Protein AF-A0A350HAQ9-F1 (afdb_monomer)

pLDDT: mean 86.58, std 15.95, range [21.8, 98.69]

Secondary structure (DSSP, 8-state):
---PPPP------------EEEEEEEEEEE-TT--EEEEEEE-HHHHTSSEEEEEEEETTEEEEEEEEETTEE--BTTTTBSEEEEEE-SSEEEEEEE-TTS-B---TTS-SEEEEEEETTEEEEEEESTT-S-B---TTS-SEEEEEE-TTS-EEEEEEE-TTS-B---TTS-SEEEEEE-TTS-EEEEEEE-TTS-B---TTS--EEEEEE-TTS-EEEEEEE-TTS-B---TTS-SEEEEEE-TTS-EEEEEEE-TTS-B---TTS--EEEEEE-TTS-EEEEEEE-TTSSB---TTS-SEEEEEE-TTS-EEEEEEE-TTSSB---TTS-SEEEEEE-SS--EEEEEEE-TTS-B---TTS-SEEEEEE-TTS-EEEEEEE-TTSSB---TTS-SEEEEEE-TTSSEEEEEEE-TTS-BPP-TTS-SEEEEEE-TTS-EEEEEEE-TTSSB---TTS-SEEEEEESSSS-EEEEEEE-TTS-B---TTS-SEEEEEE-TTS-EEEEEEE-TTS-B---TTS-SEEEEEE-TTS-EEEEEEE-TTSSB--BTTTBSEEEEEEEEEETTEEEEEEEEE-TTSPBP-SS---EEEGGGSS--

Radius of gyration: 30.44 Å; Cα contacts (8 Å, |Δi|>4): 1499; chains: 1; bounding box: 91×71×87 Å

Organism: NCBI:txid2052148

Sequence (603 aa):
MKRVLLALTILMVCLSVFATDRVFYRYMIIDATRGYFGRHKITEDQAEKGGAYKVTLNNGRQEKIEYFYNNKKAFDWRLNISAIEFEYTDSTEIRRYYDISGSATQNYIGVYSDLYKIKDGRRITENHYYDSNEQMSDNLGAYSYEFIYDKSGFIVSSFALDADGDRIYDNVGRFETKYKNDSDGQVNEIIFCDESGEKINDYDGVCKYKFAYNKSGDLIKQEIFNSEDKRIYDYAGISIYTLKYDKNGNIISEAYFDEKENPMTDSYGIHRTEYSFDGDFNITKKMFFGKDGKAVEDYTGYAIIEYKYDANGFITEEKGYGKDKKMKINSSNYAFYRCKNDKEGNILETSYYGLNEERVEDINGIHKYTSLFDSAGKATEYRNYGADLKLKMTSYGYAVYQVGYDSFGFIAHEKYLDENEKLIMNEKGYAYIEMKNDESGQPVEKIYMGADDLPIINSDGYAIEKIIYENAYYPTEVRYFDILNNPVKNAENVSIMRSKFDDNGMEIERSFYDEKDKPVEDTHGIHMYKYEYDTSVRKVAEKRYGKNMKLKNKDGLYAIVRLEYYSDNEYNERVKAEYFDSKEKLADSNDYSVYDVYDDLFK

Mean predicted aligned error: 12.07 Å

Solvent-accessible surface area (backbone atoms only — not comparable to full-atom values): 31425 Å² total; per-residue (Å²): 134,91,84,86,85,81,86,85,81,86,77,83,76,82,75,79,76,77,73,68,47,75,47,34,16,54,40,77,45,72,49,98,84,71,46,83,43,74,38,60,77,48,51,71,82,58,36,46,36,25,60,18,34,45,35,35,24,53,91,85,39,74,38,33,41,37,34,25,42,40,66,34,79,26,71,36,82,83,49,45,29,14,32,40,41,45,48,76,59,101,59,37,40,37,39,40,29,17,35,70,90,66,46,81,30,43,34,69,52,60,41,24,23,41,39,37,36,67,55,98,91,31,47,35,36,39,30,21,43,71,98,44,92,52,70,37,53,31,80,43,60,29,20,24,37,44,42,42,60,50,97,86,69,41,65,39,37,37,31,34,14,38,90,90,64,49,80,32,64,31,76,47,59,38,29,31,41,36,40,40,57,50,99,87,58,49,70,34,32,42,38,29,11,36,92,89,66,48,69,30,45,29,82,77,49,46,13,31,42,37,46,41,62,49,98,88,67,48,70,34,33,39,39,35,18,26,58,85,72,42,58,37,51,47,98,85,63,44,15,28,44,36,44,38,63,51,98,77,69,47,70,35,31,43,37,34,17,36,70,82,70,45,67,32,53,50,100,55,43,42,16,32,44,37,46,39,62,52,100,47,65,45,69,37,31,42,38,30,17,21,71,87,71,44,59,27,39,46,94,52,52,32,13,30,40,36,45,40,61,49,99,73,67,40,70,33,34,44,39,30,15,30,68,85,73,41,76,35,64,30,78,50,50,29,18,30,38,40,40,43,59,53,97,87,58,52,64,38,30,41,38,30,16,37,92,82,73,42,68,25,40,32,78,44,52,35,13,30,40,35,41,42,60,49,98,86,69,48,70,35,34,39,42,28,16,26,62,86,70,41,60,27,54,34,78,86,74,32,11,31,42,35,41,42,61,45,98,88,64,39,78,20,32,55,42,36,15,38,62,84,74,40,54,40,67,47,96,55,50,30,24,32,44,44,39,44,57,50,98,88,57,48,66,38,33,40,36,29,19,30,63,80,79,42,69,28,62,27,71,52,49,30,10,30,40,40,42,39,64,87,55,102,83,54,67,35,34,40,37,31,12,37,76,83,69,45,69,31,47,30,73,42,56,37,14,29,42,38,42,41,61,49,98,87,68,47,70,36,34,39,38,31,15,34,75,83,74,42,77,29,42,34,80,48,56,42,15,32,41,36,43,42,61,49,99,83,75,45,75,32,33,40,40,27,17,24,71,83,76,40,57,31,34,45,79,76,60,39,12,32,41,36,44,47,78,49,67,88,50,103,85,44,59,34,40,43,50,47,50,17,29,52,82,71,43,72,56,85,87,76,74,74,57,75,45,71,70,83,80,76,89,83,124

Structure (mmCIF, N/CA/C/O backbone):
data_AF-A0A350HAQ9-F1
#
_entry.id   AF-A0A350HAQ9-F1
#
loop_
_atom_site.group_PDB
_atom_site.id
_atom_site.type_symbol
_atom_site.label_atom_id
_atom_site.label_alt_id
_atom_site.label_comp_id
_atom_site.label_asym_id
_atom_site.label_entity_id
_atom_site.label_seq_id
_atom_site.pdbx_PDB_ins_code
_atom_site.Cartn_x
_atom_site.Cartn_y
_atom_site.Cartn_z
_atom_site.occupancy
_atom_site.B_iso_or_equiv
_atom_site.auth_seq_id
_atom_site.auth_comp_id
_atom_site.auth_asym_id
_atom_site.auth_atom_id
_atom_site.pdbx_PDB_model_num
ATOM 1 N N . MET A 1 1 ? 59.257 -6.507 55.511 1.00 33.38 1 MET A N 1
ATOM 2 C CA . MET A 1 1 ? 58.856 -7.178 54.254 1.00 33.38 1 MET A CA 1
ATOM 3 C C . MET A 1 1 ? 57.499 -7.828 54.461 1.00 33.38 1 MET A C 1
ATOM 5 O O . MET A 1 1 ? 57.265 -8.400 55.513 1.00 33.38 1 MET A O 1
ATOM 9 N N . LYS A 1 2 ? 56.605 -7.609 53.496 1.00 28.06 2 LYS A N 1
ATOM 10 C CA . LYS A 1 2 ? 55.157 -7.858 53.507 1.00 28.06 2 LYS A CA 1
ATOM 11 C C . LYS A 1 2 ? 54.780 -9.321 53.786 1.00 28.06 2 LYS A C 1
ATOM 13 O O . LYS A 1 2 ? 55.384 -10.207 53.192 1.00 28.06 2 LYS A O 1
ATOM 18 N N . ARG A 1 3 ? 53.681 -9.533 54.519 1.00 28.20 3 ARG A N 1
ATOM 19 C CA . ARG A 1 3 ? 52.452 -10.180 54.007 1.00 28.20 3 ARG A CA 1
ATOM 20 C C . ARG A 1 3 ? 51.313 -10.007 55.021 1.00 28.20 3 ARG A C 1
ATOM 22 O O . ARG A 1 3 ? 51.322 -10.587 56.096 1.00 28.20 3 ARG A O 1
ATOM 29 N N . VAL A 1 4 ? 50.377 -9.141 54.641 1.00 26.42 4 VAL A N 1
ATOM 30 C CA . VAL A 1 4 ? 49.061 -8.919 55.248 1.00 26.42 4 VAL A CA 1
ATOM 31 C C . VAL A 1 4 ? 48.145 -10.048 54.770 1.00 26.42 4 VAL A C 1
ATOM 33 O O . VAL A 1 4 ? 48.116 -10.316 53.568 1.00 26.42 4 VAL A O 1
ATOM 36 N N . LEU A 1 5 ? 47.430 -10.709 55.686 1.00 28.28 5 LEU A N 1
ATOM 37 C CA . LEU A 1 5 ? 46.347 -11.635 55.352 1.00 28.28 5 LEU A CA 1
ATOM 38 C C . LEU A 1 5 ? 45.019 -10.870 55.427 1.00 28.28 5 LEU A C 1
ATOM 40 O O . LEU A 1 5 ? 44.717 -10.220 56.425 1.00 28.28 5 LEU A O 1
ATOM 44 N N . LEU A 1 6 ? 44.299 -10.911 54.312 1.00 26.38 6 LEU A N 1
ATOM 45 C CA . LEU A 1 6 ? 43.097 -10.160 53.983 1.00 26.38 6 LEU A CA 1
ATOM 46 C C . LEU A 1 6 ? 41.864 -10.788 54.655 1.00 26.38 6 LEU A C 1
ATOM 48 O O . LEU A 1 6 ? 41.660 -11.997 54.560 1.00 26.38 6 LEU A O 1
ATOM 52 N N . ALA A 1 7 ? 41.036 -9.961 55.293 1.00 24.75 7 ALA A N 1
ATOM 53 C CA . ALA A 1 7 ? 39.676 -10.310 55.689 1.00 24.75 7 ALA A CA 1
ATOM 54 C C . ALA A 1 7 ? 38.767 -10.310 54.450 1.00 24.75 7 ALA A C 1
ATOM 56 O O . ALA A 1 7 ? 38.805 -9.368 53.660 1.00 24.75 7 ALA A O 1
ATOM 57 N N . LEU A 1 8 ? 37.951 -11.351 54.287 1.00 26.44 8 LEU A N 1
ATOM 58 C CA . LEU A 1 8 ? 36.924 -11.437 53.249 1.00 26.44 8 LEU A CA 1
ATOM 59 C C . LEU A 1 8 ? 35.560 -11.465 53.940 1.00 26.44 8 LEU A C 1
ATOM 61 O O . LEU A 1 8 ? 35.093 -12.500 54.410 1.00 26.44 8 LEU A O 1
ATOM 65 N N . THR A 1 9 ? 34.961 -10.285 54.063 1.00 32.34 9 THR A N 1
ATOM 66 C CA . THR A 1 9 ? 33.576 -10.095 54.489 1.00 32.34 9 THR A CA 1
ATOM 67 C C . THR A 1 9 ? 32.707 -10.197 53.238 1.00 32.34 9 THR A C 1
ATOM 69 O O . THR A 1 9 ? 32.839 -9.390 52.321 1.00 32.34 9 THR A O 1
ATOM 72 N N . ILE A 1 10 ? 31.865 -11.228 53.166 1.00 30.27 10 ILE A N 1
ATOM 73 C CA . ILE A 1 10 ? 30.923 -11.437 52.062 1.00 30.27 10 ILE A CA 1
ATOM 74 C C . ILE A 1 10 ? 29.790 -10.416 52.211 1.00 30.27 10 ILE A C 1
ATOM 76 O O . ILE A 1 10 ? 28.962 -10.521 53.114 1.00 30.27 10 ILE A O 1
ATOM 80 N N . LEU A 1 11 ? 29.779 -9.414 51.333 1.00 30.34 11 LEU A N 1
ATOM 81 C CA . LEU A 1 11 ? 28.680 -8.470 51.158 1.00 30.34 11 LEU A CA 1
ATOM 82 C C . LEU A 1 11 ? 27.665 -9.108 50.192 1.00 30.34 11 LEU A C 1
ATOM 84 O O . LEU A 1 11 ? 27.914 -9.180 48.991 1.00 30.34 11 LEU A O 1
ATOM 88 N N . MET A 1 12 ? 26.543 -9.613 50.714 1.00 29.55 12 MET A N 1
ATOM 89 C CA . MET A 1 12 ? 25.381 -9.975 49.894 1.00 29.55 12 MET A CA 1
ATOM 90 C C . MET A 1 12 ? 24.772 -8.689 49.331 1.00 29.55 12 MET A C 1
ATOM 92 O O . MET A 1 12 ? 24.111 -7.941 50.048 1.00 29.55 12 MET A O 1
ATOM 96 N N . VAL A 1 13 ? 25.002 -8.428 48.047 1.00 33.44 13 VAL A N 1
ATOM 97 C CA . VAL A 1 13 ? 24.216 -7.461 47.280 1.00 33.44 13 VAL A CA 1
ATOM 98 C C . VAL A 1 13 ? 22.913 -8.160 46.901 1.00 33.44 13 VAL A C 1
ATOM 100 O O . VAL A 1 13 ? 22.910 -9.060 46.063 1.00 33.44 13 VAL A O 1
ATOM 103 N N . CYS A 1 14 ? 21.808 -7.772 47.540 1.00 31.55 14 CYS A N 1
ATOM 104 C CA . CYS A 1 14 ? 20.468 -8.069 47.043 1.00 31.55 14 CYS A CA 1
ATOM 105 C C . CYS A 1 14 ? 20.280 -7.339 45.707 1.00 31.55 14 CYS A C 1
ATOM 107 O O . CYS A 1 14 ? 19.887 -6.177 45.677 1.00 31.55 14 CYS A O 1
ATOM 109 N N . LEU A 1 15 ? 20.576 -8.021 44.602 1.00 33.06 15 LEU A N 1
ATOM 110 C CA . LEU A 1 15 ? 20.021 -7.684 43.297 1.00 33.06 15 LEU A CA 1
ATOM 111 C C . LEU A 1 15 ? 18.533 -8.034 43.354 1.00 33.06 15 LEU A C 1
ATOM 113 O O . LEU A 1 15 ? 18.153 -9.198 43.235 1.00 33.06 15 LEU A O 1
ATOM 117 N N . SER A 1 16 ? 17.688 -7.034 43.594 1.00 38.09 16 SER A N 1
ATOM 118 C CA . SER A 1 16 ? 16.266 -7.142 43.291 1.00 38.09 16 SER A CA 1
ATOM 119 C C . SER A 1 16 ? 16.140 -7.313 41.780 1.00 38.09 16 SER A C 1
ATOM 121 O O . SER A 1 16 ? 16.268 -6.354 41.022 1.00 38.09 16 SER A O 1
ATOM 123 N N . VAL A 1 17 ? 15.954 -8.554 41.342 1.00 39.72 17 VAL A N 1
ATOM 124 C CA . VAL A 1 17 ? 15.491 -8.861 39.992 1.00 39.72 17 VAL A CA 1
ATOM 125 C C . VAL A 1 17 ? 14.085 -8.276 39.899 1.00 39.72 17 VAL A C 1
ATOM 127 O O . VAL A 1 17 ? 13.156 -8.807 40.505 1.00 39.72 17 VAL A O 1
ATOM 130 N N . PHE A 1 18 ? 13.938 -7.134 39.230 1.00 47.00 18 PHE A N 1
ATOM 131 C CA . PHE A 1 18 ? 12.621 -6.614 38.885 1.00 47.00 18 PHE A CA 1
ATOM 132 C C . PHE A 1 18 ? 11.961 -7.639 37.956 1.00 47.00 18 PHE A C 1
ATOM 134 O O . PHE A 1 18 ? 12.526 -7.991 36.922 1.00 47.00 18 PHE A O 1
ATOM 141 N N . ALA A 1 19 ? 10.816 -8.184 38.364 1.00 50.47 19 ALA A N 1
ATOM 142 C CA . ALA A 1 19 ? 10.061 -9.113 37.538 1.00 50.47 19 ALA A CA 1
ATOM 143 C C . ALA A 1 19 ? 9.451 -8.330 36.368 1.00 50.47 19 ALA A C 1
ATOM 145 O O . ALA A 1 19 ? 8.573 -7.494 36.567 1.00 50.47 19 ALA A O 1
ATOM 146 N N . THR A 1 20 ? 9.959 -8.561 35.160 1.00 64.31 20 THR A N 1
ATOM 147 C CA . THR A 1 20 ? 9.334 -8.083 33.925 1.00 64.31 20 THR A CA 1
ATOM 148 C C . THR A 1 20 ? 8.249 -9.083 33.548 1.00 64.31 20 THR A C 1
ATOM 150 O O . THR A 1 20 ? 8.549 -10.198 33.113 1.00 64.31 20 THR A O 1
ATOM 153 N N . ASP A 1 21 ? 6.989 -8.710 33.751 1.00 87.56 21 ASP A N 1
ATOM 154 C CA . ASP A 1 21 ? 5.861 -9.563 33.387 1.00 87.56 21 ASP A CA 1
ATOM 155 C C . ASP A 1 21 ? 5.591 -9.446 31.885 1.00 87.56 21 ASP A C 1
ATOM 157 O O . ASP A 1 21 ? 5.738 -8.382 31.284 1.00 87.56 21 ASP A O 1
ATOM 161 N N . ARG A 1 22 ? 5.179 -10.548 31.257 1.00 92.75 22 ARG A N 1
ATOM 162 C CA . ARG A 1 22 ? 4.790 -10.573 29.842 1.00 92.75 22 ARG A CA 1
ATOM 163 C C . ARG A 1 22 ? 3.357 -11.046 29.721 1.00 92.75 22 ARG A C 1
ATOM 165 O O . ARG A 1 22 ? 2.963 -12.033 30.342 1.00 92.75 22 ARG A O 1
ATOM 172 N N . VAL A 1 23 ? 2.578 -10.344 28.909 1.00 95.44 23 VAL A N 1
ATOM 173 C CA . VAL A 1 23 ? 1.188 -10.693 28.622 1.00 95.44 23 VAL A CA 1
ATOM 174 C C . VAL A 1 23 ? 0.972 -10.680 27.119 1.00 95.44 23 VAL A C 1
ATOM 176 O O . VAL A 1 23 ? 1.449 -9.783 26.433 1.00 95.44 23 VAL A O 1
ATOM 179 N N . PHE A 1 24 ? 0.236 -11.667 26.616 1.00 94.88 24 PHE A N 1
ATOM 180 C CA . PHE A 1 24 ? -0.038 -11.809 25.194 1.00 94.88 24 PHE A CA 1
ATOM 181 C C . PHE A 1 24 ? -1.515 -11.562 24.894 1.00 94.88 24 PHE A C 1
ATOM 183 O O . PHE A 1 24 ? -2.395 -12.005 25.638 1.00 94.88 24 PHE A O 1
ATOM 190 N N . TYR A 1 25 ? -1.783 -10.869 23.792 1.00 93.56 25 TYR A N 1
ATOM 191 C CA . TYR A 1 25 ? -3.128 -10.552 23.313 1.00 93.56 25 TYR A CA 1
ATOM 192 C C . TYR A 1 25 ? -3.242 -10.845 21.823 1.00 93.56 25 TYR A C 1
ATOM 194 O O . TYR A 1 25 ? -2.282 -10.651 21.081 1.00 93.56 25 TYR A O 1
ATOM 202 N N . ARG A 1 26 ? -4.418 -11.281 21.368 1.00 89.31 26 ARG A N 1
ATOM 203 C CA . ARG A 1 26 ? -4.656 -11.508 19.936 1.00 89.31 26 ARG A CA 1
ATOM 204 C C . ARG A 1 26 ? -4.840 -10.195 19.174 1.00 89.31 26 ARG A C 1
ATOM 206 O O . ARG A 1 26 ? -4.394 -10.079 18.038 1.00 89.31 26 ARG A O 1
ATOM 213 N N . TYR A 1 27 ? -5.454 -9.197 19.807 1.00 87.06 27 TYR A N 1
ATOM 214 C CA . TYR A 1 27 ? -5.743 -7.909 19.179 1.00 87.06 27 TYR A CA 1
ATOM 215 C C . TYR A 1 27 ? -5.299 -6.749 20.059 1.00 87.06 27 TYR A C 1
ATOM 217 O O . TYR A 1 27 ? -5.317 -6.849 21.286 1.00 87.06 27 TYR A O 1
ATOM 225 N N . MET A 1 28 ? -4.951 -5.639 19.416 1.00 89.38 28 MET A N 1
ATOM 226 C CA . MET A 1 28 ? -4.713 -4.355 20.056 1.00 89.38 28 MET A CA 1
ATOM 227 C C . MET A 1 28 ? -5.784 -3.379 19.578 1.00 89.38 28 MET A C 1
ATOM 229 O O . MET A 1 28 ? -6.024 -3.267 18.376 1.00 89.38 28 MET A O 1
ATOM 233 N N . ILE A 1 29 ? -6.449 -2.715 20.518 1.00 83.12 29 ILE A N 1
ATOM 234 C CA . ILE A 1 29 ? -7.386 -1.626 20.242 1.00 83.12 29 ILE A CA 1
ATOM 235 C C . ILE A 1 29 ? -6.712 -0.319 20.638 1.00 83.12 29 ILE A C 1
ATOM 237 O O . ILE A 1 29 ? -6.075 -0.247 21.690 1.00 83.12 29 ILE A O 1
ATOM 241 N N . ILE A 1 30 ? -6.883 0.697 19.799 1.00 80.88 30 ILE A N 1
ATOM 242 C CA . ILE A 1 30 ? -6.540 2.074 20.127 1.00 80.88 30 ILE A CA 1
ATOM 243 C C . ILE A 1 30 ? -7.819 2.769 20.582 1.00 80.88 30 ILE A C 1
ATOM 245 O O . ILE A 1 30 ? -8.826 2.718 19.874 1.00 80.88 30 ILE A O 1
ATOM 249 N N . ASP A 1 31 ? -7.807 3.379 21.762 1.00 76.19 31 ASP A N 1
ATOM 250 C CA . ASP A 1 31 ? -8.944 4.177 22.222 1.00 76.19 31 ASP A CA 1
ATOM 251 C C . ASP A 1 31 ? -8.874 5.635 21.730 1.00 76.19 31 ASP A C 1
ATOM 253 O O . ASP A 1 31 ? -7.913 6.065 21.091 1.00 76.19 31 ASP A O 1
ATOM 257 N N . ALA A 1 32 ? -9.891 6.427 22.066 1.00 71.81 32 ALA A N 1
ATOM 258 C CA . ALA A 1 32 ? -9.956 7.845 21.713 1.00 71.81 32 ALA A CA 1
ATOM 259 C C . ALA A 1 32 ? -8.818 8.708 22.302 1.00 71.81 32 ALA A C 1
ATOM 261 O O . ALA A 1 32 ? -8.535 9.787 21.791 1.00 71.81 32 ALA A O 1
ATOM 262 N N . THR A 1 33 ? -8.145 8.242 23.359 1.00 67.69 33 THR A N 1
ATOM 263 C CA . THR A 1 33 ? -6.962 8.901 23.946 1.00 67.69 33 THR A CA 1
ATOM 264 C C . THR A 1 33 ? -5.655 8.433 23.307 1.00 67.69 33 THR A C 1
ATOM 266 O O . THR A 1 33 ? -4.574 8.737 23.817 1.00 67.69 33 THR A O 1
ATOM 269 N N . ARG A 1 34 ? -5.750 7.668 22.210 1.00 74.69 34 ARG A N 1
ATOM 270 C CA . ARG A 1 34 ? -4.649 6.971 21.538 1.00 74.69 34 ARG A CA 1
ATOM 271 C C . ARG A 1 34 ? -3.970 5.922 22.428 1.00 74.69 34 ARG A C 1
ATOM 273 O O . ARG A 1 34 ? -2.826 5.558 22.179 1.00 74.69 34 ARG A O 1
ATOM 280 N N . GLY A 1 35 ? -4.614 5.456 23.496 1.00 81.31 35 GLY A N 1
ATOM 281 C CA . GLY A 1 35 ? -4.091 4.413 24.379 1.00 81.31 35 GLY A CA 1
ATOM 282 C C . GLY A 1 35 ? -4.183 3.025 23.742 1.00 81.31 35 GLY A C 1
ATOM 283 O O . GLY A 1 35 ? -5.137 2.738 23.026 1.00 81.31 35 GLY A O 1
ATOM 284 N N . TYR A 1 36 ? -3.204 2.160 24.022 1.00 87.38 36 TYR A N 1
ATOM 285 C CA . TYR A 1 36 ? -3.105 0.815 23.448 1.00 87.38 36 TYR A CA 1
ATOM 286 C C . TYR A 1 36 ? -3.608 -0.248 24.434 1.00 87.38 36 TYR A C 1
ATOM 288 O O . TYR A 1 36 ? -3.004 -0.478 25.487 1.00 87.38 36 TYR A O 1
ATOM 296 N N . PHE A 1 37 ? -4.699 -0.932 24.086 1.00 86.19 37 PHE A N 1
ATOM 297 C CA . PHE A 1 37 ? -5.357 -1.918 24.944 1.00 86.19 37 PHE A CA 1
ATOM 298 C C . PHE A 1 37 ? -5.439 -3.294 24.289 1.00 86.19 37 PHE A C 1
ATOM 300 O O . PHE A 1 37 ? -6.055 -3.481 23.239 1.00 86.19 37 PHE A O 1
ATOM 307 N N . GLY A 1 38 ? -4.854 -4.286 24.957 1.00 89.19 38 GLY A N 1
ATOM 308 C CA . GLY A 1 38 ? -4.920 -5.674 24.525 1.00 89.19 38 GLY A CA 1
ATOM 309 C C . GLY A 1 38 ? -6.318 -6.273 24.698 1.00 89.19 38 GLY A C 1
ATOM 310 O O . GLY A 1 38 ? -6.940 -6.144 25.754 1.00 89.19 38 GLY A O 1
ATOM 311 N N . ARG A 1 39 ? -6.800 -6.985 23.678 1.00 87.44 39 ARG A N 1
ATOM 312 C CA . ARG A 1 39 ? -8.040 -7.773 23.698 1.00 87.44 39 ARG A CA 1
ATOM 313 C C . ARG A 1 39 ? -7.757 -9.231 23.377 1.00 87.44 39 ARG A C 1
ATOM 315 O O . ARG A 1 39 ? -6.798 -9.547 22.674 1.00 87.44 39 ARG A O 1
ATOM 322 N N . HIS A 1 40 ? -8.624 -10.107 23.890 1.00 88.62 40 HIS A N 1
ATOM 323 C CA . HIS A 1 40 ? -8.503 -11.562 23.753 1.00 88.62 40 HIS A CA 1
ATOM 324 C C . HIS A 1 40 ? -7.132 -12.042 24.245 1.00 88.62 40 HIS A C 1
ATOM 326 O O . HIS A 1 40 ? -6.226 -12.326 23.464 1.00 88.62 40 HIS A O 1
ATOM 332 N N . LYS A 1 41 ? -6.959 -12.051 25.574 1.00 91.88 41 LYS A N 1
ATOM 333 C CA . LYS A 1 41 ? -5.724 -12.505 26.227 1.00 91.88 41 LYS A CA 1
ATOM 334 C C . LYS A 1 41 ? -5.464 -13.976 25.894 1.00 91.88 41 LYS A C 1
ATOM 336 O O . LYS A 1 41 ? -6.362 -14.803 26.039 1.00 91.88 41 LYS A O 1
ATOM 341 N N . ILE A 1 42 ? -4.236 -14.286 25.499 1.00 91.25 42 ILE A N 1
ATOM 342 C CA . ILE A 1 42 ? -3.791 -15.623 25.084 1.00 91.25 42 ILE A CA 1
ATOM 343 C C . ILE A 1 42 ? -2.561 -16.065 25.888 1.00 91.25 42 ILE A C 1
ATOM 345 O O . ILE A 1 42 ? -1.935 -15.260 26.585 1.00 91.25 42 ILE A O 1
ATOM 349 N N . THR A 1 43 ? -2.237 -17.356 25.834 1.00 90.81 43 THR A N 1
ATOM 350 C CA . THR A 1 43 ? -0.977 -17.889 26.377 1.00 90.81 43 THR A CA 1
ATOM 351 C C . THR A 1 43 ? 0.189 -17.632 25.419 1.00 90.81 43 THR A C 1
ATOM 353 O O . THR A 1 43 ? -0.021 -17.327 24.248 1.00 90.81 43 THR A O 1
ATOM 356 N N . GLU A 1 44 ? 1.423 -17.782 25.904 1.00 90.69 44 GLU A N 1
ATOM 357 C CA . GLU A 1 44 ? 2.630 -17.686 25.069 1.00 90.69 44 GLU A CA 1
ATOM 358 C C . GLU A 1 44 ? 2.616 -18.736 23.943 1.00 90.69 44 GLU A C 1
ATOM 360 O O . GLU A 1 44 ? 2.720 -18.364 22.781 1.00 90.69 44 GLU A O 1
ATOM 365 N N . ASP A 1 45 ? 2.305 -20.002 24.254 1.00 87.44 45 ASP A N 1
ATOM 366 C CA . ASP A 1 45 ? 2.148 -21.074 23.252 1.00 87.44 45 ASP A CA 1
ATOM 367 C C . ASP A 1 45 ? 1.111 -20.736 22.160 1.00 87.44 45 ASP A C 1
ATOM 369 O O . ASP A 1 45 ? 1.251 -21.115 21.000 1.00 87.44 45 ASP A O 1
ATOM 373 N N . GLN A 1 46 ? 0.037 -20.022 22.515 1.00 86.56 46 GLN A N 1
ATOM 374 C CA . GLN A 1 46 ? -0.978 -19.582 21.552 1.00 86.56 46 GLN A CA 1
ATOM 375 C C . GLN A 1 46 ? -0.508 -18.395 20.702 1.00 86.56 46 GLN A C 1
ATOM 377 O O . GLN A 1 46 ? -1.014 -18.209 19.593 1.00 86.56 46 GLN A O 1
ATOM 382 N N . ALA A 1 47 ? 0.416 -17.583 21.219 1.00 88.12 47 ALA A N 1
ATOM 383 C CA . ALA A 1 47 ? 1.006 -16.447 20.519 1.00 88.12 47 ALA A CA 1
ATOM 384 C C . ALA A 1 47 ? 2.063 -16.874 19.488 1.00 88.12 47 ALA A C 1
ATOM 386 O O . 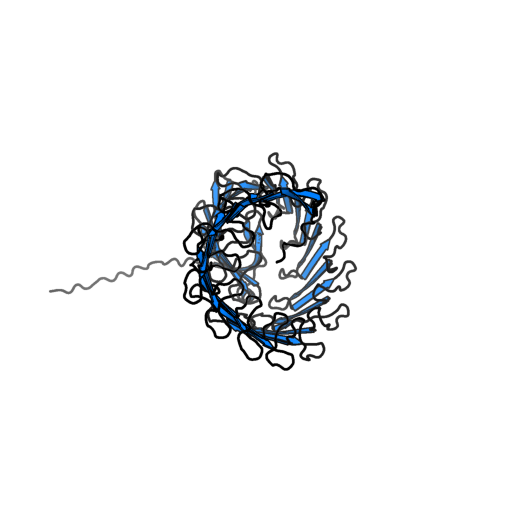ALA A 1 47 ? 2.382 -16.098 18.590 1.00 88.12 47 ALA A O 1
ATOM 387 N N . GLU A 1 48 ? 2.556 -18.116 19.558 1.00 85.56 48 GLU A N 1
ATOM 388 C CA . GLU A 1 48 ? 3.456 -18.677 18.543 1.00 85.56 48 GLU A CA 1
ATOM 389 C C . GLU A 1 48 ? 2.783 -18.849 17.170 1.00 85.56 48 GLU A C 1
ATOM 391 O O . GLU A 1 48 ? 3.475 -19.039 16.172 1.00 85.56 48 GLU A O 1
ATOM 396 N N . LYS A 1 49 ? 1.446 -18.776 17.112 1.00 82.44 49 LYS A N 1
ATOM 397 C CA . LYS A 1 49 ? 0.620 -19.019 15.923 1.00 82.44 49 LYS A CA 1
ATOM 398 C C . LYS A 1 49 ? -0.316 -17.844 15.646 1.00 82.44 49 LYS A C 1
ATOM 400 O O . LYS A 1 49 ? -0.986 -17.346 16.557 1.00 82.44 49 LYS A O 1
ATOM 405 N N . GLY A 1 50 ? -0.388 -17.429 14.388 1.00 82.50 50 GLY A N 1
ATOM 406 C CA . GLY A 1 50 ? -1.123 -16.259 13.920 1.00 82.50 50 GLY A CA 1
ATOM 407 C C . GLY A 1 50 ? -0.527 -14.940 14.419 1.00 82.50 50 GLY A C 1
ATOM 408 O O . GLY A 1 50 ? 0.578 -14.900 14.960 1.00 82.50 50 GLY A O 1
ATOM 409 N N . GLY A 1 51 ? -1.274 -13.849 14.241 1.00 86.12 51 GLY A N 1
ATOM 410 C CA . GLY A 1 51 ? -0.887 -12.513 14.709 1.00 86.12 51 GLY A CA 1
ATOM 411 C C . GLY A 1 51 ? -1.101 -12.340 16.211 1.00 86.12 51 GLY A C 1
ATOM 412 O O . GLY A 1 51 ? -2.177 -12.674 16.688 1.00 86.12 51 GLY A O 1
ATOM 413 N N . ALA A 1 52 ? -0.136 -11.834 16.970 1.00 92.12 52 ALA A N 1
ATOM 414 C CA . ALA A 1 52 ? -0.238 -11.641 18.415 1.00 92.12 52 ALA A CA 1
ATOM 415 C C . ALA A 1 52 ? 0.577 -10.431 18.887 1.00 92.12 52 ALA A C 1
ATOM 417 O O . ALA A 1 52 ? 1.635 -10.124 18.346 1.00 92.12 52 ALA A O 1
ATOM 418 N N . TYR A 1 53 ? 0.113 -9.778 19.949 1.00 94.44 53 TYR A N 1
ATOM 419 C CA . TYR A 1 53 ? 0.826 -8.699 20.623 1.00 94.44 53 TYR A CA 1
ATOM 420 C C . TYR A 1 53 ? 1.445 -9.224 21.901 1.00 94.44 53 TYR A C 1
ATOM 422 O O . TYR A 1 53 ? 0.739 -9.734 22.776 1.00 94.44 53 TYR A O 1
ATOM 430 N N . LYS A 1 54 ? 2.754 -9.044 22.033 1.00 96.12 54 LYS A N 1
ATOM 431 C CA . LYS A 1 54 ? 3.473 -9.243 23.284 1.00 96.12 54 LYS A CA 1
ATOM 432 C C . LYS A 1 54 ? 3.586 -7.900 23.989 1.00 96.12 54 LYS A C 1
ATOM 434 O O . LYS A 1 54 ? 4.176 -6.964 23.456 1.00 96.12 54 LYS A O 1
ATOM 439 N N . VAL A 1 55 ? 3.031 -7.824 25.189 1.00 96.69 55 VAL A N 1
ATOM 440 C CA . VAL A 1 55 ? 3.085 -6.646 26.052 1.00 96.69 55 VAL A CA 1
ATOM 441 C C . VAL A 1 55 ? 4.013 -6.958 27.216 1.00 96.69 55 VAL A C 1
ATOM 443 O O . VAL A 1 55 ? 3.711 -7.809 28.055 1.00 96.69 55 VAL A O 1
ATOM 446 N N . THR A 1 56 ? 5.149 -6.274 27.250 1.00 96.06 56 THR A N 1
ATOM 447 C CA . THR A 1 56 ? 6.097 -6.313 28.362 1.00 96.06 56 THR A CA 1
ATOM 448 C C . THR A 1 56 ? 5.688 -5.256 29.377 1.00 96.06 56 THR A C 1
ATOM 450 O O . THR A 1 56 ? 5.467 -4.096 29.020 1.00 96.06 56 THR A O 1
ATOM 453 N N . LEU A 1 57 ? 5.561 -5.665 30.636 1.00 93.44 57 LEU A N 1
ATOM 454 C CA . LEU A 1 57 ? 5.151 -4.817 31.742 1.00 93.44 57 LEU A CA 1
ATOM 455 C C . LEU A 1 57 ? 6.311 -4.607 32.717 1.00 93.44 57 LEU A C 1
ATOM 457 O O . LEU A 1 57 ? 6.966 -5.563 33.134 1.00 93.44 57 LEU A O 1
ATOM 461 N N . ASN A 1 58 ? 6.484 -3.366 33.159 1.00 88.75 58 ASN A N 1
ATOM 462 C CA . ASN A 1 58 ? 7.400 -2.986 34.225 1.00 88.75 58 ASN A CA 1
ATOM 463 C C . ASN A 1 58 ? 6.590 -2.347 35.363 1.00 88.75 58 ASN A C 1
ATOM 465 O O . ASN A 1 58 ? 5.922 -1.328 35.174 1.00 88.75 58 ASN A O 1
ATOM 469 N N . ASN A 1 59 ? 6.566 -3.000 36.531 1.00 86.12 59 ASN A N 1
ATOM 470 C CA . ASN A 1 59 ? 5.727 -2.621 37.679 1.00 86.12 59 ASN A CA 1
ATOM 471 C C . ASN A 1 59 ? 4.244 -2.392 37.306 1.00 86.12 59 ASN A C 1
ATOM 473 O O . ASN A 1 59 ? 3.596 -1.464 37.790 1.00 86.12 59 ASN A O 1
ATOM 477 N N . GLY A 1 60 ? 3.712 -3.233 36.411 1.00 83.94 60 GLY A N 1
ATOM 478 C CA . GLY A 1 60 ? 2.323 -3.172 35.943 1.00 83.94 60 GLY A CA 1
ATOM 479 C C . GLY A 1 60 ? 2.027 -2.118 34.868 1.00 83.94 60 GLY A C 1
ATOM 480 O O . GLY A 1 60 ? 0.893 -2.069 34.394 1.00 83.94 60 GLY A O 1
ATOM 481 N N . ARG A 1 61 ? 3.006 -1.303 34.448 1.00 87.25 61 ARG A N 1
ATOM 482 C CA . ARG A 1 61 ? 2.875 -0.374 33.309 1.00 87.25 61 ARG A CA 1
ATOM 483 C C . ARG A 1 61 ? 3.447 -0.986 32.037 1.00 87.25 61 ARG A C 1
ATOM 485 O O . ARG A 1 61 ? 4.414 -1.735 32.108 1.00 87.25 61 ARG A O 1
ATOM 492 N N . GLN A 1 62 ? 2.861 -0.663 30.886 1.00 92.38 62 GLN A N 1
ATOM 493 C CA . GLN A 1 62 ? 3.366 -1.097 29.580 1.00 92.38 62 GLN A CA 1
ATOM 494 C C . GLN A 1 62 ? 4.736 -0.480 29.344 1.00 92.38 62 GLN A C 1
ATOM 496 O O . GLN A 1 62 ? 4.829 0.731 29.294 1.00 92.38 62 GLN A O 1
ATOM 501 N N . GLU A 1 63 ? 5.777 -1.291 29.225 1.00 94.44 63 GLU A N 1
ATOM 502 C CA . GLU A 1 63 ? 7.131 -0.847 28.875 1.00 94.44 63 GLU A CA 1
ATOM 503 C C . GLU A 1 63 ? 7.370 -1.002 27.372 1.00 94.44 63 GLU A C 1
ATOM 505 O O . GLU A 1 63 ? 8.000 -0.160 26.736 1.00 94.44 63 GLU A O 1
ATOM 510 N N . LYS A 1 64 ? 6.826 -2.074 26.785 1.00 95.50 64 LYS A N 1
ATOM 511 C CA . LYS A 1 64 ? 6.978 -2.369 25.364 1.00 95.50 64 LYS A CA 1
ATOM 512 C C . LYS A 1 64 ? 5.793 -3.160 24.832 1.00 95.50 64 LYS A C 1
ATOM 514 O O . LYS A 1 64 ? 5.324 -4.090 25.490 1.00 95.50 64 LYS A O 1
ATOM 519 N N . ILE A 1 65 ? 5.340 -2.821 23.632 1.00 96.25 65 ILE A N 1
ATOM 520 C CA . ILE A 1 65 ? 4.372 -3.598 22.856 1.00 96.25 65 ILE A CA 1
ATOM 521 C C . ILE A 1 65 ? 5.049 -4.004 21.556 1.00 96.25 65 ILE A C 1
ATOM 523 O O . ILE A 1 65 ? 5.646 -3.174 20.882 1.00 96.25 65 ILE A O 1
ATOM 527 N N . GLU A 1 66 ? 4.948 -5.273 21.191 1.00 96.25 66 GLU A N 1
ATOM 528 C CA . GLU A 1 66 ? 5.515 -5.807 19.956 1.00 96.25 66 GLU A CA 1
ATOM 529 C C . GLU A 1 66 ? 4.481 -6.679 19.257 1.00 96.25 66 GLU A C 1
ATOM 531 O O . GLU A 1 66 ? 3.842 -7.516 19.901 1.00 96.25 66 GLU A O 1
ATOM 536 N N . TYR A 1 67 ? 4.338 -6.501 17.947 1.00 94.06 67 TYR A N 1
ATOM 537 C CA . TYR A 1 67 ? 3.495 -7.350 17.122 1.00 94.06 67 TYR A CA 1
ATOM 538 C C . TYR A 1 67 ? 4.313 -8.477 16.487 1.00 94.06 67 TYR A C 1
ATOM 540 O O . TYR A 1 67 ? 5.394 -8.270 15.928 1.00 94.06 67 TYR A O 1
ATOM 548 N N . PHE A 1 68 ? 3.773 -9.685 16.578 1.00 89.94 68 PHE A N 1
ATOM 549 C CA . PHE A 1 68 ? 4.331 -10.897 16.007 1.00 89.94 68 PHE A CA 1
ATOM 550 C C . PHE A 1 68 ? 3.303 -11.563 15.105 1.00 89.94 68 PHE A C 1
ATOM 552 O O . PHE A 1 68 ? 2.110 -11.512 15.380 1.00 89.94 68 PHE A O 1
ATOM 559 N N . TYR A 1 69 ? 3.769 -12.246 14.069 1.00 85.19 69 TYR A N 1
ATOM 560 C CA . TYR A 1 69 ? 2.975 -13.175 13.279 1.00 85.19 69 TYR A CA 1
ATOM 561 C C . TYR A 1 69 ? 3.745 -14.491 13.170 1.00 85.19 69 TYR A C 1
ATOM 563 O O . TYR A 1 69 ? 4.898 -14.494 12.737 1.00 85.19 69 TYR A O 1
ATOM 571 N N . ASN A 1 70 ? 3.148 -15.594 13.631 1.00 81.56 70 ASN A N 1
ATOM 572 C CA . ASN A 1 70 ? 3.796 -16.911 13.719 1.00 81.56 70 ASN A CA 1
ATOM 573 C C . ASN A 1 70 ? 5.181 -16.855 14.396 1.00 81.56 70 ASN A C 1
ATOM 575 O O . ASN A 1 70 ? 6.190 -17.295 13.843 1.00 81.56 70 ASN A O 1
ATOM 579 N N . ASN A 1 71 ? 5.229 -16.239 15.585 1.00 81.69 71 ASN A N 1
ATOM 580 C CA . ASN A 1 71 ? 6.433 -16.048 16.406 1.00 81.69 71 ASN A CA 1
ATOM 581 C C . ASN A 1 71 ? 7.569 -15.219 15.765 1.00 81.69 71 ASN A C 1
ATOM 583 O O . ASN A 1 71 ? 8.688 -15.179 16.279 1.00 81.69 71 ASN A O 1
ATOM 587 N N . LYS A 1 72 ? 7.307 -14.522 14.657 1.00 83.00 72 LYS A N 1
ATOM 588 C CA . LYS A 1 72 ? 8.250 -13.570 14.060 1.00 83.00 72 LYS A CA 1
ATOM 589 C C . LYS A 1 72 ? 7.747 -12.161 14.239 1.00 83.00 72 LYS A C 1
ATOM 591 O O . LYS A 1 72 ? 6.562 -11.907 14.044 1.00 83.00 72 LYS A O 1
ATOM 596 N N . LYS A 1 73 ? 8.647 -11.251 14.609 1.00 87.06 73 LYS A N 1
ATOM 597 C CA . LYS A 1 73 ? 8.330 -9.826 14.677 1.00 87.06 73 LYS A CA 1
ATOM 598 C C . LYS A 1 73 ? 7.796 -9.407 13.307 1.00 87.06 73 LYS A C 1
ATOM 600 O O . LYS A 1 73 ? 8.402 -9.738 12.292 1.00 87.06 73 LYS A O 1
ATOM 605 N N . ALA A 1 74 ? 6.641 -8.762 13.291 1.00 85.69 74 ALA A N 1
ATOM 606 C CA . ALA A 1 74 ? 5.907 -8.464 12.072 1.00 85.69 74 ALA A CA 1
ATOM 607 C C . ALA A 1 74 ? 5.417 -7.019 12.090 1.00 85.69 74 ALA A C 1
ATOM 609 O O . ALA A 1 74 ? 5.369 -6.370 13.136 1.00 85.69 74 ALA A O 1
ATOM 610 N N . PHE A 1 75 ? 5.052 -6.521 10.919 1.00 81.06 75 PHE A N 1
ATOM 611 C CA . PHE A 1 75 ? 4.424 -5.221 10.769 1.00 81.06 75 PHE A CA 1
ATOM 612 C C . PHE A 1 75 ? 2.908 -5.334 10.968 1.00 81.06 75 PHE A C 1
ATOM 614 O O . PHE A 1 75 ? 2.269 -6.213 10.385 1.00 81.06 75 PHE A O 1
ATOM 621 N N . ASP A 1 76 ? 2.332 -4.458 11.787 1.00 81.75 76 ASP A N 1
ATOM 622 C CA . ASP A 1 76 ? 0.886 -4.314 11.917 1.00 81.75 76 ASP A CA 1
ATOM 623 C C . ASP A 1 76 ? 0.408 -3.163 11.037 1.00 81.75 76 ASP A C 1
ATOM 625 O O . ASP A 1 76 ? 0.579 -1.989 11.369 1.00 81.75 76 ASP A O 1
ATOM 629 N N . TRP A 1 77 ? -0.237 -3.509 9.926 1.00 68.31 77 TRP A N 1
ATOM 630 C CA . TRP A 1 77 ? -0.744 -2.545 8.953 1.00 68.31 77 TRP A CA 1
ATOM 631 C C . TRP A 1 77 ? -1.751 -1.548 9.544 1.00 68.31 77 TRP A C 1
ATOM 633 O O . TRP A 1 77 ? -1.877 -0.447 9.023 1.00 68.31 77 TRP A O 1
ATOM 643 N N . ARG A 1 78 ? -2.445 -1.890 10.640 1.00 71.31 78 ARG A N 1
ATOM 644 C CA . ARG A 1 78 ? -3.416 -0.984 11.284 1.00 71.31 78 ARG A CA 1
ATOM 645 C C . ARG A 1 78 ? -2.747 0.111 12.096 1.00 71.31 78 ARG A C 1
ATOM 647 O O . ARG A 1 78 ? -3.297 1.195 12.233 1.00 71.31 78 ARG A O 1
ATOM 654 N N . LEU A 1 79 ? -1.595 -0.205 12.682 1.00 79.06 79 LEU A N 1
ATOM 655 C CA . LEU A 1 79 ? -0.838 0.717 13.525 1.00 79.06 79 LEU A CA 1
ATOM 656 C C . LEU A 1 79 ? 0.297 1.398 12.753 1.00 79.06 79 LEU A C 1
ATOM 658 O O . LEU A 1 79 ? 0.848 2.380 13.247 1.00 79.06 79 LEU A O 1
ATOM 662 N N . ASN A 1 80 ? 0.618 0.886 11.560 1.00 81.94 80 ASN A N 1
ATOM 663 C CA . ASN A 1 80 ? 1.747 1.280 10.720 1.00 81.94 80 ASN A CA 1
ATOM 664 C C . ASN A 1 80 ? 3.114 1.096 11.411 1.00 81.94 80 ASN A C 1
ATOM 666 O O . ASN A 1 80 ? 4.059 1.832 11.155 1.00 81.94 80 ASN A O 1
ATOM 670 N N . ILE A 1 81 ? 3.223 0.129 12.328 1.00 89.25 81 ILE A N 1
ATOM 671 C CA . ILE A 1 81 ? 4.413 -0.106 13.163 1.00 89.25 81 ILE A CA 1
ATOM 672 C C . ILE A 1 81 ? 4.573 -1.598 13.466 1.00 89.25 81 ILE A C 1
ATOM 674 O O . ILE A 1 81 ? 3.656 -2.397 13.283 1.00 89.25 81 ILE A O 1
ATOM 678 N N . SER A 1 82 ? 5.731 -1.977 13.998 1.00 92.44 82 SER A N 1
ATOM 679 C CA . SER A 1 82 ? 5.990 -3.314 14.539 1.00 92.44 82 SER A CA 1
ATOM 680 C C . SER A 1 82 ? 6.130 -3.325 16.063 1.00 92.44 82 SER A C 1
ATOM 682 O O . SER A 1 82 ? 5.822 -4.330 16.711 1.00 92.44 82 SER A O 1
ATOM 684 N N . ALA A 1 83 ? 6.587 -2.220 16.655 1.00 94.94 83 ALA A N 1
ATOM 685 C CA . ALA A 1 83 ? 6.724 -2.103 18.099 1.00 94.94 83 ALA A CA 1
ATOM 686 C C . ALA A 1 83 ? 6.505 -0.674 18.609 1.00 94.94 83 ALA A C 1
ATOM 688 O O . ALA A 1 83 ? 6.678 0.300 17.875 1.00 94.94 83 ALA A O 1
ATOM 689 N N . ILE A 1 84 ? 6.162 -0.588 19.893 1.00 94.94 84 ILE A N 1
ATOM 690 C CA . ILE A 1 84 ? 6.038 0.641 20.673 1.00 94.94 84 ILE A CA 1
ATOM 691 C C . ILE A 1 84 ? 6.879 0.477 21.933 1.00 94.94 84 ILE A C 1
ATOM 693 O O . ILE A 1 84 ? 6.740 -0.534 22.628 1.00 94.94 84 ILE A O 1
ATOM 697 N N . GLU A 1 85 ? 7.699 1.466 22.261 1.00 95.31 85 GLU A N 1
ATOM 698 C CA . GLU A 1 85 ? 8.354 1.554 23.569 1.00 95.31 85 GLU A CA 1
ATOM 699 C C . GLU A 1 85 ? 7.806 2.728 24.363 1.00 95.31 85 GLU A C 1
ATOM 701 O O . GLU A 1 85 ? 7.497 3.780 23.802 1.00 95.31 85 GLU A O 1
ATOM 706 N N . PHE A 1 86 ? 7.688 2.519 25.669 1.00 93.00 86 PHE A N 1
ATOM 707 C CA . PHE A 1 86 ? 7.093 3.459 26.600 1.00 93.00 86 PHE A CA 1
ATOM 708 C C . PHE A 1 86 ? 8.124 3.869 27.644 1.00 93.00 86 PHE A C 1
ATOM 710 O O . PHE A 1 86 ? 8.726 3.028 28.313 1.00 93.00 86 PHE A O 1
ATOM 717 N N . GLU A 1 87 ? 8.269 5.171 27.836 1.00 90.94 87 GLU A N 1
ATOM 718 C CA . GLU A 1 87 ? 9.102 5.759 28.877 1.00 90.94 87 GLU A CA 1
ATOM 719 C C . GLU A 1 87 ? 8.227 6.620 29.786 1.00 90.94 87 GLU A C 1
ATOM 721 O O . GLU A 1 87 ? 7.405 7.398 29.311 1.00 90.94 87 GLU A O 1
ATOM 726 N N . TYR A 1 88 ? 8.393 6.491 31.102 1.00 87.31 88 TYR A N 1
ATOM 727 C CA . TYR A 1 88 ? 7.572 7.212 32.073 1.00 87.31 88 TYR A CA 1
ATOM 728 C C . TYR A 1 88 ? 8.426 8.053 33.010 1.00 87.31 88 TYR A C 1
ATOM 730 O O . TYR A 1 88 ? 9.467 7.608 33.493 1.00 87.31 88 TYR A O 1
ATOM 738 N N . THR A 1 89 ? 7.899 9.220 33.365 1.00 84.00 89 THR A N 1
ATOM 739 C CA . THR A 1 89 ? 8.303 9.971 34.558 1.00 84.00 89 THR A CA 1
ATOM 740 C C . THR A 1 89 ? 7.118 10.074 35.526 1.00 84.00 89 THR A C 1
ATOM 742 O O . THR A 1 89 ? 6.063 9.470 35.306 1.00 84.00 89 THR A O 1
ATOM 745 N N . ASP A 1 90 ? 7.262 10.846 36.605 1.00 77.62 90 ASP A N 1
ATOM 746 C CA . ASP A 1 90 ? 6.161 11.111 37.541 1.00 77.62 90 ASP A CA 1
ATOM 747 C C . ASP A 1 90 ? 4.981 11.853 36.883 1.00 77.62 90 ASP A C 1
ATOM 749 O O . ASP A 1 90 ? 3.850 11.747 37.358 1.00 77.62 90 ASP A O 1
ATOM 753 N N . SER A 1 91 ? 5.221 12.592 35.793 1.00 81.19 91 SER A N 1
ATOM 754 C CA . SER A 1 91 ? 4.219 13.452 35.144 1.00 81.19 91 SER A CA 1
ATOM 755 C C . SER A 1 91 ? 4.118 13.294 33.625 1.00 81.19 91 SER A C 1
ATOM 757 O O . SER A 1 91 ? 3.282 13.966 33.008 1.00 81.19 91 SER A O 1
ATOM 759 N N . THR A 1 92 ? 4.930 12.421 33.021 1.00 86.62 92 THR A N 1
ATOM 760 C CA . THR A 1 92 ? 4.966 12.216 31.567 1.00 86.62 92 THR A CA 1
ATOM 761 C C . THR A 1 92 ? 4.996 10.747 31.156 1.00 86.62 92 THR A C 1
ATOM 763 O O . THR A 1 92 ? 5.450 9.881 31.904 1.00 86.62 92 THR A O 1
ATOM 766 N N . GLU A 1 93 ? 4.536 10.485 29.936 1.00 88.88 93 GLU A N 1
ATOM 767 C CA . GLU A 1 93 ? 4.651 9.208 29.227 1.00 88.88 93 GLU A CA 1
ATOM 768 C C . GLU A 1 93 ? 5.089 9.512 27.788 1.00 88.88 93 GLU A C 1
ATOM 770 O O . GLU A 1 93 ? 4.403 10.253 27.091 1.00 88.88 93 GLU A O 1
ATOM 775 N N . ILE A 1 94 ? 6.223 8.973 27.349 1.00 89.38 94 ILE A N 1
ATOM 776 C CA . ILE A 1 94 ? 6.721 9.081 25.973 1.00 89.38 94 ILE A CA 1
ATOM 777 C C . ILE A 1 94 ? 6.511 7.740 25.286 1.00 89.38 94 ILE A C 1
ATOM 779 O O . ILE A 1 94 ? 6.807 6.694 25.866 1.00 89.38 94 ILE A O 1
ATOM 783 N N . ARG A 1 95 ? 6.033 7.772 24.045 1.00 92.00 95 ARG A N 1
ATOM 784 C CA . ARG A 1 95 ? 5.855 6.601 23.188 1.00 92.00 95 ARG A CA 1
ATOM 785 C C . ARG A 1 95 ? 6.692 6.750 21.935 1.00 92.00 95 ARG A C 1
ATOM 787 O O . ARG A 1 95 ? 6.633 7.792 21.289 1.00 92.00 95 ARG A O 1
ATOM 794 N N . ARG A 1 96 ? 7.438 5.707 21.587 1.00 92.69 96 ARG A N 1
ATOM 795 C CA . ARG A 1 96 ? 8.296 5.666 20.396 1.00 92.69 96 ARG A CA 1
ATOM 796 C C . ARG A 1 96 ? 7.926 4.502 19.505 1.00 92.69 96 ARG A C 1
ATOM 798 O O . ARG A 1 96 ? 7.658 3.409 20.006 1.00 92.69 96 ARG A O 1
ATOM 805 N N . TYR A 1 97 ? 7.927 4.751 18.204 1.00 91.12 97 TYR A N 1
ATOM 806 C CA . TYR A 1 97 ? 7.409 3.839 17.198 1.00 91.12 97 TYR A CA 1
ATOM 807 C C . TYR A 1 97 ? 8.530 3.253 16.347 1.00 91.12 97 TYR A C 1
ATOM 809 O O . TYR A 1 97 ? 9.409 3.973 15.874 1.00 91.12 97 TYR A O 1
ATOM 817 N N . TYR A 1 98 ? 8.480 1.936 16.145 1.00 88.12 98 TYR A N 1
ATOM 818 C CA . TYR A 1 98 ? 9.533 1.204 15.449 1.00 88.12 98 TYR A CA 1
ATOM 819 C C . TYR A 1 98 ? 8.981 0.286 14.371 1.00 88.12 98 TYR A C 1
ATOM 821 O O . TYR A 1 98 ? 7.954 -0.378 14.556 1.00 88.12 98 TYR A O 1
ATOM 829 N N . ASP A 1 99 ? 9.716 0.191 13.273 1.00 83.56 99 ASP A N 1
ATOM 830 C CA . ASP A 1 99 ? 9.465 -0.762 12.206 1.00 83.56 99 ASP A CA 1
ATOM 831 C C . ASP A 1 99 ? 9.927 -2.187 12.590 1.00 83.56 99 ASP A C 1
ATOM 833 O O . ASP A 1 99 ? 10.357 -2.488 13.718 1.00 83.56 99 ASP A O 1
ATOM 837 N N . ILE A 1 100 ? 9.827 -3.106 11.628 1.00 84.00 100 ILE A N 1
ATOM 838 C CA . ILE A 1 100 ? 10.262 -4.494 11.801 1.00 84.00 100 ILE A CA 1
ATOM 839 C C . ILE A 1 100 ? 11.775 -4.603 12.062 1.00 84.00 100 ILE A C 1
ATOM 841 O O . ILE A 1 100 ? 12.176 -5.409 12.907 1.00 84.00 100 ILE A O 1
ATOM 845 N N . SER A 1 101 ? 12.588 -3.741 11.437 1.00 78.50 101 SER A N 1
ATOM 846 C CA . SER A 1 101 ? 14.051 -3.691 11.583 1.00 78.50 101 SER A CA 1
ATOM 847 C C . SER A 1 101 ? 14.503 -3.148 12.946 1.00 78.50 101 SER A C 1
ATOM 849 O O . SER A 1 101 ? 15.617 -3.428 13.385 1.00 78.50 101 SER A O 1
ATOM 851 N N . GLY A 1 102 ? 13.610 -2.451 13.655 1.00 82.19 102 GLY A N 1
ATOM 852 C CA . GLY A 1 102 ? 13.919 -1.730 14.888 1.00 82.19 102 GLY A CA 1
ATOM 853 C C . GLY A 1 102 ? 14.347 -0.282 14.650 1.00 82.19 102 GLY A C 1
ATOM 854 O O . GLY A 1 102 ? 14.805 0.359 15.592 1.00 82.19 102 GLY A O 1
ATOM 855 N N . SER A 1 103 ? 14.191 0.228 13.430 1.00 82.25 103 SER A N 1
ATOM 856 C CA . SER A 1 103 ? 14.391 1.637 13.095 1.00 82.25 103 SER A CA 1
ATOM 857 C C . SER A 1 103 ? 13.146 2.451 13.443 1.00 82.25 103 SER A C 1
ATOM 859 O O . SER A 1 103 ? 12.028 1.928 13.455 1.00 82.25 103 SER A O 1
ATOM 861 N N . ALA A 1 104 ? 13.339 3.735 13.732 1.00 85.62 104 ALA A N 1
ATOM 862 C CA . ALA A 1 104 ? 12.253 4.678 13.963 1.00 85.62 104 ALA A CA 1
ATOM 863 C C . ALA A 1 104 ? 11.325 4.774 12.743 1.00 85.62 104 ALA A C 1
ATOM 865 O O . ALA A 1 104 ? 11.800 4.861 11.613 1.00 85.62 104 ALA A O 1
ATOM 866 N N . THR A 1 105 ? 10.010 4.795 12.963 1.00 83.19 105 THR A N 1
ATOM 867 C CA . THR A 1 105 ? 9.015 4.934 11.886 1.00 83.19 105 THR A CA 1
ATOM 868 C C . THR A 1 105 ? 7.804 5.734 12.350 1.00 83.19 105 THR A C 1
ATOM 870 O O . THR A 1 105 ? 7.555 5.851 13.548 1.00 83.19 105 THR A O 1
ATOM 873 N N . GLN A 1 106 ? 7.024 6.254 11.406 1.00 82.19 106 GLN A N 1
ATOM 874 C CA . GLN A 1 106 ? 5.747 6.900 11.694 1.00 82.19 106 GLN A CA 1
ATOM 875 C C . GLN A 1 106 ? 4.650 5.871 11.979 1.00 82.19 106 GLN A C 1
ATOM 877 O O . GLN A 1 106 ? 4.554 4.853 11.293 1.00 82.19 106 GLN A O 1
ATOM 882 N N . ASN A 1 107 ? 3.787 6.155 12.951 1.00 84.00 107 ASN A N 1
ATOM 883 C CA . ASN A 1 107 ? 2.566 5.385 13.189 1.00 84.00 107 ASN A CA 1
ATOM 884 C C . ASN A 1 107 ? 1.444 5.744 12.186 1.00 84.00 107 ASN A C 1
ATOM 886 O O . ASN A 1 107 ? 1.635 6.527 11.258 1.00 84.00 107 ASN A O 1
ATOM 890 N N . TYR A 1 108 ? 0.250 5.182 12.388 1.00 78.44 108 TYR A N 1
ATOM 891 C CA . TYR A 1 108 ? -0.918 5.363 11.512 1.00 78.44 108 TYR A CA 1
ATOM 892 C C . TYR A 1 108 ? -1.429 6.813 11.365 1.00 78.44 108 TYR A C 1
ATOM 894 O O . TYR A 1 108 ? -2.212 7.082 10.457 1.00 78.44 108 TYR A O 1
ATOM 902 N N . ILE A 1 109 ? -1.003 7.747 12.223 1.00 78.25 109 ILE A N 1
ATOM 903 C CA . ILE A 1 109 ? -1.328 9.183 12.109 1.00 78.25 109 ILE A CA 1
ATOM 904 C C . ILE A 1 109 ? -0.148 10.021 11.596 1.00 78.25 109 ILE A C 1
ATOM 906 O O . ILE A 1 109 ? -0.243 11.245 11.577 1.00 78.25 109 ILE A O 1
ATOM 910 N N . GLY A 1 110 ? 0.952 9.382 11.187 1.00 78.75 110 GLY A N 1
ATOM 911 C CA . GLY A 1 110 ? 2.092 10.060 10.571 1.00 78.75 110 GLY A CA 1
ATOM 912 C C . GLY A 1 110 ? 3.143 10.593 11.550 1.00 78.75 110 GLY A C 1
ATOM 913 O O . GLY A 1 110 ? 3.967 11.406 11.146 1.00 78.75 110 GLY A O 1
ATOM 914 N N . VAL A 1 111 ? 3.166 10.158 12.817 1.00 82.06 111 VAL A N 1
ATOM 915 C CA . VAL A 1 111 ? 4.105 10.695 13.830 1.00 82.06 111 VAL A CA 1
ATOM 916 C C . VAL A 1 111 ? 5.087 9.640 14.336 1.00 82.06 111 VAL A C 1
ATOM 918 O O . VAL A 1 111 ? 4.745 8.462 14.440 1.00 82.06 111 VAL A O 1
ATOM 921 N N . TYR A 1 112 ? 6.316 10.060 14.650 1.00 82.06 112 TYR A N 1
ATOM 922 C CA . TYR A 1 112 ? 7.408 9.175 15.083 1.00 82.06 112 TYR A CA 1
ATOM 923 C C . TYR A 1 112 ? 7.441 8.921 16.596 1.00 82.06 112 TYR A C 1
ATOM 925 O O . TYR A 1 112 ? 7.910 7.870 17.049 1.00 82.06 112 TYR A O 1
ATOM 933 N N . SER A 1 113 ? 6.957 9.877 17.389 1.00 86.69 113 SER A N 1
ATOM 934 C CA . SER A 1 113 ? 6.824 9.736 18.837 1.00 86.69 113 SER A CA 1
ATOM 935 C C . SER A 1 113 ? 5.741 10.653 19.405 1.00 86.69 113 SER A C 1
ATOM 937 O O . SER A 1 113 ? 5.489 11.728 18.859 1.00 86.69 113 SER A O 1
ATOM 939 N N . ASP A 1 114 ? 5.141 10.231 20.521 1.00 85.62 114 ASP A N 1
ATOM 940 C CA . ASP A 1 114 ? 4.128 10.999 21.252 1.00 85.62 114 ASP A CA 1
ATOM 941 C C . ASP A 1 114 ? 4.557 11.218 22.703 1.00 85.62 114 ASP A C 1
ATOM 943 O O . ASP A 1 114 ? 5.000 10.284 23.376 1.00 85.62 114 ASP A O 1
ATOM 947 N N . LEU A 1 115 ? 4.345 12.423 23.222 1.00 86.31 115 LEU A N 1
ATOM 948 C CA . LEU A 1 115 ? 4.621 12.796 24.604 1.00 86.31 115 LEU A CA 1
ATOM 949 C C . LEU A 1 115 ? 3.332 13.217 25.311 1.00 86.31 115 LEU A C 1
ATOM 951 O O . LEU A 1 115 ? 2.773 14.283 25.064 1.00 86.31 115 LEU A O 1
ATOM 955 N N . TYR A 1 116 ? 2.893 12.403 26.260 1.00 8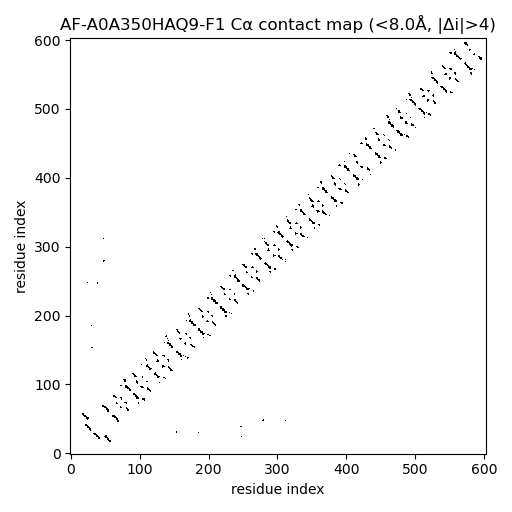4.69 116 TYR A N 1
ATOM 956 C CA . TYR A 1 116 ? 1.784 12.711 27.148 1.00 84.69 116 TYR A CA 1
ATOM 957 C C . TYR A 1 116 ? 2.289 13.452 28.382 1.00 84.69 116 TYR A C 1
ATOM 959 O O . TYR A 1 116 ? 3.214 12.995 29.056 1.00 84.69 116 TYR A O 1
ATOM 967 N N . LYS A 1 117 ? 1.633 14.560 28.722 1.00 85.62 117 LYS A N 1
ATOM 968 C CA . LYS A 1 117 ? 1.871 15.349 29.936 1.00 85.62 117 LYS A CA 1
ATOM 969 C C . LYS A 1 117 ? 0.561 15.583 30.677 1.00 85.62 117 LYS A C 1
ATOM 971 O O . LYS A 1 117 ? -0.498 15.719 30.063 1.00 85.62 117 LYS A O 1
ATOM 976 N N . ILE A 1 118 ? 0.639 15.696 32.000 1.00 76.75 118 ILE A N 1
ATOM 977 C CA . ILE A 1 118 ? -0.455 16.253 32.804 1.00 76.75 118 ILE A CA 1
ATOM 978 C C . ILE A 1 118 ? -0.152 17.731 33.076 1.00 76.75 118 ILE A C 1
ATOM 980 O O . ILE A 1 118 ? 0.835 18.048 33.739 1.00 76.75 118 ILE A O 1
ATOM 984 N N . LYS A 1 119 ? -1.011 18.633 32.593 1.00 71.38 119 LYS A N 1
ATOM 985 C CA . LYS A 1 119 ? -0.931 20.087 32.809 1.00 71.38 119 LYS A CA 1
ATOM 986 C C . LYS A 1 119 ? -2.246 20.572 33.416 1.00 71.38 119 LYS A C 1
ATOM 988 O O . LYS A 1 119 ? -3.305 20.348 32.842 1.00 71.38 119 LYS A O 1
ATOM 993 N N . ASP A 1 120 ? -2.190 21.184 34.599 1.00 71.38 120 ASP A N 1
ATOM 994 C CA . ASP A 1 120 ? -3.363 21.733 35.306 1.00 71.38 120 ASP A CA 1
ATOM 995 C C . ASP A 1 120 ? -4.531 20.736 35.482 1.00 71.38 120 ASP A C 1
ATOM 997 O O . ASP A 1 120 ? -5.706 21.097 35.435 1.00 71.38 120 ASP A O 1
ATOM 1001 N N . GLY A 1 121 ? -4.213 19.449 35.668 1.00 67.44 121 GLY A N 1
ATOM 1002 C CA . GLY A 1 121 ? -5.203 18.371 35.785 1.00 67.44 121 GLY A CA 1
ATOM 1003 C C . GLY A 1 121 ? -5.802 17.888 34.456 1.00 67.44 121 GLY A C 1
ATOM 1004 O O . GLY A 1 121 ? -6.677 17.026 34.476 1.00 67.44 121 GLY A O 1
ATOM 1005 N N . ARG A 1 122 ? -5.331 18.402 33.312 1.00 68.62 122 ARG A N 1
ATOM 1006 C CA . ARG A 1 122 ? -5.698 17.960 31.957 1.00 68.62 122 ARG A CA 1
ATOM 1007 C C . ARG A 1 122 ? -4.567 17.152 31.328 1.00 68.62 122 ARG A C 1
ATOM 1009 O O . ARG A 1 122 ? -3.394 17.416 31.597 1.00 68.62 122 ARG A O 1
ATOM 1016 N N . ARG A 1 123 ? -4.909 16.169 30.492 1.00 78.62 123 ARG A N 1
ATOM 1017 C CA . ARG A 1 123 ? -3.919 15.382 29.739 1.00 78.62 123 ARG A CA 1
ATOM 1018 C C . ARG A 1 123 ? -3.703 16.046 28.382 1.00 78.62 123 ARG A C 1
ATOM 1020 O O . ARG A 1 123 ? -4.668 16.229 27.647 1.00 78.62 123 ARG A O 1
ATOM 1027 N N . ILE A 1 124 ? -2.460 16.383 28.066 1.00 78.50 124 ILE A N 1
ATOM 1028 C CA . ILE A 1 124 ? -2.042 16.921 26.766 1.00 78.50 124 ILE A CA 1
ATOM 1029 C C . ILE A 1 124 ? -1.118 15.900 26.108 1.00 78.50 124 ILE A C 1
ATOM 1031 O O . ILE A 1 124 ? -0.323 15.267 26.803 1.00 78.50 124 ILE A O 1
ATOM 1035 N N . THR A 1 125 ? -1.238 15.729 24.795 1.00 79.62 125 THR A N 1
ATOM 1036 C CA . THR A 1 125 ? -0.380 14.844 23.993 1.00 79.62 125 THR A CA 1
ATOM 1037 C C . THR A 1 125 ? 0.303 15.653 22.918 1.00 79.62 125 THR A C 1
ATOM 1039 O O . THR A 1 125 ? -0.389 16.215 22.086 1.00 79.62 125 THR A O 1
ATOM 1042 N N . GLU A 1 126 ? 1.624 15.720 22.935 1.00 81.69 126 GLU A N 1
ATOM 1043 C CA . GLU A 1 126 ? 2.437 16.421 21.942 1.00 81.69 126 GLU A CA 1
ATOM 1044 C C . GLU A 1 126 ? 3.036 15.423 20.947 1.00 81.69 126 GLU A C 1
ATOM 1046 O O . GLU A 1 126 ? 3.531 14.375 21.366 1.00 81.69 126 GLU A O 1
ATOM 1051 N N . ASN A 1 127 ? 3.017 15.760 19.658 1.00 78.50 127 ASN A N 1
ATOM 1052 C CA . ASN A 1 127 ? 3.570 14.949 18.574 1.00 78.50 127 ASN A CA 1
ATOM 1053 C C . ASN A 1 127 ? 4.989 15.444 18.224 1.00 78.50 127 ASN A C 1
ATOM 1055 O O . ASN A 1 127 ? 5.202 16.649 18.057 1.00 78.50 127 ASN A O 1
ATOM 1059 N N . HIS A 1 128 ? 5.959 14.535 18.090 1.00 70.19 128 HIS A N 1
ATOM 1060 C CA . HIS A 1 128 ? 7.376 14.878 17.879 1.00 70.19 128 HIS A CA 1
ATOM 1061 C C . HIS A 1 128 ? 8.048 13.992 16.821 1.00 70.19 128 HIS A C 1
ATOM 1063 O O . HIS A 1 128 ? 7.680 12.823 16.634 1.00 70.19 128 HIS A O 1
ATOM 1069 N N . TYR A 1 129 ? 9.097 14.525 16.186 1.00 69.81 129 TYR A N 1
ATOM 1070 C CA . TYR A 1 129 ? 10.069 13.710 15.446 1.00 69.81 129 TYR A CA 1
ATOM 1071 C C . TYR A 1 129 ? 10.804 12.740 16.389 1.00 69.81 129 TYR A C 1
ATOM 1073 O O . TYR A 1 129 ? 10.913 12.985 17.590 1.00 69.81 129 TYR A O 1
ATOM 1081 N N . TYR A 1 130 ? 11.318 11.625 15.858 1.00 60.81 130 TYR A N 1
ATOM 1082 C CA . TYR A 1 130 ? 11.945 10.579 16.674 1.00 60.81 130 TYR A CA 1
ATOM 1083 C C . TYR A 1 130 ? 13.151 11.114 17.470 1.00 60.81 130 TYR A C 1
ATOM 1085 O O . TYR A 1 130 ? 14.114 11.596 16.878 1.00 60.81 130 TYR A O 1
ATOM 1093 N N . ASP A 1 131 ? 13.093 11.022 18.805 1.00 61.56 131 ASP A N 1
ATOM 1094 C CA . ASP A 1 131 ? 14.119 11.502 19.754 1.00 61.56 131 ASP A CA 1
ATOM 1095 C C . ASP A 1 131 ? 14.506 12.992 19.633 1.00 61.56 131 ASP A C 1
ATOM 1097 O O . ASP A 1 131 ? 15.501 13.438 20.212 1.00 61.56 131 ASP A O 1
ATOM 1101 N N . SER A 1 132 ? 13.691 13.785 18.936 1.00 68.19 132 SER A N 1
ATOM 1102 C CA . SER A 1 132 ? 13.818 15.237 18.866 1.00 68.19 132 SER A CA 1
ATOM 1103 C C . SER A 1 132 ? 12.816 15.906 19.806 1.00 68.19 132 SER A C 1
ATOM 1105 O O . SER A 1 132 ? 11.754 15.363 20.091 1.00 68.19 132 SER A O 1
ATOM 1107 N N . ASN A 1 133 ? 13.145 17.114 20.266 1.00 69.12 133 ASN A N 1
ATOM 1108 C CA . ASN A 1 133 ? 12.163 18.001 20.901 1.00 69.12 133 ASN A CA 1
ATOM 1109 C C . ASN A 1 133 ? 11.433 18.879 19.866 1.00 69.12 133 ASN A C 1
ATOM 1111 O O . ASN A 1 133 ? 10.659 19.758 20.246 1.00 69.12 133 ASN A O 1
ATOM 1115 N N . GLU A 1 134 ? 11.740 18.712 18.577 1.00 75.31 134 GLU A N 1
ATOM 1116 C CA . GLU A 1 134 ? 11.053 19.395 17.487 1.00 75.31 134 GLU A CA 1
ATOM 1117 C C . GLU A 1 134 ? 9.674 18.770 17.275 1.00 75.31 134 GLU A C 1
ATOM 1119 O O . GLU A 1 134 ? 9.543 17.573 16.993 1.00 75.31 134 GLU A O 1
ATOM 1124 N N . GLN A 1 135 ? 8.646 19.606 17.405 1.00 81.12 135 GLN A N 1
ATOM 1125 C CA . GLN A 1 135 ? 7.271 19.188 17.191 1.00 81.12 135 GLN A CA 1
ATOM 1126 C C . GLN A 1 135 ? 6.958 19.050 15.701 1.00 81.12 135 GLN A C 1
ATOM 1128 O O . GLN A 1 135 ? 7.510 19.753 14.851 1.00 81.12 135 GLN A O 1
ATOM 1133 N N . MET A 1 136 ? 6.000 18.181 15.405 1.00 83.56 136 MET A N 1
ATOM 1134 C CA . MET A 1 136 ? 5.437 18.011 14.071 1.00 83.56 136 MET A CA 1
ATOM 1135 C C . MET A 1 136 ? 3.916 17.922 14.151 1.00 83.56 136 MET A C 1
ATOM 1137 O O . MET A 1 136 ? 3.376 17.465 15.157 1.00 83.56 136 MET A O 1
ATOM 1141 N N . SER A 1 137 ? 3.221 18.321 13.091 1.00 81.00 137 SER A N 1
ATOM 1142 C CA . SER A 1 137 ? 1.797 18.027 12.963 1.00 81.00 137 SER A CA 1
ATOM 1143 C C . SER A 1 137 ? 1.577 16.564 12.572 1.00 81.00 137 SER A C 1
ATOM 1145 O O . SER A 1 137 ? 2.373 15.992 11.826 1.00 81.00 137 SER A O 1
ATOM 1147 N N . ASP A 1 138 ? 0.480 15.969 13.031 1.00 82.00 138 ASP A N 1
ATOM 1148 C CA . ASP A 1 138 ? -0.020 14.709 12.479 1.00 82.00 138 ASP A CA 1
ATOM 1149 C C . ASP A 1 138 ? -0.759 14.929 11.143 1.00 82.00 138 ASP A C 1
ATOM 1151 O O . ASP A 1 138 ? -0.868 16.053 10.645 1.00 82.00 138 ASP A O 1
ATOM 1155 N N . ASN A 1 139 ? -1.299 13.855 10.559 1.00 77.25 139 ASN A N 1
ATOM 1156 C CA . ASN A 1 139 ? -2.051 13.911 9.297 1.00 77.25 139 ASN A CA 1
ATOM 1157 C C . ASN A 1 139 ? -3.315 14.800 9.354 1.00 77.25 139 ASN A C 1
ATOM 1159 O O . ASN A 1 139 ? -3.883 15.127 8.313 1.00 77.25 139 ASN A O 1
ATOM 1163 N N . LEU A 1 140 ? -3.763 15.197 10.549 1.00 79.62 140 LEU A N 1
ATOM 1164 C CA . LEU A 1 140 ? -4.887 16.107 10.761 1.00 79.62 140 LEU A CA 1
ATOM 1165 C C . LEU A 1 140 ? -4.425 17.555 11.000 1.00 79.62 140 LEU A C 1
ATOM 1167 O O . LEU A 1 140 ? -5.251 18.409 11.302 1.00 79.62 140 LEU A O 1
ATOM 1171 N N . GLY A 1 141 ? -3.130 17.852 10.863 1.00 82.19 141 GLY A N 1
ATOM 1172 C CA . GLY A 1 141 ? -2.579 19.195 11.067 1.00 82.19 141 GLY A CA 1
ATOM 1173 C C . GLY A 1 141 ? -2.367 19.561 12.538 1.00 82.19 141 GLY A C 1
ATOM 1174 O O . GLY A 1 141 ? -1.942 20.674 12.836 1.00 82.19 141 GLY A O 1
ATOM 1175 N N . ALA A 1 142 ? -2.621 18.638 13.469 1.00 85.75 142 ALA A N 1
ATOM 1176 C CA . ALA A 1 142 ? -2.509 18.900 14.895 1.00 85.75 142 ALA A CA 1
ATOM 1177 C C . ALA A 1 142 ? -1.091 18.608 15.399 1.00 85.75 142 ALA A C 1
ATOM 1179 O O . ALA A 1 142 ? -0.573 17.502 15.231 1.00 85.75 142 ALA A O 1
ATOM 1180 N N . TYR A 1 143 ? -0.478 19.576 16.075 1.00 89.00 143 TYR A N 1
ATOM 1181 C CA . TYR A 1 143 ? 0.817 19.411 16.748 1.00 89.00 143 TYR A CA 1
ATOM 1182 C C . TYR A 1 143 ? 0.666 18.758 18.121 1.00 89.00 143 TYR A C 1
ATOM 1184 O O . TYR A 1 143 ? 1.558 18.060 18.609 1.00 89.00 143 TYR A O 1
ATOM 1192 N N . SER A 1 144 ? -0.474 18.984 18.769 1.00 89.88 144 SER A N 1
ATOM 1193 C CA . SER A 1 144 ? -0.811 18.334 20.026 1.00 89.88 144 SER A CA 1
ATOM 1194 C C . SER A 1 144 ? -2.323 18.205 20.212 1.00 89.88 144 SER A C 1
ATOM 1196 O O . SER A 1 144 ? -3.105 18.773 19.453 1.00 89.88 144 SER A O 1
ATOM 1198 N N . TYR A 1 145 ? -2.743 17.420 21.204 1.00 90.94 145 TYR A N 1
ATOM 1199 C CA . TYR A 1 145 ? -4.146 17.246 21.575 1.00 90.94 145 TYR A CA 1
ATOM 1200 C C . TYR A 1 145 ? -4.351 17.484 23.061 1.00 90.94 145 TYR A C 1
ATOM 1202 O O . TYR A 1 145 ? -3.637 16.923 23.897 1.00 90.94 145 TYR A O 1
ATOM 1210 N N . GLU A 1 146 ? -5.377 18.257 23.396 1.00 92.56 146 GLU A N 1
ATOM 1211 C CA . GLU A 1 146 ? -5.880 18.398 24.761 1.00 92.56 146 GLU A CA 1
ATOM 1212 C C . GLU A 1 146 ? -7.053 17.441 24.984 1.00 92.56 146 GLU A C 1
ATOM 1214 O O . GLU A 1 146 ? -7.997 17.429 24.197 1.00 92.56 146 GLU A O 1
ATOM 1219 N N . PHE A 1 147 ? -7.033 16.685 26.084 1.00 90.06 147 PHE A N 1
ATOM 1220 C CA . PHE A 1 147 ? -8.096 15.755 26.468 1.00 90.06 147 PHE A CA 1
ATOM 1221 C C . PHE A 1 147 ? -8.775 16.170 27.777 1.00 90.06 147 PHE A C 1
ATOM 1223 O O . PHE A 1 147 ? -8.117 16.398 28.800 1.00 90.06 147 PHE A O 1
ATOM 1230 N N . ILE A 1 148 ? -10.109 16.202 27.760 1.00 91.00 148 ILE A N 1
ATOM 1231 C CA . ILE A 1 148 ? -10.959 16.481 28.923 1.00 91.00 148 ILE A CA 1
ATOM 1232 C C . ILE A 1 148 ? -11.614 15.185 29.391 1.00 91.00 148 ILE A C 1
ATOM 1234 O O . ILE A 1 148 ? -12.178 14.447 28.586 1.00 91.00 148 ILE A O 1
ATOM 1238 N N . TYR A 1 149 ? -11.582 14.948 30.702 1.00 87.81 149 TYR A N 1
ATOM 1239 C CA . TYR A 1 149 ? -12.124 13.752 31.344 1.00 87.81 149 TYR A CA 1
ATOM 1240 C C . TYR A 1 149 ? -13.284 14.100 32.280 1.00 87.81 149 TYR A C 1
ATOM 1242 O O . TYR A 1 149 ? -13.320 15.181 32.875 1.00 87.81 149 TYR A O 1
ATOM 1250 N N . ASP A 1 150 ? -14.220 13.170 32.438 1.00 88.06 150 ASP A N 1
ATOM 1251 C CA . ASP A 1 150 ? -15.240 13.235 33.476 1.00 88.06 150 ASP A CA 1
ATOM 1252 C C . ASP A 1 150 ? -14.690 12.832 34.861 1.00 88.06 150 ASP A C 1
ATOM 1254 O O . ASP A 1 150 ? -13.516 12.507 35.043 1.00 88.06 150 ASP A O 1
ATOM 1258 N N . LYS A 1 151 ? -15.561 12.848 35.879 1.00 86.62 151 LYS A N 1
ATOM 1259 C CA . LYS A 1 151 ? -15.197 12.480 37.260 1.00 86.62 151 LYS A CA 1
ATOM 1260 C C . LYS A 1 151 ? -14.850 10.998 37.437 1.00 86.62 151 LYS A C 1
ATOM 1262 O O . LYS A 1 151 ? -14.269 10.649 38.462 1.00 86.62 151 LYS A O 1
ATOM 1267 N N . SER A 1 152 ? -15.243 10.150 36.491 1.00 85.38 152 SER A N 1
ATOM 1268 C CA . SER A 1 152 ? -14.940 8.719 36.471 1.00 85.38 152 SER A CA 1
ATOM 1269 C C . SER A 1 152 ? -13.616 8.431 35.755 1.00 85.38 152 SER A C 1
ATOM 1271 O O . SER A 1 152 ? -13.132 7.305 35.815 1.00 85.38 152 SER A O 1
ATOM 1273 N N . GLY A 1 153 ? -13.010 9.445 35.125 1.00 84.44 153 GLY A N 1
ATOM 1274 C CA . GLY A 1 153 ? -11.757 9.331 34.388 1.00 84.44 153 GLY A CA 1
ATOM 1275 C C . GLY A 1 153 ? -11.937 8.913 32.930 1.00 84.44 153 GLY A C 1
ATOM 1276 O O . GLY A 1 153 ? -10.953 8.530 32.302 1.00 84.44 153 GLY A O 1
ATOM 1277 N N . PHE A 1 154 ? -13.153 8.988 32.378 1.00 86.44 154 PHE A N 1
ATOM 1278 C CA . PHE A 1 154 ? -13.396 8.731 30.960 1.00 86.44 154 PHE A CA 1
ATOM 1279 C C . PHE A 1 154 ? -13.312 10.021 30.153 1.00 86.44 154 PHE A C 1
ATOM 1281 O O . PHE A 1 154 ? -13.754 11.077 30.603 1.00 86.44 154 PHE A O 1
ATOM 1288 N N . ILE A 1 155 ? -12.744 9.938 28.954 1.00 88.62 155 ILE A N 1
ATOM 1289 C CA . ILE A 1 155 ? -12.647 11.072 28.035 1.00 88.62 155 ILE A CA 1
ATOM 1290 C C . ILE A 1 155 ? -14.044 11.542 27.615 1.00 88.62 155 ILE A C 1
ATOM 1292 O O . ILE A 1 155 ? -14.890 10.734 27.252 1.00 88.62 155 ILE A O 1
ATOM 1296 N N . VAL A 1 156 ? -14.284 12.849 27.640 1.00 93.12 156 VAL A N 1
ATOM 1297 C CA . VAL A 1 156 ? -15.542 13.462 27.183 1.00 93.12 156 VAL A CA 1
ATOM 1298 C C . VAL A 1 156 ? -15.346 14.474 26.063 1.00 93.12 156 VAL A C 1
ATOM 1300 O O . VAL A 1 156 ? -16.275 14.656 25.282 1.00 93.12 156 VAL A O 1
ATOM 1303 N N . SER A 1 157 ? -14.149 15.057 25.927 1.00 94.44 157 SER A N 1
ATOM 1304 C CA . SER A 1 157 ? -13.798 15.929 24.798 1.00 94.44 157 SER A CA 1
ATOM 1305 C C . SER A 1 157 ? -12.313 15.854 24.446 1.00 94.44 157 SER A C 1
ATOM 1307 O O . SER A 1 157 ? -11.479 15.599 25.320 1.00 94.44 157 SER A O 1
ATOM 1309 N N . SER A 1 158 ? -11.981 16.154 23.190 1.00 94.75 158 SER A N 1
ATOM 1310 C CA . SER A 1 158 ? -10.622 16.436 22.727 1.00 94.75 158 SER A CA 1
ATOM 1311 C C . SER A 1 158 ? -10.569 17.623 21.767 1.00 94.75 158 SER A C 1
ATOM 1313 O O . SER A 1 158 ? -11.519 17.845 21.016 1.00 94.75 158 SER A O 1
ATOM 1315 N N . PHE A 1 159 ? -9.439 18.329 21.759 1.00 94.88 159 PHE A N 1
ATOM 1316 C CA . PHE A 1 159 ? -9.167 19.475 20.883 1.00 94.88 159 PHE A CA 1
ATOM 1317 C C . PHE A 1 159 ? -7.811 19.297 20.202 1.00 94.88 159 PHE A C 1
ATOM 1319 O O . PHE A 1 159 ? -6.850 18.927 20.881 1.00 94.88 159 PHE A O 1
ATOM 1326 N N . ALA A 1 160 ? -7.742 19.571 18.899 1.00 92.50 160 ALA A N 1
ATOM 1327 C CA . ALA A 1 160 ? -6.482 19.712 18.176 1.00 92.50 160 ALA A CA 1
ATOM 1328 C C . ALA A 1 160 ? -5.843 21.061 18.523 1.00 92.50 160 ALA A C 1
ATOM 1330 O O . ALA A 1 160 ? -6.547 22.066 18.644 1.00 92.50 160 ALA A O 1
ATOM 1331 N N . LEU A 1 161 ? -4.525 21.071 18.694 1.00 93.50 161 LEU A N 1
ATOM 1332 C CA . LEU A 1 161 ? -3.744 22.259 19.012 1.00 93.50 161 LEU A CA 1
ATOM 1333 C C . LEU A 1 161 ? -2.658 22.488 17.952 1.00 93.50 161 LEU A C 1
ATOM 1335 O O . LEU A 1 161 ? -2.067 21.520 17.456 1.00 93.50 161 LEU A O 1
ATOM 1339 N N . ASP A 1 162 ? -2.365 23.749 17.647 1.00 88.06 162 ASP A N 1
ATOM 1340 C CA . ASP A 1 162 ? -1.214 24.140 16.828 1.00 88.06 162 ASP A CA 1
ATOM 1341 C C . ASP A 1 162 ? 0.117 24.092 17.611 1.00 88.06 162 ASP A C 1
ATOM 1343 O O . ASP A 1 162 ? 0.184 23.611 18.748 1.00 88.06 162 ASP A O 1
ATOM 1347 N N . ALA A 1 163 ? 1.201 24.549 16.975 1.00 87.81 163 ALA A N 1
ATOM 1348 C CA . ALA A 1 163 ? 2.541 24.579 17.561 1.00 87.81 163 ALA A CA 1
ATOM 1349 C C . ALA A 1 163 ? 2.665 25.541 18.761 1.00 87.81 163 ALA A C 1
ATOM 1351 O O . ALA A 1 163 ? 3.512 25.330 19.631 1.00 87.81 163 ALA A O 1
ATOM 1352 N N . ASP A 1 164 ? 1.813 26.566 18.840 1.00 87.56 164 ASP A N 1
ATOM 1353 C CA . ASP A 1 164 ? 1.777 27.519 19.955 1.00 87.56 164 ASP A CA 1
ATOM 1354 C C . ASP A 1 164 ? 0.894 27.011 21.117 1.00 87.56 164 ASP A C 1
ATOM 1356 O O . ASP A 1 164 ? 0.952 27.527 22.241 1.00 87.56 164 ASP A O 1
ATOM 1360 N N . GLY A 1 165 ? 0.146 25.926 20.885 1.00 87.50 165 GLY A N 1
ATOM 1361 C CA . GLY A 1 165 ? -0.739 25.284 21.851 1.00 87.50 165 GLY A CA 1
ATOM 1362 C C . GLY A 1 165 ? -2.152 25.866 21.865 1.00 87.50 165 GLY A C 1
ATOM 1363 O O . GLY A 1 165 ? -2.906 25.587 22.806 1.00 87.50 165 GLY A O 1
ATOM 1364 N N . ASP A 1 166 ? -2.511 26.655 20.853 1.00 92.44 166 ASP A N 1
ATOM 1365 C CA . ASP A 1 166 ? -3.851 27.197 20.675 1.00 92.44 166 ASP A CA 1
ATOM 1366 C C . ASP A 1 166 ? -4.753 26.168 19.987 1.00 92.44 166 ASP A C 1
ATOM 1368 O O . ASP A 1 166 ? -4.316 25.376 19.153 1.00 92.44 166 ASP A O 1
ATOM 1372 N N . ARG A 1 167 ? -6.036 26.142 20.369 1.00 95.69 167 ARG A N 1
ATOM 1373 C CA . ARG A 1 167 ? -7.021 25.224 19.779 1.00 95.69 167 ARG A CA 1
ATOM 1374 C C . ARG A 1 167 ? -7.335 25.641 18.351 1.00 95.69 167 ARG A C 1
ATOM 1376 O O . ARG A 1 167 ? -7.659 26.801 18.109 1.00 95.69 167 ARG A O 1
ATOM 1383 N N . ILE A 1 168 ? -7.326 24.676 17.442 1.00 93.50 168 ILE A N 1
ATOM 1384 C CA . ILE A 1 168 ? -7.555 24.899 16.015 1.00 93.50 168 ILE A CA 1
ATOM 1385 C C . ILE A 1 168 ? -8.690 24.030 15.483 1.00 93.50 168 ILE A C 1
ATOM 1387 O O . ILE A 1 168 ? -9.063 23.021 16.080 1.00 93.50 168 ILE A O 1
ATOM 1391 N N . TYR A 1 169 ? -9.207 24.418 14.318 1.00 91.88 169 TYR A N 1
ATOM 1392 C CA . TYR A 1 169 ? -9.872 23.461 13.444 1.00 91.88 169 TYR A CA 1
ATOM 1393 C C . TYR A 1 169 ? -8.800 22.563 12.836 1.00 91.88 169 TYR A C 1
ATOM 1395 O O . TYR A 1 169 ? -7.813 23.063 12.298 1.00 91.88 169 TYR A O 1
ATOM 1403 N N . ASP A 1 170 ? -8.985 21.254 12.934 1.00 86.56 170 ASP A N 1
ATOM 1404 C CA . ASP A 1 170 ? -8.101 20.312 12.261 1.00 86.56 170 ASP A CA 1
ATOM 1405 C C . ASP A 1 170 ? -8.301 20.328 10.733 1.00 86.56 170 ASP A C 1
ATOM 1407 O O . ASP A 1 170 ? -9.237 20.935 10.202 1.00 86.56 170 ASP A O 1
ATOM 1411 N N . ASN A 1 171 ? -7.430 19.626 10.009 1.00 83.44 171 ASN A N 1
ATOM 1412 C CA . ASN A 1 171 ? -7.454 19.518 8.548 1.00 83.44 171 ASN A CA 1
ATOM 1413 C C . ASN A 1 171 ? -8.688 18.787 7.999 1.00 83.44 171 ASN A C 1
ATOM 1415 O O . ASN A 1 171 ? -8.745 18.549 6.796 1.00 83.44 171 ASN A O 1
ATOM 1419 N N . VAL A 1 172 ? -9.656 18.405 8.838 1.00 80.81 172 VAL A N 1
ATOM 1420 C CA . VAL A 1 172 ? -10.967 17.919 8.395 1.00 80.81 172 VAL A CA 1
ATOM 1421 C C . VAL A 1 172 ? -12.125 18.807 8.866 1.00 80.81 172 VAL A C 1
ATOM 1423 O O . VAL A 1 172 ? -13.283 18.476 8.642 1.00 80.81 172 VAL A O 1
ATOM 1426 N N . GLY A 1 173 ? -11.839 19.968 9.463 1.00 87.06 173 GLY A N 1
ATOM 1427 C CA . GLY A 1 173 ? -12.837 20.980 9.814 1.00 87.06 173 GLY A CA 1
ATOM 1428 C C . GLY A 1 173 ? -13.484 20.798 11.190 1.00 87.06 173 GLY A C 1
ATOM 1429 O O . GLY A 1 173 ? -14.568 21.333 11.426 1.00 87.06 173 GLY A O 1
ATOM 1430 N N . ARG A 1 174 ? -12.848 20.075 12.120 1.00 92.94 174 ARG A N 1
ATOM 1431 C CA . ARG A 1 174 ? -13.372 19.842 13.480 1.00 92.94 174 ARG A CA 1
ATOM 1432 C C . ARG A 1 174 ? -12.620 20.693 14.497 1.00 92.94 174 ARG A C 1
ATOM 1434 O O . ARG A 1 174 ? -11.394 20.685 14.506 1.00 92.94 174 ARG A O 1
ATOM 1441 N N . PHE A 1 175 ? -13.341 21.362 15.395 1.00 94.44 175 PHE A N 1
ATOM 1442 C CA . PHE A 1 175 ? -12.726 22.122 16.491 1.00 94.44 175 PHE A CA 1
ATOM 1443 C C . PHE 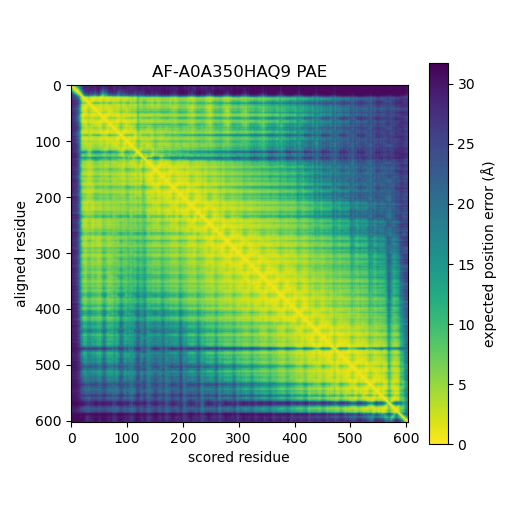A 1 175 ? -12.712 21.333 17.807 1.00 94.44 175 PHE A C 1
ATOM 1445 O O . PHE A 1 175 ? -11.702 21.260 18.506 1.00 94.44 175 PHE A O 1
ATOM 1452 N N . GLU A 1 176 ? -13.836 20.700 18.146 1.00 97.19 176 GLU A N 1
ATOM 1453 C CA . GLU A 1 176 ? -13.971 19.825 19.311 1.00 97.19 176 GLU A CA 1
ATOM 1454 C C . GLU A 1 176 ? -14.497 18.455 18.879 1.00 97.19 176 GLU A C 1
ATOM 1456 O O . GLU A 1 176 ? -15.473 18.349 18.136 1.00 97.19 176 GLU A O 1
ATOM 1461 N N . THR A 1 177 ? -13.899 17.387 19.404 1.00 96.69 177 THR A N 1
ATOM 1462 C CA . THR A 1 177 ? -14.464 16.036 19.315 1.00 96.69 177 THR A CA 1
ATOM 1463 C C . THR A 1 177 ? -14.995 15.622 20.681 1.00 96.69 177 THR A C 1
ATOM 1465 O O . THR A 1 177 ? -14.225 15.488 21.628 1.00 96.69 177 THR A O 1
ATOM 1468 N N . LYS A 1 178 ? -16.310 15.420 20.798 1.00 96.75 178 LYS A N 1
ATOM 1469 C CA . LYS A 1 178 ? -16.989 14.969 22.021 1.00 96.75 178 LYS A CA 1
ATOM 1470 C C . LYS A 1 178 ? -17.181 13.462 22.020 1.00 96.75 178 LYS A C 1
ATOM 1472 O O . LYS A 1 178 ? -17.544 12.876 21.002 1.00 96.75 178 LYS A O 1
ATOM 1477 N N . TYR A 1 179 ? -17.043 12.859 23.193 1.00 94.81 179 TYR A N 1
ATOM 1478 C CA . TYR A 1 179 ? -17.158 11.420 23.401 1.00 94.81 179 TYR A CA 1
ATOM 1479 C C . TYR A 1 179 ? -18.278 11.117 24.391 1.00 94.81 179 TYR A C 1
ATOM 1481 O O . TYR A 1 179 ? -18.379 11.734 25.455 1.00 94.81 179 TYR A O 1
ATOM 1489 N N . LYS A 1 180 ? -19.114 10.133 24.059 1.00 94.69 180 LYS A N 1
ATOM 1490 C CA . LYS A 1 180 ? -20.030 9.516 25.019 1.00 94.69 180 LYS A CA 1
ATOM 1491 C C . LYS A 1 180 ? -19.565 8.105 25.309 1.00 94.69 180 LYS A C 1
ATOM 1493 O O . LYS A 1 180 ? -19.403 7.302 24.395 1.00 94.69 180 LYS A O 1
ATOM 1498 N N . ASN A 1 181 ? -19.402 7.812 26.590 1.00 90.38 181 ASN A N 1
ATOM 1499 C CA . ASN A 1 181 ? -18.971 6.506 27.062 1.00 90.38 181 ASN A CA 1
ATOM 1500 C C . ASN A 1 181 ? -20.154 5.719 27.624 1.00 90.38 181 ASN A C 1
ATOM 1502 O O . ASN A 1 181 ? -21.136 6.296 28.105 1.00 90.38 181 ASN A O 1
ATOM 1506 N N . ASP A 1 182 ? -20.075 4.396 27.549 1.00 87.75 182 ASP A N 1
ATOM 1507 C CA . ASP A 1 182 ? -20.929 3.509 28.332 1.00 87.75 182 ASP A CA 1
ATOM 1508 C C . ASP A 1 182 ? -20.434 3.386 29.789 1.00 87.75 182 ASP A C 1
ATOM 1510 O O . ASP A 1 182 ? -19.495 4.062 30.213 1.00 87.75 182 ASP A O 1
ATOM 1514 N N . SER A 1 183 ? -21.094 2.544 30.591 1.00 85.12 183 SER A N 1
ATOM 1515 C CA . SER A 1 183 ? -20.738 2.343 32.004 1.00 85.12 183 SER A CA 1
ATOM 1516 C C . SER A 1 183 ? -19.356 1.725 32.220 1.00 85.12 183 SER A C 1
ATOM 1518 O O . SER A 1 183 ? -18.820 1.844 33.320 1.00 85.12 183 SER A O 1
ATOM 1520 N N . ASP A 1 184 ? -18.804 1.071 31.197 1.00 81.44 184 ASP A N 1
ATOM 1521 C CA . ASP A 1 184 ? -17.499 0.413 31.234 1.00 81.44 184 ASP A CA 1
ATOM 1522 C C . ASP A 1 184 ? -16.394 1.313 30.648 1.00 81.44 184 ASP A C 1
ATOM 1524 O O . ASP A 1 184 ? -15.234 0.905 30.580 1.00 81.44 184 ASP A O 1
ATOM 1528 N N . GLY A 1 185 ? -16.737 2.544 30.244 1.00 82.75 185 GLY A N 1
ATOM 1529 C CA . GLY A 1 185 ? -15.801 3.517 29.686 1.00 82.75 185 GLY A CA 1
ATOM 1530 C C . GLY A 1 185 ? -15.545 3.374 28.191 1.00 82.75 185 GLY A C 1
ATOM 1531 O O . GLY A 1 185 ? -14.651 4.038 27.671 1.00 82.75 185 GLY A O 1
ATOM 1532 N N . GLN A 1 186 ? -16.291 2.520 27.485 1.00 85.50 186 GLN A N 1
ATOM 1533 C CA . GLN A 1 186 ? -16.141 2.365 26.040 1.00 85.50 186 GLN A CA 1
ATOM 1534 C C . GLN A 1 186 ? -16.929 3.449 25.309 1.00 85.50 186 GLN A C 1
ATOM 1536 O O . GLN A 1 186 ? -18.099 3.703 25.605 1.00 85.50 186 GLN A O 1
ATOM 1541 N N . VAL A 1 187 ? -16.294 4.066 24.315 1.00 90.81 187 VAL A N 1
ATOM 1542 C CA . VAL A 1 187 ? -16.902 5.121 23.501 1.00 90.81 187 VAL A CA 1
ATOM 1543 C C . VAL A 1 187 ? -18.022 4.533 22.641 1.00 90.81 187 VAL A C 1
ATOM 1545 O O . VAL A 1 187 ? -17.775 3.713 21.756 1.00 90.81 187 VAL A O 1
ATOM 1548 N N . ASN A 1 188 ? -19.257 4.970 22.880 1.00 93.62 188 ASN A N 1
ATOM 1549 C CA . ASN A 1 188 ? -20.439 4.600 22.103 1.00 93.62 188 ASN A CA 1
ATOM 1550 C C . ASN A 1 188 ? -20.848 5.671 21.085 1.00 93.62 188 ASN A C 1
ATOM 1552 O O . ASN A 1 188 ? -21.504 5.334 20.103 1.00 93.62 188 ASN A O 1
ATOM 1556 N N . GLU A 1 189 ? -20.451 6.931 21.272 1.00 95.94 189 GLU A N 1
ATOM 1557 C CA . GLU A 1 189 ? -20.642 7.996 20.288 1.00 95.94 189 GLU A CA 1
ATOM 1558 C C . GLU A 1 189 ? -19.426 8.926 20.254 1.00 95.94 189 GLU A C 1
ATOM 1560 O O . GLU A 1 189 ? -18.886 9.289 21.301 1.00 95.94 189 GLU A O 1
ATOM 1565 N N . ILE A 1 190 ? -19.047 9.338 19.047 1.00 96.06 190 ILE A N 1
ATOM 1566 C CA . ILE A 1 190 ? -18.092 10.417 18.773 1.00 96.06 190 ILE A CA 1
ATOM 1567 C C . ILE A 1 190 ? -18.854 11.501 18.017 1.00 96.06 190 ILE A C 1
ATOM 1569 O O . ILE A 1 190 ? -19.562 11.166 17.072 1.00 96.06 190 ILE A O 1
ATOM 1573 N N . ILE A 1 191 ? -18.749 12.765 18.431 1.00 97.38 191 ILE A N 1
ATOM 1574 C CA . ILE A 1 191 ? -19.482 13.899 17.846 1.00 97.38 191 ILE A CA 1
ATOM 1575 C C . ILE A 1 191 ? -18.508 15.042 17.554 1.00 97.38 191 ILE A C 1
ATOM 1577 O O . ILE A 1 191 ? -17.776 15.466 18.445 1.00 97.38 191 ILE A O 1
ATOM 1581 N N . PHE A 1 192 ? -18.544 15.579 16.342 1.00 97.06 192 PHE A N 1
ATOM 1582 C CA . PHE A 1 192 ? -17.719 16.692 15.888 1.00 97.06 192 PHE A CA 1
ATOM 1583 C C . PHE A 1 192 ? -18.461 18.010 16.063 1.00 97.06 192 PHE A C 1
ATOM 1585 O O . PHE A 1 192 ? -19.638 18.132 15.708 1.00 97.06 192 PHE A O 1
ATOM 1592 N N . CYS A 1 193 ? -17.780 18.982 16.657 1.00 97.62 193 CYS A N 1
ATOM 1593 C CA . CYS A 1 193 ? -18.345 20.279 16.985 1.00 97.62 193 CYS A CA 1
ATOM 1594 C C . CYS A 1 193 ? -17.442 21.426 16.514 1.00 97.62 193 CYS A C 1
ATOM 1596 O O . CYS A 1 193 ? -16.224 21.266 16.379 1.00 97.62 193 CYS A O 1
ATOM 1598 N N . ASP A 1 194 ? -18.064 22.579 16.288 1.00 95.69 194 ASP A N 1
ATOM 1599 C CA . ASP A 1 194 ? -17.398 23.858 16.062 1.00 95.69 194 ASP A CA 1
ATOM 1600 C C . ASP A 1 194 ? -16.903 24.490 17.380 1.00 95.69 194 ASP A C 1
ATOM 1602 O O . ASP A 1 194 ? -17.064 23.931 18.469 1.00 95.69 194 ASP A O 1
ATOM 1606 N N . GLU A 1 195 ? -16.301 25.678 17.291 1.00 95.88 195 GLU A N 1
ATOM 1607 C CA . GLU A 1 195 ? -15.791 26.429 18.450 1.00 95.88 195 GLU A CA 1
ATOM 1608 C C . GLU A 1 195 ? -16.870 26.820 19.472 1.00 95.88 195 GLU A C 1
ATOM 1610 O O . GLU A 1 195 ? -16.589 26.943 20.667 1.00 95.88 195 GLU A O 1
ATOM 1615 N N . SER A 1 196 ? -18.122 26.970 19.037 1.00 94.94 196 SER A N 1
ATOM 1616 C CA . SER A 1 196 ? -19.245 27.237 19.940 1.00 94.94 196 SER A CA 1
ATOM 1617 C C . SER A 1 196 ? -19.730 25.980 20.676 1.00 94.94 196 SER A C 1
ATOM 1619 O O . SER A 1 196 ? -20.498 26.076 21.638 1.00 94.94 196 SER A O 1
ATOM 1621 N N . GLY A 1 197 ? -19.246 24.803 20.264 1.00 93.38 197 GLY A N 1
ATOM 1622 C CA . GLY A 1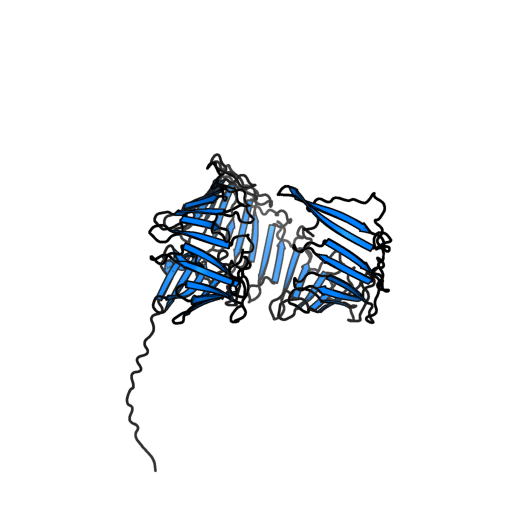 197 ? -19.644 23.499 20.777 1.00 93.38 197 GLY A CA 1
ATOM 1623 C C . GLY A 1 197 ? -20.893 22.928 20.098 1.00 93.38 197 GLY A C 1
ATOM 1624 O O . GLY A 1 197 ? -21.410 21.910 20.581 1.00 93.38 197 GLY A O 1
ATOM 1625 N N . GLU A 1 198 ? -21.362 23.557 19.017 1.00 95.19 198 GLU A N 1
ATOM 1626 C CA . GLU A 1 198 ? -22.466 23.096 18.173 1.00 95.19 198 GLU A CA 1
ATOM 1627 C C . GLU A 1 198 ? -21.973 22.062 17.157 1.00 95.19 198 GLU A C 1
ATOM 1629 O O . GLU A 1 198 ? -20.810 22.056 16.764 1.00 95.19 198 GLU A O 1
ATOM 1634 N N . LYS A 1 199 ? -22.856 21.153 16.735 1.00 96.31 199 LYS A N 1
ATOM 1635 C CA . LYS A 1 199 ? -22.510 20.072 15.801 1.00 96.31 199 LYS A CA 1
ATOM 1636 C C . LYS A 1 199 ? -22.114 20.614 14.427 1.00 96.31 199 LYS A C 1
ATOM 1638 O O . LYS A 1 199 ? -22.884 21.356 13.822 1.00 96.31 199 LYS A O 1
ATOM 1643 N N . ILE A 1 200 ? -20.996 20.132 13.890 1.00 95.12 200 ILE A N 1
ATOM 1644 C CA . ILE A 1 200 ? -20.528 20.458 12.537 1.00 95.12 200 ILE A CA 1
ATOM 1645 C C . ILE A 1 200 ? -20.225 19.184 11.744 1.00 95.12 200 ILE A C 1
ATOM 1647 O O . ILE A 1 200 ? -19.918 18.144 12.328 1.00 95.12 200 ILE A O 1
ATOM 1651 N N . ASN A 1 201 ? -20.357 19.265 10.422 1.00 90.94 201 ASN A N 1
ATOM 1652 C CA . ASN A 1 201 ? -19.864 18.233 9.518 1.00 90.94 201 ASN A CA 1
ATOM 1653 C C . ASN A 1 201 ? -18.381 18.487 9.230 1.00 90.94 201 ASN A C 1
ATOM 1655 O O . ASN A 1 201 ? -18.001 19.632 8.990 1.00 90.94 201 ASN A O 1
ATOM 1659 N N . ASP A 1 202 ? -17.581 17.431 9.216 1.00 85.69 202 ASP A N 1
ATOM 1660 C CA . ASP A 1 202 ? -16.248 17.452 8.627 1.00 85.69 202 ASP A CA 1
ATOM 1661 C C . ASP A 1 202 ? -16.323 17.547 7.088 1.00 85.69 202 ASP A C 1
ATOM 1663 O O . ASP A 1 202 ? -17.413 17.624 6.503 1.00 85.69 202 ASP A O 1
ATOM 1667 N N . TYR A 1 203 ? -15.167 17.569 6.418 1.00 80.00 203 TYR A N 1
ATOM 1668 C CA . TYR A 1 203 ? -15.101 17.643 4.951 1.00 80.00 203 TYR A CA 1
ATOM 1669 C C . TYR A 1 203 ? -15.780 16.467 4.230 1.00 80.00 203 TYR A C 1
ATOM 1671 O O . TYR A 1 203 ? -16.224 16.648 3.097 1.00 80.00 203 TYR A O 1
ATOM 1679 N N . ASP A 1 204 ? -15.941 15.316 4.889 1.00 76.69 204 ASP A N 1
ATOM 1680 C CA . ASP A 1 204 ? -16.649 14.146 4.352 1.00 76.69 204 ASP A CA 1
ATOM 1681 C C . ASP A 1 204 ? -18.163 14.193 4.643 1.00 76.69 204 ASP A C 1
ATOM 1683 O O . ASP A 1 204 ? -18.909 13.257 4.345 1.00 76.69 204 ASP A O 1
ATOM 1687 N N . GLY A 1 205 ? -18.650 15.283 5.244 1.00 87.44 205 GLY A N 1
ATOM 1688 C CA . GLY A 1 205 ? -20.047 15.442 5.633 1.00 87.44 205 GLY A CA 1
ATOM 1689 C C . GLY A 1 205 ? -20.402 14.758 6.959 1.00 87.44 205 GLY A C 1
ATOM 1690 O O . GLY A 1 205 ? -21.560 14.835 7.389 1.00 87.44 205 GLY A O 1
ATOM 1691 N N . VAL A 1 206 ? -19.446 14.104 7.624 1.00 90.25 206 VAL A N 1
ATOM 1692 C CA . VAL A 1 206 ? -19.650 13.350 8.861 1.00 90.25 206 VAL A CA 1
ATOM 1693 C C . VAL A 1 206 ? -19.632 14.289 10.056 1.00 90.25 206 VAL A C 1
ATOM 1695 O O . VAL A 1 206 ? -18.765 15.132 10.209 1.00 90.25 206 VAL A O 1
ATOM 1698 N N . CYS A 1 207 ? -20.583 14.123 10.965 1.00 94.31 207 CYS A N 1
ATOM 1699 C CA . CYS A 1 207 ? -20.610 14.816 12.253 1.00 94.31 207 CYS A CA 1
ATOM 1700 C C . CYS A 1 207 ? -20.518 13.842 13.424 1.00 94.31 207 CYS A C 1
ATOM 1702 O O . CYS A 1 207 ? -20.074 14.205 14.510 1.00 94.31 207 CYS A O 1
ATOM 1704 N N . LYS A 1 208 ? -20.999 12.607 13.262 1.00 96.25 208 LYS A N 1
ATOM 1705 C CA . LYS A 1 208 ? -21.105 11.683 14.386 1.00 96.25 208 LYS A CA 1
ATOM 1706 C C . LYS A 1 208 ? -20.940 10.236 13.966 1.00 96.25 208 LYS A C 1
ATOM 1708 O O . LYS A 1 208 ? -21.586 9.778 13.028 1.00 96.25 208 LYS A O 1
ATOM 1713 N N . TYR A 1 209 ? -20.185 9.502 14.774 1.00 95.38 209 TYR A N 1
ATOM 1714 C CA . TYR A 1 209 ? -20.134 8.046 14.752 1.00 95.38 209 TYR A CA 1
ATOM 1715 C C . TYR A 1 209 ? -20.864 7.475 15.960 1.00 95.38 209 TYR A C 1
ATOM 1717 O O . TYR A 1 209 ? -20.774 8.020 17.062 1.00 95.38 209 TYR A O 1
ATOM 1725 N N . LYS A 1 210 ? -21.564 6.358 15.768 1.00 97.00 210 LYS A N 1
ATOM 1726 C CA . LYS A 1 210 ? -22.152 5.571 16.854 1.00 97.00 210 LYS A CA 1
ATOM 1727 C C . LYS A 1 210 ? -21.673 4.132 16.788 1.00 97.00 210 LYS A C 1
ATOM 1729 O O . LYS A 1 210 ? -21.718 3.523 15.725 1.00 97.00 210 LYS A O 1
ATOM 1734 N N . PHE A 1 211 ? -21.289 3.587 17.934 1.00 95.06 211 PHE A N 1
ATOM 1735 C CA . PHE A 1 211 ? -20.716 2.257 18.078 1.00 95.06 211 PHE A CA 1
ATOM 1736 C C . PHE A 1 211 ? -21.565 1.388 19.008 1.00 95.06 211 PHE A C 1
ATOM 1738 O O . PHE A 1 211 ? -22.117 1.860 20.006 1.00 95.06 211 PHE A O 1
ATOM 1745 N N . ALA A 1 212 ? -21.650 0.099 18.693 1.00 94.88 212 ALA A N 1
ATOM 1746 C CA . ALA A 1 212 ? -22.214 -0.917 19.572 1.00 94.88 212 ALA A CA 1
ATOM 1747 C C . ALA A 1 212 ? -21.235 -2.080 19.721 1.00 94.88 212 ALA A C 1
ATOM 1749 O O . ALA A 1 212 ? -20.623 -2.503 18.740 1.00 94.88 212 ALA A O 1
ATOM 1750 N N . TYR A 1 213 ? -21.151 -2.635 20.928 1.00 90.94 213 TYR A N 1
ATOM 1751 C CA . TYR A 1 213 ? -20.204 -3.691 21.276 1.00 90.94 213 TYR A CA 1
ATOM 1752 C C . TYR A 1 213 ? -20.918 -4.952 21.773 1.00 90.94 213 TYR A C 1
ATOM 1754 O O . TYR A 1 213 ? -22.032 -4.896 22.304 1.00 90.94 213 TYR A O 1
ATOM 1762 N N . ASN A 1 214 ? -20.280 -6.109 21.604 1.00 91.31 214 ASN A N 1
ATOM 1763 C CA . ASN A 1 214 ? -20.703 -7.346 22.256 1.00 91.31 214 ASN A CA 1
ATOM 1764 C C . ASN A 1 214 ? -20.257 -7.376 23.739 1.00 91.31 214 ASN A C 1
ATOM 1766 O O . ASN A 1 214 ? -19.573 -6.480 24.225 1.00 91.31 214 ASN A O 1
ATOM 1770 N N . LYS A 1 215 ? -20.603 -8.445 24.472 1.00 88.56 215 LYS A N 1
ATOM 1771 C CA . LYS A 1 215 ? -20.215 -8.612 25.891 1.00 88.56 215 LYS A CA 1
ATOM 1772 C C . LYS A 1 215 ? -18.706 -8.754 26.133 1.00 88.56 215 LYS A C 1
ATOM 1774 O O . LYS A 1 215 ? -18.269 -8.583 27.264 1.00 88.56 215 LYS A O 1
ATOM 1779 N N . SER A 1 216 ? -17.936 -9.107 25.108 1.00 85.94 216 SER A N 1
ATOM 1780 C CA . SER A 1 216 ? -16.471 -9.191 25.161 1.00 85.94 216 SER A CA 1
ATOM 1781 C C . SER A 1 216 ? -15.801 -7.836 24.880 1.00 85.94 216 SER A C 1
ATOM 1783 O O . SER A 1 216 ? -14.587 -7.707 25.048 1.00 85.94 216 SER A O 1
ATOM 1785 N N . GLY A 1 217 ? -16.586 -6.819 24.499 1.00 86.56 217 GLY A N 1
ATOM 1786 C CA . GLY A 1 217 ? -16.117 -5.491 24.110 1.00 86.56 217 GLY A CA 1
ATOM 1787 C C . GLY A 1 217 ? -15.647 -5.390 22.657 1.00 86.56 217 GLY A C 1
ATOM 1788 O O . GLY A 1 217 ? -14.916 -4.461 22.332 1.00 86.56 217 GLY A O 1
ATOM 1789 N N . ASP A 1 218 ? -16.035 -6.329 21.786 1.00 88.06 218 ASP A N 1
ATOM 1790 C CA . ASP A 1 218 ? -15.745 -6.242 20.349 1.00 88.06 218 ASP A CA 1
ATOM 1791 C C . ASP A 1 218 ? -16.829 -5.431 19.632 1.00 88.06 218 ASP A C 1
ATOM 1793 O O . ASP A 1 218 ? -18.022 -5.604 19.906 1.00 88.06 218 ASP A O 1
ATOM 1797 N N . LEU A 1 219 ? -16.420 -4.567 18.700 1.00 90.69 219 LEU A N 1
ATOM 1798 C CA . LEU A 1 219 ? -17.304 -3.704 17.913 1.00 90.69 219 LEU A CA 1
ATOM 1799 C C . LEU A 1 219 ? -18.197 -4.538 16.991 1.00 90.69 219 LEU A C 1
ATOM 1801 O O . LEU A 1 219 ? -17.704 -5.148 16.059 1.00 90.69 219 LEU A O 1
ATOM 1805 N N . ILE A 1 220 ? -19.513 -4.524 17.181 1.00 95.75 220 ILE A N 1
ATOM 1806 C CA . ILE A 1 220 ? -20.464 -5.266 16.332 1.00 95.75 220 ILE A CA 1
ATOM 1807 C C . ILE A 1 220 ? -21.230 -4.384 15.348 1.00 95.75 220 ILE A C 1
ATOM 1809 O O . ILE A 1 220 ? -21.803 -4.909 14.391 1.00 95.75 220 ILE A O 1
ATOM 1813 N N . LYS A 1 221 ? -21.275 -3.068 15.579 1.00 96.56 221 LYS A N 1
ATOM 1814 C CA . LYS A 1 221 ? -21.956 -2.116 14.696 1.00 96.56 221 LYS A CA 1
ATOM 1815 C C . LYS A 1 221 ? -21.317 -0.734 14.778 1.00 96.56 221 LYS A C 1
ATOM 1817 O O . LYS A 1 221 ? -21.101 -0.247 15.885 1.00 96.56 221 LYS A O 1
ATOM 1822 N N . GLN A 1 222 ? -21.108 -0.103 13.628 1.00 95.62 222 GLN A N 1
ATOM 1823 C CA . GLN A 1 222 ? -20.765 1.313 13.494 1.00 95.62 222 GLN A CA 1
ATOM 1824 C C . GLN A 1 222 ? -21.777 1.992 12.566 1.00 95.62 222 GLN A C 1
ATOM 1826 O O . GLN A 1 222 ? -22.158 1.422 11.548 1.00 95.62 222 GLN A O 1
ATOM 1831 N N . GLU A 1 223 ? -22.219 3.193 12.924 1.00 97.12 223 GLU A N 1
ATOM 1832 C CA . GLU A 1 223 ? -23.179 4.001 12.165 1.00 97.12 223 GLU A CA 1
ATOM 1833 C C . GLU A 1 223 ? -22.648 5.431 12.000 1.00 97.12 223 GLU A C 1
ATOM 1835 O O . GLU A 1 223 ? -22.086 5.982 12.951 1.00 97.12 223 GLU A O 1
ATOM 1840 N N . ILE A 1 224 ? -22.859 6.026 10.823 1.00 94.56 224 ILE A N 1
ATOM 1841 C CA . ILE A 1 224 ? -22.300 7.328 10.423 1.00 94.56 224 ILE A CA 1
ATOM 1842 C C . ILE A 1 224 ? -23.431 8.338 10.209 1.00 94.56 224 ILE A C 1
ATOM 1844 O O . ILE A 1 224 ? -24.420 8.028 9.542 1.00 94.56 224 ILE A O 1
ATOM 1848 N N . PHE A 1 225 ? -23.312 9.539 10.777 1.00 96.62 225 PHE A N 1
ATOM 1849 C CA . PHE A 1 225 ? -24.350 10.573 10.746 1.00 96.62 225 PHE A CA 1
ATOM 1850 C C . PHE A 1 225 ? -23.786 11.954 10.410 1.00 96.62 225 PHE A C 1
ATOM 1852 O O . PHE A 1 225 ? -22.671 12.276 10.816 1.00 96.62 225 PHE A O 1
ATOM 1859 N N . ASN A 1 226 ? -24.608 12.797 9.785 1.00 94.19 226 ASN A N 1
ATOM 1860 C CA . ASN A 1 226 ? -24.367 14.236 9.653 1.00 94.19 226 ASN A CA 1
ATOM 1861 C C . ASN A 1 226 ? -24.887 15.031 10.870 1.00 94.19 226 ASN A C 1
ATOM 1863 O O . ASN A 1 226 ? -25.465 14.478 11.814 1.00 94.19 226 ASN A O 1
ATOM 1867 N N . SER A 1 227 ? -24.682 16.347 10.841 1.00 94.88 227 SER A N 1
ATOM 1868 C CA . SER A 1 227 ? -25.049 17.297 11.897 1.00 94.88 227 SER A CA 1
ATOM 1869 C C . SER A 1 227 ? -26.558 17.400 12.140 1.00 94.88 227 SER A C 1
ATOM 1871 O O . SER A 1 227 ? -26.977 17.743 13.245 1.00 94.88 227 SER A O 1
ATOM 1873 N N . GLU A 1 228 ? -27.384 17.002 11.166 1.00 94.38 228 GLU A N 1
ATOM 1874 C CA . GLU A 1 228 ? -28.844 16.885 11.297 1.00 94.38 228 GLU A CA 1
ATOM 1875 C C . GLU A 1 228 ? -29.292 15.562 11.951 1.00 94.38 228 GLU A C 1
ATOM 1877 O O . GLU A 1 228 ? -30.483 15.240 11.953 1.00 94.38 228 GLU A O 1
ATOM 1882 N N . ASP A 1 229 ? -28.352 14.764 12.475 1.00 94.50 229 ASP A N 1
ATOM 1883 C CA . ASP A 1 229 ? -28.576 13.418 13.014 1.00 94.50 229 ASP A CA 1
ATOM 1884 C C . ASP A 1 229 ? -29.193 12.436 11.999 1.00 94.50 229 ASP A C 1
ATOM 1886 O O . ASP A 1 229 ? -29.771 11.411 12.379 1.00 94.50 229 ASP A O 1
ATOM 1890 N N . LYS A 1 230 ? -29.035 12.707 10.699 1.00 94.44 230 LYS A N 1
ATOM 1891 C CA . LYS A 1 230 ? -29.393 11.771 9.632 1.00 94.44 230 LYS A CA 1
ATOM 1892 C C . LYS A 1 230 ? -28.197 10.895 9.318 1.00 94.44 230 LYS A C 1
ATOM 1894 O O . LYS A 1 230 ? -27.068 11.372 9.259 1.00 94.44 230 LYS A O 1
ATOM 1899 N N . ARG A 1 231 ? -28.455 9.607 9.108 1.00 95.19 231 ARG A N 1
ATOM 1900 C CA . ARG A 1 231 ? -27.433 8.690 8.614 1.00 95.19 231 ARG A CA 1
ATOM 1901 C C . ARG A 1 231 ? -26.993 9.107 7.212 1.00 95.19 231 ARG A C 1
ATOM 1903 O O . ARG A 1 231 ? -27.843 9.460 6.393 1.00 95.19 231 ARG A O 1
ATOM 1910 N N . ILE A 1 232 ? -25.691 9.063 6.967 1.00 92.00 232 ILE A N 1
ATOM 1911 C CA . ILE A 1 232 ? -25.072 9.394 5.678 1.00 92.00 232 ILE A CA 1
ATOM 1912 C C . ILE A 1 232 ? -24.160 8.262 5.225 1.00 92.00 232 ILE A C 1
ATOM 1914 O O . ILE A 1 232 ? -23.945 7.308 5.971 1.00 92.00 232 ILE A O 1
ATOM 1918 N N . TYR A 1 233 ? -23.641 8.389 4.013 1.00 85.50 233 TYR A N 1
ATOM 1919 C CA . TYR A 1 233 ? -22.631 7.504 3.458 1.00 85.50 233 TYR A CA 1
ATOM 1920 C C . TYR A 1 233 ? -21.236 8.087 3.684 1.00 85.50 233 TYR A C 1
ATOM 1922 O O . TYR A 1 233 ? -21.077 9.304 3.647 1.00 85.50 233 TYR A O 1
ATOM 1930 N N . ASP A 1 234 ? -20.248 7.227 3.899 1.00 75.50 234 ASP A N 1
ATOM 1931 C CA . ASP A 1 234 ? -18.838 7.594 3.776 1.00 75.50 234 ASP A CA 1
ATOM 1932 C C . ASP A 1 234 ? -18.370 7.584 2.307 1.00 75.50 234 ASP A C 1
ATOM 1934 O O . ASP A 1 234 ? -19.157 7.364 1.382 1.00 75.50 234 ASP A O 1
ATOM 1938 N N . TYR A 1 235 ? -17.069 7.793 2.083 1.00 68.50 235 TYR A N 1
ATOM 1939 C CA . TYR A 1 235 ? -16.451 7.770 0.751 1.00 68.50 235 TYR A CA 1
ATOM 1940 C C . TYR A 1 235 ? -16.594 6.418 0.027 1.00 68.50 235 TYR A C 1
ATOM 1942 O O . TYR A 1 235 ? -16.564 6.369 -1.203 1.00 68.50 235 TYR A O 1
ATOM 1950 N N . ALA A 1 236 ? -16.753 5.316 0.770 1.00 65.50 236 ALA A N 1
ATOM 1951 C CA . ALA A 1 236 ? -17.002 3.985 0.218 1.00 65.50 236 ALA A CA 1
ATOM 1952 C C . ALA A 1 236 ? -18.494 3.765 -0.093 1.00 65.50 236 ALA A C 1
ATOM 1954 O O . ALA A 1 236 ? -18.893 2.690 -0.548 1.00 65.50 236 ALA A O 1
ATOM 1955 N N . GLY A 1 237 ? -19.322 4.785 0.139 1.00 77.69 237 GLY A N 1
ATOM 1956 C CA . GLY A 1 237 ? -20.758 4.750 -0.046 1.00 77.69 237 GLY A CA 1
ATOM 1957 C C . GLY A 1 237 ? -21.499 4.103 1.117 1.00 77.69 237 GLY A C 1
ATOM 1958 O O . GLY A 1 237 ? -22.702 3.951 0.997 1.00 77.69 237 GLY A O 1
ATOM 1959 N N . ILE A 1 238 ? -20.853 3.736 2.228 1.00 84.75 238 ILE A N 1
ATOM 1960 C CA . ILE A 1 238 ? -21.420 2.893 3.291 1.00 84.75 238 ILE A CA 1
ATOM 1961 C C . ILE A 1 238 ? -21.9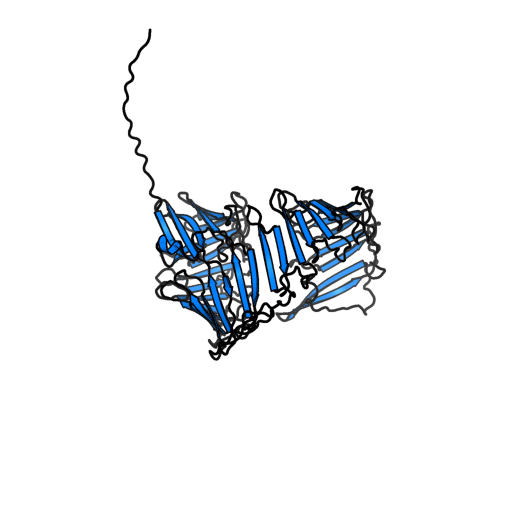38 3.753 4.449 1.00 84.75 238 ILE A C 1
ATOM 1963 O O . ILE A 1 238 ? -21.297 4.710 4.865 1.00 84.75 238 ILE A O 1
ATOM 1967 N N . SER A 1 239 ? -23.102 3.404 5.012 1.00 90.50 239 SER A N 1
ATOM 1968 C CA . SER A 1 239 ? -23.675 4.124 6.164 1.00 90.50 239 SER A CA 1
ATOM 1969 C C . SER A 1 239 ? -23.556 3.365 7.485 1.00 90.50 239 SER A C 1
ATOM 1971 O O . SER A 1 239 ? -23.446 3.955 8.567 1.00 90.50 239 SER A O 1
ATOM 1973 N N . ILE A 1 240 ? -23.608 2.033 7.411 1.00 95.81 240 ILE A N 1
ATOM 1974 C CA . ILE A 1 240 ? -23.585 1.155 8.576 1.00 95.81 240 ILE A CA 1
ATOM 1975 C C . ILE A 1 240 ? -22.677 -0.033 8.295 1.00 95.81 240 ILE A C 1
ATOM 1977 O O . ILE A 1 240 ? -22.872 -0.765 7.324 1.00 95.81 240 ILE A O 1
ATOM 1981 N N . TYR A 1 241 ? -21.764 -0.279 9.224 1.00 93.50 241 TYR A N 1
ATOM 1982 C CA . TYR A 1 241 ? -20.909 -1.455 9.253 1.00 93.50 241 TYR A CA 1
ATOM 1983 C C . TYR A 1 241 ? -21.395 -2.404 10.341 1.00 93.50 241 TYR A C 1
ATOM 1985 O O . TYR A 1 241 ? -21.714 -1.971 11.450 1.00 93.50 241 TYR A O 1
ATOM 1993 N N . THR A 1 242 ? -21.429 -3.704 10.055 1.00 97.19 242 THR A N 1
ATOM 1994 C CA . THR A 1 242 ? -21.669 -4.736 11.074 1.00 97.19 242 THR A CA 1
ATOM 1995 C C . THR A 1 242 ? -20.589 -5.798 11.033 1.00 97.19 242 THR A C 1
ATOM 1997 O O . THR A 1 242 ? -20.170 -6.210 9.952 1.00 97.19 242 THR A O 1
ATOM 2000 N N . LEU A 1 243 ? -20.185 -6.269 12.210 1.00 95.94 243 LEU A N 1
ATOM 2001 C CA . LEU A 1 243 ? -19.151 -7.286 12.376 1.00 95.94 243 LEU A CA 1
ATOM 2002 C C . LEU A 1 243 ? -19.672 -8.429 13.248 1.00 95.94 243 LEU A C 1
ATOM 2004 O O . LEU A 1 243 ? -20.446 -8.231 14.191 1.00 95.94 243 LEU A O 1
ATOM 2008 N N . LYS A 1 244 ? -19.238 -9.650 12.939 1.00 96.94 244 LYS A N 1
ATOM 2009 C CA . LYS A 1 244 ? -19.489 -10.846 13.750 1.00 96.94 244 LYS A CA 1
ATOM 2010 C C . LYS A 1 244 ? -18.181 -11.536 14.066 1.00 96.94 244 LYS A C 1
ATOM 2012 O O . LYS A 1 244 ? -17.312 -11.637 13.206 1.00 96.94 244 LYS A O 1
ATOM 2017 N N . TYR A 1 245 ? -18.109 -12.088 15.271 1.00 93.50 245 TYR A N 1
ATOM 2018 C CA . TYR A 1 245 ? -16.903 -12.699 15.807 1.00 93.50 245 TYR A CA 1
ATOM 2019 C C . TYR A 1 245 ? -17.128 -14.158 16.193 1.00 93.50 245 TYR A C 1
ATOM 2021 O O . TYR A 1 245 ? -18.231 -14.535 16.601 1.00 93.50 245 TYR A O 1
ATOM 2029 N N . ASP A 1 246 ? -16.080 -14.971 16.092 1.00 91.75 246 ASP A N 1
ATOM 2030 C CA . ASP A 1 246 ? -16.028 -16.261 16.773 1.00 91.75 246 ASP A CA 1
ATOM 2031 C C . ASP A 1 246 ? -15.654 -16.104 18.262 1.00 91.75 246 ASP A C 1
ATOM 2033 O O . ASP A 1 246 ? -15.445 -15.007 18.782 1.00 91.75 246 ASP A O 1
ATOM 2037 N N . LYS A 1 247 ? -15.563 -17.229 18.979 1.00 87.75 247 LYS A N 1
ATOM 2038 C CA . LYS A 1 247 ? -15.204 -17.259 20.408 1.00 87.75 247 LYS A CA 1
ATOM 2039 C C . LYS A 1 247 ? -13.773 -16.789 20.719 1.00 87.75 247 LYS A C 1
ATOM 2041 O O . LYS A 1 247 ? -13.465 -16.590 21.889 1.00 87.75 247 LYS A O 1
ATOM 2046 N N . ASN A 1 248 ? -12.908 -16.704 19.711 1.00 83.88 248 ASN A N 1
ATOM 2047 C CA . ASN A 1 248 ? -11.514 -16.299 19.848 1.00 83.88 248 ASN A CA 1
ATOM 2048 C C . ASN A 1 248 ? -11.301 -14.826 19.446 1.00 83.88 248 ASN A C 1
ATOM 2050 O O . ASN A 1 248 ? -10.163 -14.360 19.465 1.00 83.88 248 ASN A O 1
ATOM 2054 N N . GLY A 1 249 ? -12.371 -14.118 19.059 1.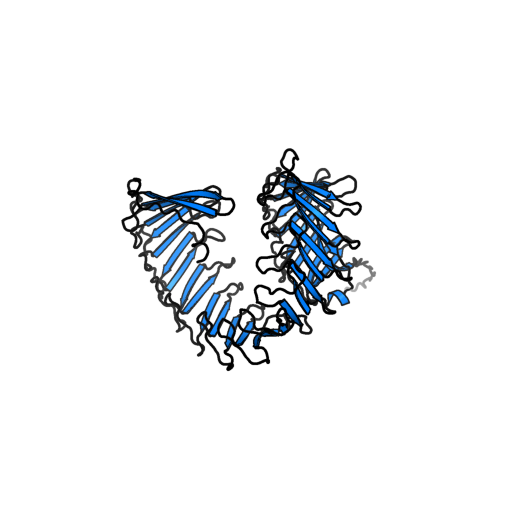00 85.75 249 GLY A N 1
ATOM 2055 C CA . GLY A 1 249 ? -12.307 -12.733 18.603 1.00 85.75 249 GLY A CA 1
ATOM 2056 C C . GLY A 1 249 ? -11.970 -12.566 17.122 1.00 85.75 249 GLY A C 1
ATOM 2057 O O . GLY A 1 249 ? -11.737 -11.438 16.696 1.00 85.75 249 GLY A O 1
ATOM 2058 N N . ASN A 1 250 ? -11.971 -13.636 16.318 1.00 87.50 250 ASN A N 1
ATOM 2059 C CA . ASN A 1 250 ? -11.770 -13.505 14.873 1.00 87.50 250 ASN A CA 1
ATOM 2060 C C . ASN A 1 250 ? -13.040 -12.981 14.207 1.00 87.50 250 ASN A C 1
ATOM 2062 O O . ASN A 1 250 ? -14.124 -13.506 14.467 1.00 87.50 250 ASN A O 1
ATOM 2066 N N . ILE A 1 251 ? -12.906 -12.008 13.301 1.00 91.06 251 ILE A N 1
ATOM 2067 C CA . ILE A 1 251 ? -14.017 -11.537 12.466 1.00 91.06 251 ILE A CA 1
ATOM 2068 C C . ILE A 1 251 ? -14.395 -12.659 11.498 1.00 91.06 251 ILE A C 1
ATOM 2070 O O . ILE A 1 251 ? -13.646 -12.977 10.582 1.00 91.06 251 ILE A O 1
ATOM 2074 N N . ILE A 1 252 ? -15.565 -13.257 11.696 1.00 96.69 252 ILE A N 1
ATOM 2075 C CA . ILE A 1 252 ? -16.112 -14.307 10.824 1.00 96.69 252 ILE A CA 1
ATOM 2076 C C . ILE A 1 252 ? -17.076 -13.755 9.780 1.00 96.69 252 ILE A C 1
ATOM 2078 O O . ILE A 1 252 ? -17.428 -14.461 8.839 1.00 96.69 252 ILE A O 1
ATOM 2082 N N . SER A 1 253 ? -17.532 -12.512 9.943 1.00 97.56 253 SER A N 1
ATOM 2083 C CA . SER A 1 253 ? -18.347 -11.837 8.942 1.00 97.56 253 SER A CA 1
ATOM 2084 C C . SER A 1 253 ? -18.298 -10.326 9.102 1.00 97.56 253 SER A C 1
ATOM 2086 O O . SER A 1 253 ? -18.363 -9.823 10.224 1.00 97.56 253 SER A O 1
ATOM 2088 N N . GLU A 1 254 ? -18.272 -9.632 7.972 1.00 96.00 254 GLU A N 1
ATOM 2089 C CA . GLU A 1 254 ? -18.486 -8.191 7.855 1.00 96.00 254 GLU A CA 1
ATOM 2090 C C . GLU A 1 254 ? -19.590 -7.919 6.829 1.00 96.00 254 GLU A C 1
ATOM 2092 O O . GLU A 1 254 ? -19.694 -8.646 5.838 1.00 96.00 254 GLU A O 1
ATOM 2097 N N . ALA A 1 255 ? -20.440 -6.923 7.078 1.00 96.38 255 ALA A N 1
ATOM 2098 C CA . ALA A 1 255 ? -21.505 -6.541 6.154 1.00 96.38 255 ALA A CA 1
ATOM 2099 C C . ALA A 1 255 ? -21.822 -5.042 6.196 1.00 96.38 255 ALA A C 1
ATOM 2101 O O . ALA A 1 255 ? -21.746 -4.429 7.267 1.00 96.38 255 ALA A O 1
ATOM 2102 N N . TYR A 1 256 ? -22.247 -4.503 5.051 1.00 92.44 256 TYR A N 1
ATOM 2103 C CA . TYR A 1 256 ? -22.420 -3.065 4.811 1.00 92.44 256 TYR A CA 1
ATOM 2104 C C . TYR A 1 256 ? -23.872 -2.705 4.476 1.00 92.44 256 TYR A C 1
ATOM 2106 O O . TYR A 1 256 ? -24.525 -3.398 3.693 1.00 92.44 256 TYR A O 1
ATOM 2114 N N . PHE A 1 257 ? -24.405 -1.626 5.047 1.00 94.31 257 PHE A N 1
ATOM 2115 C CA . PHE A 1 257 ? -25.803 -1.234 4.846 1.00 94.31 257 PHE A CA 1
ATOM 2116 C C . PHE A 1 257 ? -25.952 0.250 4.529 1.00 94.31 257 PHE A C 1
ATOM 2118 O O . PHE A 1 257 ? -25.103 1.078 4.874 1.00 94.31 257 PHE A O 1
ATOM 2125 N N . ASP A 1 258 ? -27.069 0.558 3.877 1.00 92.12 258 ASP A N 1
ATOM 2126 C CA . ASP A 1 258 ? -27.517 1.918 3.621 1.00 92.12 258 ASP A CA 1
ATOM 2127 C C . ASP A 1 258 ? -28.095 2.589 4.883 1.00 92.12 258 ASP A C 1
ATOM 2129 O O . ASP A 1 258 ? -28.210 1.990 5.960 1.00 92.12 258 ASP A O 1
ATOM 2133 N N . GLU A 1 259 ? -28.480 3.855 4.754 1.00 93.50 259 GLU A N 1
ATOM 2134 C CA . GLU A 1 259 ? -29.040 4.680 5.825 1.00 93.50 259 GLU A CA 1
ATOM 2135 C C . GLU A 1 259 ? -30.354 4.110 6.401 1.00 93.50 259 GLU A C 1
ATOM 2137 O O . GLU A 1 259 ? -30.719 4.382 7.551 1.00 93.50 259 GLU A O 1
ATOM 2142 N N . LYS A 1 260 ? -31.049 3.269 5.625 1.00 92.75 260 LYS A N 1
ATOM 2143 C CA . LYS A 1 260 ? -32.308 2.589 5.967 1.00 92.75 260 LYS A CA 1
ATOM 2144 C C . LYS A 1 260 ? -32.100 1.150 6.455 1.00 92.75 260 LYS A C 1
ATOM 2146 O O . LYS A 1 260 ? -33.084 0.434 6.626 1.00 92.75 260 LYS A O 1
ATOM 2151 N N . GLU A 1 261 ? -30.857 0.745 6.720 1.00 94.00 261 GLU A N 1
ATOM 2152 C CA . GLU A 1 261 ? -30.472 -0.617 7.119 1.00 94.00 261 GLU A CA 1
ATOM 2153 C C . GLU A 1 261 ? -30.729 -1.689 6.045 1.00 94.00 261 GLU A C 1
ATOM 2155 O O . GLU A 1 261 ? -30.785 -2.883 6.355 1.00 94.00 261 GLU A O 1
ATOM 2160 N N . ASN A 1 262 ? -30.865 -1.303 4.773 1.00 92.75 262 ASN A N 1
ATOM 2161 C CA . ASN A 1 262 ? -30.904 -2.275 3.687 1.00 92.75 262 ASN A CA 1
ATOM 2162 C C . ASN A 1 262 ? -29.478 -2.689 3.302 1.00 92.75 262 ASN A C 1
ATOM 2164 O O . ASN A 1 262 ? -28.578 -1.847 3.274 1.00 92.75 262 ASN A O 1
ATOM 2168 N N . PRO A 1 263 ? -29.263 -3.968 2.947 1.00 94.94 263 PRO A N 1
ATOM 2169 C CA . PRO A 1 263 ? -28.001 -4.435 2.397 1.00 94.94 263 PRO A CA 1
ATOM 2170 C C . PRO A 1 263 ? -27.517 -3.578 1.228 1.00 94.94 263 PRO A C 1
ATOM 2172 O O . PRO A 1 263 ? -28.198 -3.470 0.203 1.00 94.94 263 PRO A O 1
ATOM 2175 N N . MET A 1 264 ? -26.317 -3.031 1.371 1.00 91.94 264 MET A N 1
ATOM 2176 C CA . MET A 1 264 ? -25.612 -2.302 0.327 1.00 91.94 264 MET A CA 1
ATOM 2177 C C . MET A 1 264 ? -24.424 -3.121 -0.151 1.00 91.94 264 MET A C 1
ATOM 2179 O O . MET A 1 264 ? -23.882 -3.919 0.610 1.00 91.94 264 MET A O 1
ATOM 2183 N N . THR A 1 265 ? -24.057 -2.946 -1.413 1.00 87.94 265 THR A N 1
ATOM 2184 C CA . THR A 1 265 ? -22.925 -3.623 -2.024 1.00 87.94 265 THR A CA 1
ATOM 2185 C C . THR A 1 265 ? -21.830 -2.646 -2.410 1.00 87.94 265 THR A C 1
ATOM 2187 O O . THR A 1 265 ? -22.142 -1.533 -2.829 1.00 87.94 265 THR A O 1
ATOM 2190 N N . ASP A 1 266 ? -20.584 -3.104 -2.373 1.00 81.38 266 ASP A N 1
ATOM 2191 C CA . ASP A 1 266 ? -19.474 -2.440 -3.052 1.00 81.38 266 ASP A CA 1
ATOM 2192 C C . ASP A 1 266 ? -19.648 -2.438 -4.591 1.00 81.38 266 ASP A C 1
ATOM 2194 O O . ASP A 1 266 ? -20.652 -2.919 -5.141 1.00 81.38 266 ASP A O 1
ATOM 2198 N N . SER A 1 267 ? -18.645 -1.919 -5.306 1.00 81.62 267 SER A N 1
ATOM 2199 C CA . SER A 1 267 ? -18.616 -1.876 -6.776 1.00 81.62 267 SER A CA 1
ATOM 2200 C C . SER A 1 267 ? -18.633 -3.259 -7.448 1.00 81.62 267 SER A C 1
ATOM 2202 O O . SER A 1 267 ? -18.951 -3.353 -8.635 1.00 81.62 267 SER A O 1
ATOM 2204 N N . TYR A 1 268 ? -18.365 -4.335 -6.702 1.00 82.25 268 TYR A N 1
ATOM 2205 C CA . TYR A 1 268 ? -18.392 -5.725 -7.167 1.00 82.25 268 TYR A CA 1
ATOM 2206 C C . TYR A 1 268 ? -19.686 -6.459 -6.783 1.00 82.25 268 TYR A C 1
ATOM 2208 O O . TYR A 1 268 ? -19.872 -7.636 -7.103 1.00 82.25 268 TYR A O 1
ATOM 2216 N N . GLY A 1 269 ? -20.638 -5.773 -6.145 1.00 89.75 269 GLY A N 1
ATOM 2217 C CA . GLY A 1 269 ? -21.898 -6.380 -5.730 1.00 89.75 269 GLY A CA 1
ATOM 2218 C C . GLY A 1 269 ? -21.800 -7.161 -4.413 1.00 89.75 269 GLY A C 1
ATOM 2219 O O . GLY A 1 269 ? -22.729 -7.914 -4.101 1.00 89.75 269 GLY A O 1
ATOM 2220 N N . ILE A 1 270 ? -20.723 -6.988 -3.639 1.00 93.19 270 ILE A N 1
ATOM 2221 C CA . ILE A 1 270 ? -20.487 -7.649 -2.352 1.00 93.19 270 ILE A CA 1
ATOM 2222 C C . ILE A 1 270 ? -21.094 -6.814 -1.231 1.00 93.19 270 ILE A C 1
ATOM 2224 O O . ILE A 1 270 ? -20.691 -5.688 -0.972 1.00 93.19 270 ILE A O 1
ATOM 2228 N N . HIS A 1 271 ? -22.073 -7.393 -0.546 1.00 94.94 271 HIS A N 1
ATOM 2229 C CA . HIS A 1 271 ? -22.675 -6.833 0.661 1.00 94.94 271 HIS A CA 1
ATOM 2230 C C . HIS A 1 271 ? -22.041 -7.387 1.935 1.00 94.94 271 HIS A C 1
ATOM 2232 O O . HIS A 1 271 ? -21.940 -6.684 2.939 1.00 94.94 271 HIS A O 1
ATOM 2238 N N . ARG A 1 272 ? -21.686 -8.674 1.910 1.00 97.62 272 ARG A N 1
ATOM 2239 C CA . ARG A 1 272 ? -21.185 -9.400 3.071 1.00 97.62 272 ARG A CA 1
ATOM 2240 C C . ARG A 1 272 ? -20.044 -10.315 2.671 1.00 97.62 272 ARG A C 1
ATOM 2242 O O . ARG A 1 272 ? -20.201 -11.112 1.745 1.00 97.62 272 ARG A O 1
ATOM 2249 N N . THR A 1 273 ? -18.973 -10.278 3.448 1.00 98.00 273 THR A N 1
ATOM 2250 C CA . THR A 1 273 ? -17.880 -11.249 3.371 1.00 98.00 273 THR A CA 1
ATOM 2251 C C . THR A 1 273 ? -17.918 -12.135 4.611 1.00 98.00 273 THR A C 1
ATOM 2253 O O . THR A 1 273 ? -18.196 -11.667 5.718 1.00 98.00 273 THR A O 1
ATOM 2256 N N . GLU A 1 274 ? -17.694 -13.434 4.433 1.00 98.50 274 GLU A N 1
ATOM 2257 C CA . GLU A 1 274 ? -17.552 -14.402 5.524 1.00 98.50 274 GLU A CA 1
ATOM 2258 C C . GLU A 1 274 ? -16.169 -15.050 5.489 1.00 98.50 274 GLU A C 1
ATOM 2260 O O . GLU A 1 274 ? -15.650 -15.378 4.418 1.00 98.50 274 GLU A O 1
ATOM 2265 N N . TYR A 1 275 ? -15.604 -15.268 6.675 1.00 97.44 275 TYR A N 1
ATOM 2266 C CA . TYR A 1 275 ? -14.249 -15.771 6.875 1.00 97.44 275 TYR A CA 1
ATOM 2267 C C . TYR A 1 275 ? -14.264 -17.092 7.647 1.00 97.44 275 TYR A C 1
ATOM 2269 O O . TYR A 1 275 ? -15.047 -17.282 8.579 1.00 97.44 275 TYR A O 1
ATOM 2277 N N . SER A 1 276 ? -13.378 -18.015 7.275 1.00 97.38 276 SER A N 1
ATOM 2278 C CA . SER A 1 276 ? -13.064 -19.212 8.070 1.00 97.38 276 SER A CA 1
ATOM 2279 C C . SER A 1 276 ? -11.588 -19.232 8.430 1.00 97.38 276 SER A C 1
ATOM 2281 O O . SER A 1 276 ? -10.758 -18.777 7.647 1.00 97.38 276 SER A O 1
ATOM 2283 N N . PHE A 1 277 ? -11.269 -19.803 9.589 1.00 92.44 277 PHE A N 1
ATOM 2284 C CA . PHE A 1 277 ? -9.918 -19.833 10.143 1.00 92.44 277 PHE A CA 1
ATOM 2285 C C . PHE A 1 277 ? -9.494 -21.269 10.468 1.00 92.44 277 PHE A C 1
ATOM 2287 O O . PHE A 1 277 ? -10.341 -22.097 10.817 1.00 92.44 277 PHE A O 1
ATOM 2294 N N . ASP A 1 278 ? -8.205 -21.578 10.336 1.00 89.75 278 ASP A N 1
ATOM 2295 C CA . ASP A 1 278 ? -7.628 -22.806 10.896 1.00 89.75 278 ASP A CA 1
ATOM 2296 C C . ASP A 1 278 ? -7.349 -22.664 12.408 1.00 89.75 278 ASP A C 1
ATOM 2298 O O . ASP A 1 278 ? -7.666 -21.654 13.041 1.00 89.75 278 ASP A O 1
ATOM 2302 N N . GLY A 1 279 ? -6.777 -23.709 13.015 1.00 84.94 279 GLY A N 1
ATOM 2303 C CA . GLY A 1 279 ? -6.380 -23.691 14.428 1.00 84.94 279 GLY A CA 1
ATOM 2304 C C . GLY A 1 279 ? -5.227 -22.733 14.748 1.00 84.94 279 GLY A C 1
ATOM 2305 O O . GLY A 1 279 ? -4.990 -22.464 15.925 1.00 84.94 279 GLY A O 1
ATOM 2306 N N . ASP A 1 280 ? -4.558 -22.212 13.718 1.00 82.19 280 ASP A N 1
ATOM 2307 C CA . ASP A 1 280 ? -3.414 -21.307 13.804 1.00 82.19 280 ASP A CA 1
ATOM 2308 C C . ASP A 1 280 ? -3.819 -19.861 13.460 1.00 82.19 280 ASP A C 1
ATOM 2310 O O . ASP A 1 280 ? -2.967 -18.980 13.375 1.00 82.19 280 ASP A O 1
ATOM 2314 N N . PHE A 1 281 ? -5.130 -19.593 13.363 1.00 85.69 281 PHE A N 1
ATOM 2315 C CA . PHE A 1 281 ? -5.733 -18.281 13.101 1.00 85.69 281 PHE A CA 1
ATOM 2316 C C . PHE A 1 281 ? -5.452 -17.726 11.699 1.00 85.69 281 PHE A C 1
ATOM 2318 O O . PHE A 1 281 ? -5.662 -16.536 11.451 1.00 85.69 281 PHE A O 1
ATOM 2325 N N . ASN A 1 282 ? -5.036 -18.576 10.760 1.00 85.94 282 ASN A N 1
ATOM 2326 C CA . ASN A 1 282 ? -4.898 -18.191 9.362 1.00 85.94 282 ASN A CA 1
ATOM 2327 C C . ASN A 1 282 ? -6.254 -18.285 8.659 1.00 85.94 282 ASN A C 1
ATOM 2329 O O . ASN A 1 282 ? -7.026 -19.217 8.901 1.00 85.94 282 ASN A O 1
ATOM 2333 N N . ILE A 1 283 ? -6.549 -17.337 7.766 1.00 91.69 283 ILE A N 1
ATOM 2334 C CA . ILE A 1 283 ? -7.789 -17.341 6.982 1.00 91.69 283 ILE A CA 1
ATOM 2335 C C . ILE A 1 283 ? -7.728 -18.499 5.987 1.00 91.69 283 ILE A C 1
ATOM 2337 O O . ILE A 1 283 ? -7.038 -18.427 4.986 1.00 91.69 283 ILE A O 1
ATOM 2341 N N . THR A 1 284 ? -8.496 -19.557 6.201 1.00 96.56 284 THR A N 1
ATOM 2342 C CA . THR A 1 284 ? -8.559 -20.689 5.262 1.00 96.56 284 THR A CA 1
ATOM 2343 C C . THR A 1 284 ? -9.574 -20.482 4.155 1.00 96.56 284 THR A C 1
ATOM 2345 O O . THR A 1 284 ? -9.508 -21.165 3.134 1.00 96.56 284 THR A O 1
ATOM 2348 N N . LYS A 1 285 ? -10.533 -19.568 4.345 1.00 98.25 285 LYS A N 1
ATOM 2349 C CA . LYS A 1 285 ? -11.615 -19.346 3.389 1.00 98.25 285 LYS A CA 1
ATOM 2350 C C . LYS A 1 285 ? -12.191 -17.939 3.459 1.00 98.25 285 LYS A C 1
ATOM 2352 O O . LYS A 1 285 ? -12.433 -17.440 4.557 1.00 98.25 285 LYS A O 1
ATOM 2357 N N . LYS A 1 286 ? -12.497 -17.371 2.292 1.00 98.25 286 LYS A N 1
ATOM 2358 C CA . LYS A 1 286 ? -13.340 -16.183 2.101 1.00 98.25 286 LYS A CA 1
ATOM 2359 C C . LYS A 1 286 ? -14.548 -16.542 1.243 1.00 98.25 286 LYS A C 1
ATOM 2361 O O . LYS A 1 286 ? -14.422 -17.323 0.298 1.00 98.25 286 LYS A O 1
ATOM 2366 N N . MET A 1 287 ? -15.712 -15.992 1.568 1.00 98.38 287 MET A N 1
ATOM 2367 C CA . MET A 1 287 ? -16.935 -16.135 0.776 1.00 98.38 287 MET A CA 1
ATOM 2368 C C . MET A 1 287 ? -17.629 -14.785 0.630 1.00 98.38 287 MET A C 1
ATOM 2370 O O . MET A 1 287 ? -17.842 -14.104 1.631 1.00 98.38 287 MET A O 1
ATOM 2374 N N . PHE A 1 288 ? -18.028 -14.441 -0.593 1.00 98.25 288 PHE A N 1
ATOM 2375 C CA . PHE A 1 288 ? -18.629 -13.146 -0.911 1.00 98.25 288 PHE A CA 1
ATOM 2376 C C . PHE A 1 288 ? -20.118 -13.291 -1.221 1.00 98.25 288 PHE A C 1
ATOM 2378 O O . PHE A 1 288 ? -20.521 -14.146 -2.015 1.00 98.25 288 PHE A O 1
ATOM 2385 N N . PHE A 1 289 ? -20.950 -12.451 -0.609 1.00 98.19 289 PHE A N 1
ATOM 2386 C CA . PHE A 1 289 ? -22.404 -12.511 -0.730 1.00 98.19 289 PHE A CA 1
ATOM 2387 C C . PHE A 1 289 ? -23.000 -11.166 -1.126 1.00 98.19 289 PHE A C 1
ATOM 2389 O O . PHE A 1 289 ? -22.654 -10.130 -0.563 1.00 98.19 289 PHE A O 1
ATOM 2396 N N . GLY A 1 290 ? -23.952 -11.198 -2.056 1.00 96.88 290 GLY A N 1
ATOM 2397 C CA . GLY A 1 290 ? -24.733 -10.031 -2.448 1.00 96.88 290 GLY A CA 1
ATOM 2398 C C . GLY A 1 290 ? -25.904 -9.763 -1.505 1.00 96.88 290 GLY A C 1
ATOM 2399 O O . GLY A 1 290 ? -26.161 -10.502 -0.548 1.00 96.88 290 GLY A O 1
ATOM 2400 N N . LYS A 1 291 ? -26.674 -8.716 -1.814 1.00 96.00 291 LYS A N 1
ATOM 2401 C CA . LYS A 1 291 ? -27.844 -8.286 -1.025 1.00 96.00 291 LYS A CA 1
ATOM 2402 C C . LYS A 1 291 ? -28.933 -9.350 -0.839 1.00 96.00 291 LYS A C 1
ATOM 2404 O O . LYS A 1 291 ? -29.694 -9.289 0.119 1.00 96.00 291 LYS A O 1
ATOM 2409 N N . ASP A 1 292 ? -29.030 -10.316 -1.752 1.00 94.94 292 ASP A N 1
ATOM 2410 C CA . ASP A 1 292 ? -29.995 -11.420 -1.684 1.00 94.94 292 ASP A CA 1
ATOM 2411 C C . ASP A 1 292 ? -29.474 -12.625 -0.877 1.00 94.94 292 ASP A C 1
ATOM 2413 O O . ASP A 1 292 ? -30.128 -13.669 -0.819 1.00 94.94 292 ASP A O 1
ATOM 2417 N N . GLY A 1 293 ? -28.290 -12.492 -0.269 1.00 94.00 293 GLY A N 1
ATOM 2418 C CA . GLY A 1 293 ? -27.618 -13.539 0.490 1.00 94.00 293 GLY A CA 1
ATOM 2419 C C . GLY A 1 293 ? -27.034 -14.658 -0.372 1.00 94.00 293 GLY A C 1
ATOM 2420 O O . GLY A 1 293 ? -26.588 -15.661 0.188 1.00 94.00 293 GLY A O 1
ATOM 2421 N N . LYS A 1 294 ? -27.033 -14.525 -1.705 1.00 96.25 294 LYS A N 1
ATOM 2422 C CA . LYS A 1 294 ? -26.390 -15.483 -2.609 1.00 96.25 294 LYS A CA 1
ATOM 2423 C C . LYS A 1 294 ? -24.943 -15.098 -2.876 1.00 96.25 294 LYS A C 1
ATOM 2425 O O . LYS A 1 294 ? -24.563 -13.938 -2.756 1.00 96.25 294 LYS A O 1
ATOM 2430 N N . ALA A 1 295 ? -24.157 -16.097 -3.262 1.00 97.19 295 ALA A N 1
ATOM 2431 C CA . ALA A 1 295 ? -22.763 -15.911 -3.625 1.00 97.19 295 ALA A CA 1
ATOM 2432 C C . ALA A 1 295 ? -22.632 -14.955 -4.827 1.00 97.19 295 ALA A C 1
ATOM 2434 O O . ALA A 1 295 ? -23.315 -15.130 -5.843 1.00 97.19 295 ALA A O 1
ATOM 2435 N N . VAL A 1 296 ? -21.745 -13.973 -4.714 1.00 97.50 296 VAL A N 1
ATOM 2436 C CA . VAL A 1 296 ? -21.348 -13.040 -5.783 1.00 97.50 296 VAL A CA 1
ATOM 2437 C C . VAL A 1 296 ? -19.849 -13.159 -6.014 1.00 97.50 296 VAL A C 1
ATOM 2439 O O . VAL A 1 296 ? -19.170 -13.762 -5.200 1.00 97.50 296 VAL A O 1
ATOM 2442 N N . GLU A 1 297 ? -19.355 -12.662 -7.140 1.00 96.31 297 GLU A N 1
ATOM 2443 C CA . GLU A 1 297 ? -17.928 -12.738 -7.464 1.00 96.31 297 GLU A CA 1
ATOM 2444 C C . GLU A 1 297 ? -17.264 -11.401 -7.150 1.00 96.31 297 GLU A C 1
ATOM 2446 O O . GLU A 1 297 ? -17.881 -10.363 -7.374 1.00 96.31 297 GLU A O 1
ATOM 2451 N N . ASP A 1 298 ? -16.041 -11.442 -6.635 1.00 94.31 298 ASP A N 1
ATOM 2452 C CA . ASP A 1 298 ? -15.199 -10.270 -6.413 1.00 94.31 298 ASP A CA 1
ATOM 2453 C C . ASP A 1 298 ? -14.531 -9.783 -7.712 1.00 94.31 298 ASP A C 1
ATOM 2455 O O . ASP A 1 298 ? -14.800 -10.277 -8.811 1.00 94.31 298 ASP A O 1
ATOM 2459 N N . TYR A 1 299 ? -13.619 -8.819 -7.583 1.00 91.12 299 TYR A N 1
ATOM 2460 C CA . TYR A 1 299 ? -12.848 -8.255 -8.694 1.00 91.12 299 TYR A CA 1
ATOM 2461 C C . TYR A 1 299 ? -11.961 -9.273 -9.429 1.00 91.12 299 TYR A C 1
ATOM 2463 O O . TYR A 1 299 ? -11.620 -9.074 -10.598 1.00 91.12 299 TYR A O 1
ATOM 2471 N N . THR A 1 300 ? -11.599 -10.380 -8.774 1.00 90.69 300 THR A N 1
ATOM 2472 C CA . THR A 1 300 ? -10.854 -11.482 -9.400 1.00 90.69 300 THR A CA 1
ATOM 2473 C C . THR A 1 300 ? -11.779 -12.421 -10.181 1.00 90.69 300 THR A C 1
ATOM 2475 O O . THR A 1 300 ? -11.332 -13.203 -11.019 1.00 90.69 300 THR A O 1
ATOM 2478 N N . GLY A 1 301 ? -13.093 -12.334 -9.963 1.00 94.12 301 GLY A N 1
ATOM 2479 C CA . GLY A 1 301 ? -14.084 -13.223 -10.558 1.00 94.12 301 GLY A CA 1
ATOM 2480 C C . GLY A 1 301 ? -14.369 -14.473 -9.721 1.00 94.12 301 GLY A C 1
ATOM 2481 O O . GLY A 1 301 ? -15.001 -15.405 -10.242 1.00 94.12 301 GLY A O 1
ATOM 2482 N N . TYR A 1 302 ? -13.937 -14.504 -8.453 1.00 97.31 302 TYR A N 1
ATOM 2483 C CA . TYR A 1 302 ? -14.179 -15.590 -7.503 1.00 97.31 302 TYR A CA 1
ATOM 2484 C C . TYR A 1 302 ? -15.276 -15.232 -6.507 1.00 97.31 302 TYR A C 1
ATOM 2486 O O . TYR A 1 302 ? -15.339 -14.128 -5.986 1.00 97.31 302 TYR A O 1
ATOM 2494 N N . ALA A 1 303 ? -16.141 -16.195 -6.200 1.00 97.75 303 ALA A N 1
ATOM 2495 C CA . ALA A 1 303 ? -17.130 -16.078 -5.132 1.00 97.75 303 ALA A CA 1
ATOM 2496 C C . ALA A 1 303 ? -16.665 -16.702 -3.812 1.00 97.75 303 ALA A C 1
ATOM 2498 O O . ALA A 1 303 ? -17.209 -16.420 -2.740 1.00 97.75 303 ALA A O 1
ATOM 2499 N N . ILE A 1 304 ? -15.687 -17.601 -3.904 1.00 98.50 304 ILE A N 1
ATOM 2500 C CA . ILE A 1 304 ? -15.068 -18.285 -2.781 1.00 98.50 304 ILE A CA 1
ATOM 2501 C C . ILE A 1 304 ? -13.575 -18.365 -3.060 1.00 98.50 304 ILE A C 1
ATOM 2503 O O . ILE A 1 304 ? -13.182 -18.761 -4.157 1.00 98.50 304 ILE A O 1
ATOM 2507 N N . ILE A 1 305 ? -12.770 -18.061 -2.049 1.00 98.25 305 ILE A N 1
ATOM 2508 C CA . ILE A 1 305 ? -11.318 -18.229 -2.082 1.00 98.25 305 ILE A CA 1
ATOM 2509 C C . ILE A 1 305 ? -10.922 -19.136 -0.919 1.00 98.25 305 ILE A C 1
ATOM 2511 O O . ILE A 1 305 ? -11.397 -18.933 0.196 1.00 98.25 305 ILE A O 1
ATOM 2515 N N . GLU A 1 306 ? -10.093 -20.145 -1.166 1.00 98.56 306 GLU A N 1
ATOM 2516 C CA . GLU A 1 306 ? -9.539 -21.043 -0.149 1.00 98.56 306 GLU A CA 1
ATOM 2517 C C . GLU A 1 306 ? -8.017 -20.945 -0.109 1.00 98.56 306 GLU A C 1
ATOM 2519 O O . GLU A 1 306 ? -7.373 -20.947 -1.151 1.00 98.56 306 GLU A O 1
ATOM 2524 N N . TYR A 1 307 ? -7.442 -20.925 1.088 1.00 97.69 307 TYR A N 1
ATOM 2525 C CA . TYR A 1 307 ? -6.003 -20.776 1.285 1.00 97.69 307 TYR A CA 1
ATOM 2526 C C . TYR A 1 307 ? -5.398 -22.019 1.933 1.00 97.69 307 TYR A C 1
ATOM 2528 O O . TYR A 1 307 ? -6.019 -22.668 2.782 1.00 97.69 307 TYR A O 1
ATOM 2536 N N . LYS A 1 308 ? -4.150 -22.320 1.570 1.00 97.44 308 LYS A N 1
ATOM 2537 C CA . LYS A 1 308 ? -3.286 -23.254 2.301 1.00 97.44 308 LYS A CA 1
ATOM 2538 C C . LYS A 1 308 ? -2.020 -22.561 2.751 1.00 97.44 308 LYS A C 1
ATOM 2540 O O . LYS A 1 308 ? -1.525 -21.665 2.072 1.00 97.44 308 LYS A O 1
ATOM 2545 N N . TYR A 1 309 ? -1.461 -23.057 3.845 1.00 93.38 309 TYR A N 1
ATOM 2546 C CA . TYR A 1 309 ? -0.300 -22.481 4.502 1.00 93.38 309 TYR A CA 1
ATOM 2547 C C . TYR A 1 309 ? 0.782 -23.535 4.748 1.00 93.38 309 TYR A C 1
ATOM 2549 O O . TYR A 1 309 ? 0.476 -24.721 4.896 1.00 93.38 309 TYR A O 1
ATOM 2557 N N . ASP A 1 310 ? 2.043 -23.112 4.770 1.00 89.75 310 ASP A N 1
ATOM 2558 C CA . ASP A 1 310 ? 3.140 -23.921 5.302 1.00 89.75 310 ASP A CA 1
ATOM 2559 C C . ASP A 1 310 ? 3.179 -23.882 6.843 1.00 89.75 310 ASP A C 1
ATOM 2561 O O . ASP A 1 310 ? 2.363 -23.233 7.495 1.00 89.75 310 ASP A O 1
ATOM 2565 N N . ALA A 1 311 ? 4.133 -24.595 7.449 1.00 85.69 311 ALA A N 1
ATOM 2566 C CA . ALA A 1 311 ? 4.273 -24.668 8.907 1.00 85.69 311 ALA A CA 1
ATOM 2567 C C . ALA A 1 311 ? 4.659 -23.330 9.571 1.00 85.69 311 ALA A C 1
ATOM 2569 O O . ALA A 1 311 ? 4.537 -23.207 10.787 1.00 85.69 311 ALA A O 1
ATOM 2570 N N . ASN A 1 312 ? 5.125 -22.347 8.794 1.00 80.62 312 ASN A N 1
ATOM 2571 C CA . ASN A 1 312 ? 5.413 -20.991 9.262 1.00 80.62 312 ASN A CA 1
ATOM 2572 C C . ASN A 1 312 ? 4.228 -20.036 9.014 1.00 80.62 312 ASN A C 1
ATOM 2574 O O . ASN A 1 312 ? 4.345 -18.838 9.275 1.00 80.62 312 ASN A O 1
ATOM 2578 N N . GLY A 1 313 ? 3.110 -20.559 8.496 1.00 84.56 313 GLY A N 1
ATOM 2579 C CA . GLY A 1 313 ? 1.887 -19.835 8.170 1.00 84.56 313 GLY A CA 1
ATOM 2580 C C . GLY A 1 313 ? 2.007 -18.891 6.973 1.00 84.56 313 GLY A C 1
ATOM 2581 O O . GLY A 1 313 ? 1.258 -17.919 6.895 1.00 84.56 313 GLY A O 1
ATOM 2582 N N . PHE A 1 314 ? 2.914 -19.162 6.030 1.00 87.19 314 PHE A N 1
ATOM 2583 C CA . PHE A 1 314 ? 2.939 -18.461 4.743 1.00 87.19 314 PHE A CA 1
ATOM 2584 C C . PHE A 1 314 ? 2.084 -19.188 3.709 1.00 87.19 314 PHE A C 1
ATOM 2586 O O . PHE A 1 314 ? 2.026 -20.419 3.694 1.00 87.19 314 PHE A O 1
ATOM 2593 N N . ILE A 1 315 ? 1.408 -18.430 2.842 1.00 92.69 315 ILE A N 1
ATOM 2594 C CA . ILE A 1 315 ? 0.511 -18.987 1.823 1.00 92.69 315 ILE A CA 1
ATOM 2595 C C . ILE A 1 315 ? 1.311 -19.883 0.872 1.00 92.69 315 ILE A C 1
ATOM 2597 O O . ILE A 1 315 ? 2.354 -19.495 0.351 1.00 92.69 315 ILE A O 1
ATOM 2601 N N . THR A 1 316 ? 0.797 -21.083 0.622 1.00 97.19 316 THR A N 1
ATOM 2602 C CA . THR A 1 316 ? 1.343 -22.048 -0.345 1.00 97.19 316 THR A CA 1
ATOM 2603 C C . THR A 1 316 ? 0.386 -22.332 -1.495 1.00 97.19 316 THR A C 1
ATOM 2605 O O . THR A 1 316 ? 0.828 -22.821 -2.532 1.00 97.19 316 THR A O 1
ATOM 2608 N N . GLU A 1 317 ? -0.908 -22.030 -1.349 1.00 98.31 317 GLU A N 1
ATOM 2609 C CA . GLU A 1 317 ? -1.914 -22.200 -2.402 1.00 98.31 317 GLU A CA 1
ATOM 2610 C C . GLU A 1 317 ? -3.121 -21.273 -2.185 1.00 98.31 317 GLU A C 1
ATOM 2612 O O . GLU A 1 317 ? -3.563 -21.094 -1.049 1.00 98.31 317 GLU A O 1
ATOM 2617 N N . GLU A 1 318 ? -3.673 -20.766 -3.289 1.00 98.00 318 GLU A N 1
ATOM 2618 C CA . GLU A 1 318 ? -4.965 -20.069 -3.417 1.00 98.00 318 GLU A CA 1
ATOM 2619 C C . GLU A 1 318 ? -5.513 -20.359 -4.835 1.00 98.00 318 GLU A C 1
ATOM 2621 O O . GLU A 1 318 ? -4.780 -20.168 -5.792 1.00 98.00 318 GLU A O 1
ATOM 2626 N N . LYS A 1 319 ? -6.727 -20.815 -5.169 1.00 98.06 319 LYS A N 1
ATOM 2627 C CA . LYS A 1 319 ? -7.857 -21.328 -4.402 1.00 98.06 319 LYS A CA 1
ATOM 2628 C C . LYS A 1 319 ? -9.213 -20.743 -4.805 1.00 98.06 319 LYS A C 1
ATOM 2630 O O . LYS A 1 319 ? -10.069 -20.675 -3.934 1.00 98.06 319 LYS A O 1
ATOM 2635 N N . GLY A 1 320 ? -9.450 -20.347 -6.060 1.00 96.88 320 GLY A N 1
ATOM 2636 C CA . GLY A 1 320 ? -10.693 -19.679 -6.461 1.00 96.88 320 GLY A CA 1
ATOM 2637 C C . GLY A 1 320 ? -11.829 -20.576 -6.961 1.00 96.88 320 GLY A C 1
ATOM 2638 O O . GLY A 1 320 ? -11.625 -21.529 -7.720 1.00 96.88 320 GLY A O 1
ATOM 2639 N N . TYR A 1 321 ? -13.062 -20.241 -6.578 1.00 98.31 321 TYR A N 1
ATOM 2640 C CA . TYR A 1 321 ? -14.283 -20.918 -7.023 1.00 98.31 321 TYR A CA 1
ATOM 2641 C C . TYR A 1 321 ? -15.379 -19.914 -7.392 1.00 98.31 321 TYR A C 1
ATOM 2643 O O . TYR A 1 321 ? -15.504 -18.851 -6.785 1.00 98.31 321 TYR A O 1
ATOM 2651 N N . GLY A 1 322 ? -16.211 -20.273 -8.369 1.00 97.31 322 GLY A N 1
ATOM 2652 C CA . GLY A 1 322 ? -17.373 -19.491 -8.782 1.00 97.31 322 GLY A CA 1
ATOM 2653 C C . GLY A 1 322 ? -18.581 -19.649 -7.853 1.00 97.31 322 GLY A C 1
ATOM 2654 O O . GLY A 1 322 ? -18.572 -20.392 -6.866 1.00 97.31 322 GLY A O 1
ATOM 2655 N N . LYS A 1 323 ? -19.678 -18.973 -8.212 1.00 97.12 323 LYS A N 1
ATOM 2656 C CA . LYS A 1 323 ? -20.952 -18.970 -7.457 1.00 97.12 323 LYS A CA 1
ATOM 2657 C C . LYS A 1 323 ? -21.580 -20.364 -7.311 1.00 97.12 323 LYS A C 1
ATOM 2659 O O . LYS A 1 323 ? -22.354 -20.603 -6.385 1.00 97.12 323 LYS A O 1
ATOM 2664 N N . ASP A 1 324 ? -21.247 -21.291 -8.209 1.00 96.00 324 ASP A N 1
ATOM 2665 C CA . ASP A 1 324 ? -21.687 -22.691 -8.199 1.00 96.00 324 ASP A CA 1
ATOM 2666 C C . ASP A 1 324 ? -20.804 -23.609 -7.330 1.00 96.00 324 ASP A C 1
ATOM 2668 O O . ASP A 1 324 ? -21.019 -24.824 -7.301 1.00 96.00 324 ASP A O 1
ATOM 2672 N N . LYS A 1 325 ? -19.838 -23.030 -6.599 1.00 96.00 325 LYS A N 1
ATOM 2673 C CA . LYS A 1 325 ? -18.844 -23.718 -5.760 1.00 96.00 325 LYS A CA 1
ATOM 2674 C C . LYS A 1 325 ? -17.902 -24.634 -6.542 1.00 96.00 325 LYS A C 1
ATOM 2676 O O . LYS A 1 325 ? -17.281 -25.519 -5.950 1.00 96.00 325 LYS A O 1
ATOM 2681 N N . LYS A 1 326 ? -17.784 -24.445 -7.857 1.00 96.81 326 LYS A N 1
ATOM 2682 C CA . LYS A 1 326 ? -16.785 -25.130 -8.679 1.00 96.81 326 LYS A CA 1
ATOM 2683 C C . LYS A 1 326 ? -15.606 -24.215 -8.932 1.00 96.81 326 LYS A C 1
ATOM 2685 O O . LYS A 1 326 ? -15.752 -22.997 -8.985 1.00 96.81 326 LYS A O 1
ATOM 2690 N N . MET A 1 327 ? -14.434 -24.825 -9.073 1.00 97.12 327 MET A N 1
ATOM 2691 C CA . MET A 1 327 ? -13.220 -24.093 -9.408 1.00 97.12 327 MET A CA 1
ATOM 2692 C C . MET A 1 327 ? -13.428 -23.337 -10.723 1.00 97.12 327 MET A C 1
ATOM 2694 O O . MET A 1 327 ? -14.095 -23.845 -11.630 1.00 97.12 327 MET A O 1
ATOM 2698 N N . LYS A 1 328 ? -12.887 -22.126 -10.808 1.00 96.38 328 LYS A N 1
ATOM 2699 C CA . LYS A 1 328 ? -13.085 -21.221 -11.941 1.00 96.38 328 LYS A CA 1
ATOM 2700 C C . LYS A 1 328 ? -11.759 -20.552 -12.284 1.00 96.38 328 LYS A C 1
ATOM 2702 O O . LYS A 1 328 ? -10.926 -20.410 -11.407 1.00 96.38 328 LYS A O 1
ATOM 2707 N N . ILE A 1 329 ? -11.584 -20.154 -13.540 1.00 97.50 329 ILE A N 1
ATOM 2708 C CA . ILE A 1 329 ? -10.475 -19.302 -13.982 1.00 97.50 329 ILE A CA 1
ATOM 2709 C C . ILE A 1 329 ? -10.819 -17.834 -13.660 1.00 97.50 329 ILE A C 1
ATOM 2711 O O . ILE A 1 329 ? -11.933 -17.396 -13.966 1.00 97.50 329 ILE A O 1
ATOM 2715 N N . ASN A 1 330 ? -9.902 -17.099 -13.030 1.00 95.19 330 ASN A N 1
ATOM 2716 C CA . ASN A 1 330 ? -10.045 -15.672 -12.724 1.00 95.19 330 ASN A CA 1
ATOM 2717 C C . ASN A 1 330 ? -9.799 -14.760 -13.932 1.00 95.19 330 ASN A C 1
ATOM 2719 O O . ASN A 1 330 ? -9.435 -15.195 -15.026 1.00 95.19 330 ASN A O 1
ATOM 2723 N N . SER A 1 331 ? -9.962 -13.458 -13.699 1.00 94.50 331 SER A N 1
ATOM 2724 C CA . SER A 1 331 ? -9.602 -12.382 -14.627 1.00 94.50 331 SER A CA 1
ATOM 2725 C C . SER A 1 331 ? -8.115 -12.352 -15.015 1.00 94.50 331 SER A C 1
ATOM 2727 O O . SER A 1 331 ? -7.791 -11.822 -16.073 1.00 94.50 331 SER A O 1
ATOM 2729 N N . SER A 1 332 ? -7.230 -12.977 -14.231 1.00 95.06 332 SER A N 1
ATOM 2730 C CA . SER A 1 332 ? -5.798 -13.134 -14.531 1.00 95.06 332 SER A CA 1
ATOM 2731 C C . SER A 1 332 ? -5.455 -14.432 -15.275 1.00 95.06 332 SER A C 1
ATOM 2733 O O . SER A 1 332 ? -4.281 -14.758 -15.405 1.00 95.06 332 SER A O 1
ATOM 2735 N N . ASN A 1 333 ? -6.452 -15.162 -15.789 1.00 96.50 333 ASN A N 1
ATOM 2736 C CA . ASN A 1 333 ? -6.301 -16.361 -16.623 1.00 96.50 333 ASN A CA 1
ATOM 2737 C C . ASN A 1 333 ? -5.742 -17.626 -15.927 1.00 96.50 333 ASN A C 1
ATOM 2739 O O . ASN A 1 333 ? -5.230 -18.531 -16.586 1.00 96.50 333 ASN A O 1
ATOM 2743 N N . TYR A 1 334 ? -5.903 -17.762 -14.609 1.00 97.56 334 TYR A N 1
ATOM 2744 C CA . TYR A 1 334 ? -5.622 -19.014 -13.889 1.00 97.56 334 TYR A CA 1
ATOM 2745 C C . TYR A 1 334 ? -6.727 -19.361 -12.889 1.00 97.56 334 TYR A C 1
ATOM 2747 O O . TYR A 1 334 ? -7.535 -18.518 -12.528 1.00 97.56 334 TYR A O 1
ATOM 2755 N N . ALA A 1 335 ? -6.803 -20.616 -12.449 1.00 96.94 335 ALA A N 1
ATOM 2756 C CA . ALA A 1 335 ? -7.792 -21.072 -11.468 1.00 96.94 335 ALA A CA 1
ATOM 2757 C C . ALA A 1 335 ? -7.246 -21.126 -10.035 1.00 96.94 335 ALA A C 1
ATOM 2759 O O . ALA A 1 335 ? -7.967 -20.933 -9.052 1.00 96.94 335 ALA A O 1
ATOM 2760 N N . PHE A 1 336 ? -5.953 -21.407 -9.905 1.00 98.00 336 PHE A N 1
ATOM 2761 C CA . PHE A 1 336 ? -5.232 -21.314 -8.645 1.00 98.00 336 PHE A CA 1
ATOM 2762 C C . PHE A 1 336 ? -3.743 -21.101 -8.901 1.00 98.00 336 PHE A C 1
ATOM 2764 O O . PHE A 1 336 ? -3.245 -21.393 -9.988 1.00 98.00 336 PHE A O 1
ATOM 2771 N N . TYR A 1 337 ? -3.027 -20.625 -7.894 1.00 98.25 337 TYR A N 1
ATOM 2772 C CA . TYR A 1 337 ? -1.577 -20.581 -7.882 1.00 98.25 337 TYR A CA 1
ATOM 2773 C C . TYR A 1 337 ? -1.023 -21.336 -6.677 1.00 98.25 337 TYR A C 1
ATOM 2775 O O . TYR A 1 337 ? -1.723 -21.585 -5.692 1.00 98.25 337 TYR A O 1
ATOM 2783 N N . ARG A 1 338 ? 0.251 -21.716 -6.769 1.00 98.56 338 ARG A N 1
ATOM 2784 C CA . ARG A 1 338 ? 1.027 -22.270 -5.655 1.00 98.56 338 ARG A CA 1
ATOM 2785 C C . ARG A 1 338 ? 2.284 -21.451 -5.444 1.00 98.56 338 ARG A C 1
ATOM 2787 O O . ARG A 1 338 ? 2.926 -21.087 -6.430 1.00 98.56 338 ARG A O 1
ATOM 2794 N N . CYS A 1 339 ? 2.647 -21.248 -4.184 1.00 97.06 339 CYS A N 1
ATOM 2795 C CA . CYS A 1 339 ? 3.860 -20.541 -3.793 1.00 97.06 339 CYS A CA 1
ATOM 2796 C C . CYS A 1 339 ? 4.829 -21.449 -3.036 1.00 97.06 339 CYS A C 1
ATOM 2798 O O . CYS A 1 339 ? 4.418 -22.366 -2.318 1.00 97.06 339 CYS A O 1
ATOM 2800 N N . LYS A 1 340 ? 6.123 -21.161 -3.172 1.00 97.69 340 LYS A N 1
ATOM 2801 C CA . LYS A 1 340 ? 7.174 -21.658 -2.278 1.00 97.69 340 LYS A CA 1
ATOM 2802 C C . LYS A 1 340 ? 7.792 -20.469 -1.569 1.00 97.69 340 LYS A C 1
ATOM 2804 O O . LYS A 1 340 ? 8.233 -19.537 -2.233 1.00 97.69 340 LYS A O 1
ATOM 2809 N N . ASN A 1 341 ? 7.865 -20.547 -0.248 1.00 93.12 341 ASN A N 1
ATOM 2810 C CA . ASN A 1 341 ? 8.420 -19.491 0.587 1.00 93.12 341 ASN A CA 1
ATOM 2811 C C . ASN A 1 341 ? 9.729 -19.965 1.221 1.00 93.12 341 ASN A C 1
ATOM 2813 O O . ASN A 1 341 ? 9.907 -21.164 1.469 1.00 93.12 341 ASN A O 1
ATOM 2817 N N . ASP A 1 342 ? 10.647 -19.041 1.482 1.00 90.25 342 ASP A N 1
ATOM 2818 C CA . ASP A 1 342 ? 11.776 -19.314 2.366 1.00 90.25 342 ASP A CA 1
ATOM 2819 C C . ASP A 1 342 ? 11.348 -19.307 3.847 1.00 90.25 342 ASP A C 1
ATOM 2821 O O . ASP A 1 342 ? 10.168 -19.206 4.198 1.00 90.25 342 ASP A O 1
ATOM 2825 N N . LYS A 1 343 ? 12.321 -19.461 4.751 1.00 85.62 343 LYS A N 1
ATOM 2826 C CA . LYS A 1 343 ? 12.046 -19.472 6.191 1.00 85.62 343 LYS A CA 1
ATOM 2827 C C . LYS A 1 343 ? 11.684 -18.082 6.718 1.00 85.62 343 LYS A C 1
ATOM 2829 O O . LYS A 1 343 ? 11.219 -18.021 7.848 1.00 85.62 343 LYS A O 1
ATOM 2834 N N . GLU A 1 344 ? 11.888 -17.002 5.973 1.00 80.06 344 GLU A N 1
ATOM 2835 C CA . GLU A 1 344 ? 11.543 -15.621 6.318 1.00 80.06 344 GLU A CA 1
ATOM 2836 C C . GLU A 1 344 ? 10.149 -15.233 5.805 1.00 80.06 344 GLU A C 1
ATOM 2838 O O . GLU A 1 344 ? 9.522 -14.361 6.401 1.00 80.06 344 GLU A O 1
ATOM 2843 N N . GLY A 1 345 ? 9.625 -15.948 4.806 1.00 84.19 345 GLY A N 1
ATOM 2844 C CA . GLY A 1 345 ? 8.337 -15.682 4.161 1.00 84.19 345 GLY A CA 1
ATOM 2845 C C . GLY A 1 345 ? 8.458 -15.035 2.790 1.00 84.19 345 GLY A C 1
ATOM 2846 O O . GLY A 1 345 ? 7.439 -14.699 2.188 1.00 84.19 345 GLY A O 1
ATOM 2847 N N . ASN A 1 346 ? 9.679 -14.877 2.281 1.00 87.44 346 ASN A N 1
ATOM 2848 C CA . ASN A 1 346 ? 9.892 -14.361 0.943 1.00 87.44 346 ASN A CA 1
ATOM 2849 C C . ASN A 1 346 ? 9.451 -15.415 -0.077 1.00 87.44 346 ASN A C 1
ATOM 2851 O O . ASN A 1 346 ? 9.820 -16.591 0.019 1.00 87.44 346 ASN A O 1
ATOM 2855 N N . ILE A 1 347 ? 8.661 -14.993 -1.064 1.00 93.44 347 ILE A N 1
ATOM 2856 C CA . ILE A 1 347 ? 8.140 -15.872 -2.114 1.00 93.44 347 ILE A CA 1
ATOM 2857 C C . ILE A 1 347 ? 9.276 -16.178 -3.092 1.00 93.44 347 ILE A C 1
ATOM 2859 O O . ILE A 1 347 ? 9.658 -15.334 -3.893 1.00 93.44 347 ILE A O 1
ATOM 2863 N N . LEU A 1 348 ? 9.806 -17.397 -3.045 1.00 97.00 348 LEU A N 1
ATOM 2864 C CA . LEU A 1 348 ? 10.859 -17.878 -3.944 1.00 97.00 348 LEU A CA 1
ATOM 2865 C C . LEU A 1 348 ? 10.312 -18.278 -5.317 1.00 97.00 348 LEU A C 1
ATOM 2867 O O . LEU A 1 348 ? 11.034 -18.253 -6.313 1.00 97.00 348 LEU A O 1
ATOM 2871 N N . GLU A 1 349 ? 9.053 -18.708 -5.370 1.00 98.19 349 GLU A N 1
ATOM 2872 C CA . GLU A 1 349 ? 8.397 -19.176 -6.588 1.00 98.19 349 GLU A CA 1
ATOM 2873 C C . GLU A 1 349 ? 6.884 -19.015 -6.470 1.00 98.19 349 GLU A C 1
ATOM 2875 O O . GLU A 1 349 ? 6.321 -19.404 -5.448 1.00 98.19 349 GLU A O 1
ATOM 2880 N N . THR A 1 350 ? 6.240 -18.567 -7.548 1.00 98.31 350 THR A N 1
ATOM 2881 C CA . THR A 1 350 ? 4.785 -18.642 -7.752 1.00 98.31 350 THR A CA 1
ATOM 2882 C C . THR A 1 350 ? 4.515 -19.316 -9.089 1.00 98.31 350 THR A C 1
ATOM 2884 O O . THR A 1 350 ? 5.143 -18.964 -10.083 1.00 98.31 350 THR A O 1
ATOM 2887 N N . SER A 1 351 ? 3.597 -20.284 -9.133 1.00 98.50 351 SER A N 1
ATOM 2888 C CA . SER A 1 351 ? 3.177 -20.976 -10.364 1.00 98.50 351 SER A CA 1
ATOM 2889 C C . SER A 1 351 ? 1.656 -20.971 -10.521 1.00 98.50 351 SER A C 1
ATOM 2891 O O . SER A 1 351 ? 0.958 -21.259 -9.550 1.00 98.50 351 SER A O 1
ATOM 2893 N N . TYR A 1 352 ? 1.157 -20.729 -11.735 1.00 98.56 352 TYR A N 1
ATOM 2894 C CA . TYR A 1 352 ? -0.263 -20.573 -12.075 1.00 98.56 352 TYR A CA 1
ATOM 2895 C C . TYR A 1 352 ? -0.841 -21.804 -12.783 1.00 98.56 352 TYR A C 1
ATOM 2897 O O . TYR A 1 352 ? -0.265 -22.330 -13.738 1.00 98.56 352 TYR A O 1
ATOM 2905 N N . TYR A 1 353 ? -2.008 -22.267 -12.351 1.00 98.56 353 TYR A N 1
ATOM 2906 C CA . TYR A 1 353 ? -2.603 -23.514 -12.821 1.00 98.56 353 TYR A CA 1
ATOM 2907 C C . TYR A 1 353 ? -4.046 -23.330 -13.280 1.00 98.56 353 TYR A C 1
ATOM 2909 O O . TYR A 1 353 ? -4.806 -22.542 -12.714 1.00 98.56 353 TYR A O 1
ATOM 2917 N N . GLY A 1 354 ? -4.424 -24.089 -14.306 1.00 97.88 354 GLY A N 1
ATOM 2918 C CA . GLY A 1 354 ? -5.795 -24.194 -14.786 1.00 97.88 354 GLY A CA 1
ATOM 2919 C C . GLY A 1 354 ? -6.644 -25.151 -13.944 1.00 97.88 354 GLY A C 1
ATOM 2920 O O . GLY A 1 354 ? -6.278 -25.554 -12.839 1.00 97.88 354 GLY A O 1
ATOM 2921 N N . LEU A 1 355 ? -7.813 -25.522 -14.463 1.00 97.62 355 LEU A N 1
ATOM 2922 C CA . LEU A 1 355 ? -8.834 -26.254 -13.700 1.00 97.62 355 LEU A CA 1
ATOM 2923 C C . LEU A 1 355 ? -8.446 -27.706 -13.374 1.00 97.62 355 LEU A C 1
ATOM 2925 O O . LEU A 1 355 ? -8.984 -28.276 -12.423 1.00 97.62 355 LEU A O 1
ATOM 2929 N N . ASN A 1 356 ? -7.533 -28.301 -14.144 1.00 96.56 356 ASN A N 1
ATOM 2930 C CA . ASN A 1 356 ? -7.075 -29.687 -14.016 1.00 96.56 356 ASN A CA 1
ATOM 2931 C C . ASN A 1 356 ? -5.595 -29.772 -13.601 1.00 96.56 356 ASN A C 1
ATOM 2933 O O . ASN A 1 356 ? -4.925 -30.762 -13.895 1.00 96.56 356 ASN A O 1
ATOM 2937 N N . GLU A 1 357 ? -5.086 -28.739 -12.923 1.00 96.69 357 GLU A N 1
ATOM 2938 C CA . GLU A 1 357 ? -3.672 -28.594 -12.542 1.00 96.69 357 GLU A CA 1
ATOM 2939 C C . GLU A 1 357 ? -2.689 -28.541 -13.725 1.00 96.69 357 GLU A C 1
ATOM 2941 O O . GLU A 1 357 ? -1.479 -28.714 -13.557 1.00 96.69 357 GLU A O 1
ATOM 2946 N N . GLU A 1 358 ? -3.180 -28.278 -14.935 1.00 97.75 358 GLU A N 1
ATOM 2947 C CA . GLU A 1 358 ? -2.338 -27.948 -16.073 1.00 97.75 358 GLU A CA 1
ATOM 2948 C C . GLU A 1 358 ? -1.668 -26.585 -15.875 1.00 97.75 358 GLU A C 1
ATOM 2950 O O . GLU A 1 358 ? -2.233 -25.675 -15.269 1.00 97.75 358 GLU A O 1
ATOM 2955 N N . ARG A 1 359 ? -0.455 -26.431 -16.409 1.00 98.38 359 ARG A N 1
ATOM 2956 C CA . ARG A 1 359 ? 0.241 -25.143 -16.418 1.00 98.38 359 ARG A CA 1
ATOM 2957 C C . ARG A 1 359 ? -0.463 -24.208 -17.388 1.00 98.38 359 ARG A C 1
ATOM 2959 O O . ARG A 1 359 ? -0.610 -24.549 -18.561 1.00 98.38 359 ARG A O 1
ATOM 2966 N N . VAL A 1 360 ? -0.855 -23.042 -16.900 1.00 98.38 360 VAL A N 1
ATOM 2967 C CA . VAL A 1 360 ? -1.430 -21.968 -17.713 1.00 98.38 360 VAL A CA 1
ATOM 2968 C C . VAL A 1 360 ? -0.586 -20.721 -17.561 1.00 98.38 360 VAL A C 1
ATOM 2970 O O . VAL A 1 360 ? 0.151 -20.590 -16.586 1.00 98.38 360 VAL A O 1
ATOM 2973 N N . GLU A 1 361 ? -0.683 -19.837 -18.541 1.00 98.38 361 GLU A N 1
ATOM 2974 C CA . GLU A 1 361 ? -0.069 -18.520 -18.489 1.00 98.38 361 GLU A CA 1
ATOM 2975 C C . GLU A 1 361 ? -1.104 -17.495 -18.036 1.00 98.38 361 GLU A C 1
ATOM 2977 O O . GLU A 1 361 ? -2.254 -17.534 -18.480 1.00 98.38 361 GLU A O 1
ATOM 2982 N N . ASP A 1 362 ? -0.694 -16.603 -17.145 1.00 97.31 362 ASP A N 1
ATOM 2983 C CA . ASP A 1 362 ? -1.501 -15.491 -16.672 1.00 97.31 362 ASP A CA 1
ATOM 2984 C C . ASP A 1 362 ? -1.674 -14.408 -17.759 1.00 97.31 362 ASP A C 1
ATOM 2986 O O . ASP A 1 362 ? -1.251 -14.559 -18.911 1.00 97.31 362 ASP A O 1
ATOM 2990 N N . ILE A 1 363 ? -2.287 -13.280 -17.398 1.00 95.81 363 ILE A N 1
ATOM 2991 C CA . ILE A 1 363 ? -2.478 -12.149 -18.318 1.00 95.81 363 ILE A CA 1
ATOM 2992 C C . ILE A 1 363 ? -1.161 -11.486 -18.769 1.00 95.81 363 ILE A C 1
ATOM 2994 O O . ILE A 1 363 ? -1.134 -10.832 -19.811 1.00 95.81 363 ILE A O 1
ATOM 2998 N N . ASN A 1 364 ? -0.064 -11.683 -18.031 1.00 94.75 364 ASN A N 1
ATOM 2999 C CA . ASN A 1 364 ? 1.273 -11.223 -18.409 1.00 94.75 364 ASN A CA 1
ATOM 3000 C C . ASN A 1 364 ? 2.006 -12.225 -19.309 1.00 94.75 364 ASN A C 1
ATOM 3002 O O . ASN A 1 364 ? 3.142 -11.972 -19.712 1.00 94.75 364 ASN A O 1
ATOM 3006 N N . GLY A 1 365 ? 1.362 -13.346 -19.646 1.00 96.56 365 GLY A N 1
ATOM 3007 C CA . GLY A 1 365 ? 1.904 -14.379 -20.516 1.00 96.56 365 GLY A CA 1
ATOM 3008 C C . GLY A 1 365 ? 2.850 -15.347 -19.810 1.00 96.56 365 GLY A C 1
ATOM 3009 O O . GLY A 1 365 ? 3.592 -16.046 -20.503 1.00 96.56 365 GLY A O 1
ATOM 3010 N N . ILE A 1 366 ? 2.836 -15.414 -18.473 1.00 98.19 366 ILE A N 1
ATOM 3011 C CA . ILE A 1 366 ? 3.765 -16.236 -17.687 1.00 98.19 366 ILE A CA 1
ATOM 3012 C C . ILE A 1 366 ? 3.026 -17.304 -16.885 1.00 98.19 366 ILE A C 1
ATOM 3014 O O . ILE A 1 366 ? 1.953 -17.086 -16.337 1.00 98.19 366 ILE A O 1
ATOM 3018 N N . HIS A 1 367 ? 3.610 -18.491 -16.789 1.00 98.38 367 HIS A N 1
ATOM 3019 C CA . HIS A 1 367 ? 3.123 -19.557 -15.916 1.00 98.38 367 HIS A CA 1
ATOM 3020 C C . HIS A 1 367 ? 3.737 -19.484 -14.524 1.00 98.38 367 HIS A C 1
ATOM 3022 O O . HIS A 1 367 ? 3.108 -19.872 -13.542 1.00 98.38 367 HIS A O 1
ATOM 3028 N N . LYS A 1 368 ? 4.991 -19.058 -14.437 1.00 98.38 368 LYS A N 1
ATOM 3029 C CA . LYS A 1 368 ? 5.747 -19.095 -13.195 1.00 98.38 368 LYS A CA 1
ATOM 3030 C C . LYS A 1 368 ? 6.686 -17.912 -13.140 1.00 98.38 368 LYS A C 1
ATOM 3032 O O . LYS A 1 368 ? 7.308 -17.600 -14.151 1.00 98.38 368 LYS A O 1
ATOM 3037 N N . TYR A 1 369 ? 6.875 -17.351 -11.956 1.00 97.75 369 TYR A N 1
ATOM 3038 C CA . TYR A 1 369 ? 8.052 -16.540 -11.678 1.00 97.75 369 TYR A CA 1
ATOM 3039 C C . TYR A 1 369 ? 8.816 -17.079 -10.470 1.00 97.75 369 TYR A C 1
ATOM 3041 O O . TYR A 1 369 ? 8.250 -17.762 -9.613 1.00 97.75 369 TYR A O 1
ATOM 3049 N N . THR A 1 370 ? 10.118 -16.811 -10.429 1.00 98.50 370 THR A N 1
ATOM 3050 C CA . THR A 1 370 ? 10.987 -17.105 -9.282 1.00 98.50 370 THR A CA 1
ATOM 3051 C C . THR A 1 370 ? 11.690 -15.845 -8.829 1.00 98.50 370 THR A C 1
ATOM 3053 O O . THR A 1 370 ? 12.077 -15.052 -9.686 1.00 98.50 370 THR A O 1
ATOM 3056 N N . SER A 1 371 ? 11.930 -15.716 -7.529 1.00 97.62 371 SER A N 1
ATOM 3057 C CA . SER A 1 371 ? 12.604 -14.558 -6.947 1.00 97.62 371 SER A CA 1
ATOM 3058 C C . SER A 1 371 ? 13.843 -14.965 -6.153 1.00 97.62 371 SER A C 1
ATOM 3060 O O . SER A 1 371 ? 13.862 -16.017 -5.509 1.00 97.62 371 SER A O 1
ATOM 3062 N N . LEU A 1 372 ? 14.872 -14.122 -6.194 1.00 97.56 372 LEU A N 1
ATOM 3063 C CA . LEU A 1 372 ? 16.065 -14.223 -5.354 1.00 97.56 372 LEU A CA 1
ATOM 3064 C C . LEU A 1 372 ? 16.147 -13.023 -4.421 1.00 97.56 372 LEU A C 1
ATOM 3066 O O . LEU A 1 372 ? 15.797 -11.909 -4.803 1.00 97.56 372 LEU A O 1
ATOM 3070 N N . PHE A 1 373 ? 16.659 -13.255 -3.217 1.00 93.06 373 PHE A N 1
ATOM 3071 C CA . PHE A 1 373 ? 16.793 -12.244 -2.176 1.00 93.06 373 PHE A CA 1
ATOM 3072 C C . PHE A 1 373 ? 18.236 -12.200 -1.674 1.00 93.06 373 PHE A C 1
ATOM 3074 O O . PHE A 1 373 ? 18.915 -13.230 -1.630 1.00 93.06 373 PHE A O 1
ATOM 3081 N N . ASP A 1 374 ? 18.711 -11.012 -1.314 1.00 89.88 374 ASP A N 1
ATOM 3082 C CA . ASP A 1 374 ? 19.988 -10.852 -0.624 1.00 89.88 374 ASP A CA 1
ATOM 3083 C C . ASP A 1 374 ? 19.884 -11.250 0.863 1.00 89.88 374 ASP A C 1
ATOM 3085 O O . ASP A 1 374 ? 18.826 -11.617 1.377 1.00 89.88 374 ASP A O 1
ATOM 3089 N N . SER A 1 375 ? 21.001 -11.178 1.592 1.00 86.00 375 SER A N 1
ATOM 3090 C CA . SER A 1 375 ? 21.030 -11.504 3.024 1.00 86.00 375 SER A CA 1
ATOM 3091 C C . SER A 1 375 ? 20.228 -10.542 3.909 1.00 86.00 375 SER A C 1
ATOM 3093 O O . SER A 1 375 ? 20.018 -10.849 5.081 1.00 86.00 375 SER A O 1
ATOM 3095 N N . ALA A 1 376 ? 19.830 -9.381 3.384 1.00 80.62 376 ALA A N 1
ATOM 3096 C CA . ALA A 1 376 ? 18.969 -8.417 4.060 1.00 80.62 376 ALA A CA 1
ATOM 3097 C C . ALA A 1 376 ? 17.478 -8.633 3.726 1.00 80.62 376 ALA A C 1
ATOM 3099 O O . ALA A 1 376 ? 16.636 -7.893 4.230 1.00 80.62 376 ALA A O 1
ATOM 3100 N N . GLY A 1 377 ? 17.144 -9.642 2.910 1.00 84.12 377 GLY A N 1
ATOM 3101 C CA . GLY A 1 377 ? 15.775 -9.946 2.494 1.00 84.12 377 GLY A CA 1
ATOM 3102 C C . GLY A 1 377 ? 15.258 -9.048 1.369 1.00 84.12 377 GLY A C 1
ATOM 3103 O O . GLY A 1 377 ? 14.054 -9.024 1.123 1.00 84.12 377 GLY A O 1
ATOM 3104 N N . LYS A 1 378 ? 16.130 -8.304 0.679 1.00 87.19 378 LYS A N 1
ATOM 3105 C CA . LYS A 1 378 ? 15.739 -7.474 -0.465 1.00 87.19 378 LYS A CA 1
ATOM 3106 C C . LYS A 1 378 ? 15.785 -8.286 -1.749 1.00 87.19 378 LYS A C 1
ATOM 3108 O O . LYS A 1 378 ? 16.721 -9.052 -1.969 1.00 87.19 378 LYS A O 1
ATOM 3113 N N . ALA A 1 379 ? 14.771 -8.131 -2.594 1.00 92.12 379 ALA A N 1
ATOM 3114 C CA . ALA A 1 379 ? 14.686 -8.866 -3.848 1.00 92.12 379 ALA A CA 1
ATOM 3115 C C . ALA A 1 379 ? 15.759 -8.381 -4.832 1.00 92.12 379 ALA A C 1
ATOM 3117 O O . ALA A 1 379 ? 15.837 -7.200 -5.135 1.00 92.12 379 ALA A O 1
ATOM 3118 N N . THR A 1 380 ? 16.569 -9.296 -5.349 1.00 96.69 380 THR A N 1
ATOM 3119 C CA . THR A 1 380 ? 17.679 -8.997 -6.270 1.00 96.69 380 THR A CA 1
ATOM 3120 C C . THR A 1 380 ? 17.412 -9.472 -7.689 1.00 96.69 380 THR A C 1
ATOM 3122 O O . THR A 1 380 ? 18.027 -8.980 -8.631 1.00 96.69 380 THR A O 1
ATOM 3125 N N . GLU A 1 381 ? 16.494 -10.421 -7.873 1.00 98.19 381 GLU A N 1
ATOM 3126 C CA . GLU A 1 381 ? 16.168 -10.949 -9.192 1.00 98.19 381 GLU A CA 1
ATOM 3127 C C . GLU A 1 381 ? 14.760 -11.541 -9.223 1.00 98.19 381 GLU A C 1
ATOM 3129 O O . GLU A 1 381 ? 14.334 -12.192 -8.270 1.00 98.19 381 GLU A O 1
ATOM 3134 N N . TYR A 1 382 ? 14.080 -11.368 -10.352 1.00 97.62 382 TYR A N 1
ATOM 3135 C CA . TYR A 1 382 ? 12.833 -12.017 -10.724 1.00 97.62 382 TYR A CA 1
ATOM 3136 C C . TYR A 1 382 ? 12.998 -12.632 -12.112 1.00 97.62 382 TYR A C 1
ATOM 3138 O O . TYR A 1 382 ? 13.389 -11.950 -13.058 1.00 97.62 382 TYR A O 1
ATOM 3146 N N . ARG A 1 383 ? 12.684 -13.919 -12.256 1.00 98.56 383 ARG A N 1
ATOM 3147 C CA . ARG A 1 383 ? 12.730 -14.634 -13.541 1.00 98.56 383 ARG A CA 1
ATOM 3148 C C . ARG A 1 383 ? 11.350 -15.140 -13.903 1.00 98.56 383 ARG A C 1
ATOM 3150 O O . ARG A 1 383 ? 10.730 -15.810 -13.082 1.00 98.56 383 ARG A O 1
ATOM 3157 N N . ASN A 1 384 ? 10.916 -14.880 -15.128 1.00 98.56 384 ASN A N 1
ATOM 3158 C CA . ASN A 1 384 ? 9.592 -15.217 -15.632 1.00 98.56 384 ASN A CA 1
ATOM 3159 C C . ASN A 1 384 ? 9.655 -16.371 -16.628 1.00 98.56 384 ASN A C 1
ATOM 3161 O O . ASN A 1 384 ? 10.514 -16.396 -17.507 1.00 98.56 384 ASN A O 1
ATOM 3165 N N . TYR A 1 385 ? 8.735 -17.324 -16.507 1.00 98.69 385 TYR A N 1
ATOM 3166 C CA . TYR A 1 385 ? 8.729 -18.550 -17.294 1.00 98.69 385 TYR A CA 1
ATOM 3167 C C . TYR A 1 385 ? 7.358 -18.815 -17.911 1.00 98.69 385 TYR A C 1
ATOM 3169 O O . TYR A 1 385 ? 6.336 -18.704 -17.230 1.00 98.69 385 TYR A O 1
ATOM 3177 N N . GLY A 1 386 ? 7.339 -19.247 -19.171 1.00 98.25 386 GLY A N 1
ATOM 3178 C CA . GLY A 1 386 ? 6.132 -19.724 -19.851 1.00 98.25 386 GLY A CA 1
ATOM 3179 C C . GLY A 1 386 ? 5.677 -21.104 -19.361 1.00 98.25 386 GLY A C 1
ATOM 3180 O O . GLY A 1 386 ? 6.337 -21.757 -18.542 1.00 98.25 386 GLY A O 1
ATOM 3181 N N . ALA A 1 387 ? 4.550 -21.596 -19.885 1.00 97.94 387 ALA A N 1
ATOM 3182 C CA . ALA A 1 387 ? 4.024 -22.922 -19.518 1.00 97.94 387 ALA A CA 1
ATOM 3183 C C . ALA A 1 387 ? 4.977 -24.085 -19.889 1.00 97.94 387 ALA A C 1
ATOM 3185 O O . ALA A 1 387 ? 4.937 -25.164 -19.279 1.00 97.94 387 ALA A O 1
ATOM 3186 N N . ASP A 1 388 ? 5.882 -23.863 -20.846 1.00 97.50 388 ASP A N 1
ATOM 3187 C CA . ASP A 1 388 ? 6.948 -24.792 -21.232 1.00 97.50 388 ASP A CA 1
ATOM 3188 C C . ASP A 1 388 ? 8.169 -24.775 -20.285 1.00 97.50 388 ASP A C 1
ATOM 3190 O O . ASP A 1 388 ? 9.100 -25.561 -20.475 1.00 97.50 388 ASP A O 1
ATOM 3194 N N . LEU A 1 389 ? 8.128 -23.944 -19.233 1.00 97.62 389 LEU A N 1
ATOM 3195 C CA . LEU A 1 389 ? 9.179 -23.711 -18.233 1.00 97.62 389 LEU A CA 1
ATOM 3196 C C . LEU A 1 389 ? 10.473 -23.102 -18.781 1.00 97.62 389 LEU A C 1
ATOM 3198 O O . LEU A 1 389 ? 11.520 -23.220 -18.137 1.00 97.62 389 LEU A O 1
ATOM 3202 N N . LYS A 1 390 ? 10.417 -22.433 -19.931 1.00 98.12 390 LYS A N 1
ATOM 3203 C CA . LYS A 1 390 ? 11.522 -21.604 -20.423 1.00 98.12 390 LYS A CA 1
ATOM 3204 C C . LYS A 1 390 ? 11.298 -20.149 -20.052 1.00 98.12 390 LYS A C 1
ATOM 3206 O O . LYS A 1 390 ? 10.156 -19.755 -19.818 1.00 98.12 390 LYS A O 1
ATOM 3211 N N . LEU A 1 391 ? 12.390 -19.383 -19.986 1.00 98.25 391 LEU A N 1
ATOM 3212 C CA . LEU A 1 391 ? 12.309 -17.936 -19.812 1.00 98.25 391 LEU A CA 1
ATOM 3213 C C . LEU A 1 391 ? 11.404 -17.350 -20.888 1.00 98.25 391 LEU A C 1
ATOM 3215 O O . LEU A 1 391 ? 11.501 -17.746 -22.050 1.00 98.25 391 LEU A O 1
ATOM 3219 N N . LYS A 1 392 ? 10.521 -16.447 -20.471 1.00 97.75 392 LYS A N 1
ATOM 3220 C CA . LYS A 1 392 ? 9.543 -15.839 -21.357 1.00 97.75 392 LYS A CA 1
ATOM 3221 C C . LYS A 1 392 ? 9.380 -14.360 -21.070 1.00 97.75 392 LYS A C 1
ATOM 3223 O O . LYS A 1 392 ? 9.291 -13.958 -19.912 1.00 97.75 392 LYS A O 1
ATOM 3228 N N . MET A 1 393 ? 9.298 -13.579 -22.140 1.00 96.62 393 MET A N 1
ATOM 3229 C CA . MET A 1 393 ? 8.965 -12.162 -22.060 1.00 96.62 393 MET A CA 1
ATOM 3230 C C . MET A 1 393 ? 7.569 -11.959 -21.475 1.00 96.62 393 MET A C 1
ATOM 3232 O O . MET A 1 393 ? 6.591 -12.521 -21.970 1.00 96.62 393 MET A O 1
ATOM 3236 N N . THR A 1 394 ? 7.486 -11.115 -20.455 1.00 95.31 394 THR A N 1
ATOM 3237 C CA . THR A 1 394 ? 6.219 -10.590 -19.946 1.00 95.31 394 THR A CA 1
ATOM 3238 C C . THR A 1 394 ? 5.598 -9.607 -20.944 1.00 95.31 394 THR A C 1
ATOM 3240 O O . THR A 1 394 ? 6.274 -9.084 -21.836 1.00 95.31 394 THR A O 1
ATOM 3243 N N . SER A 1 395 ? 4.320 -9.280 -20.749 1.00 92.19 395 SER A N 1
ATOM 3244 C CA . SER A 1 395 ? 3.644 -8.143 -21.400 1.00 92.19 395 SER A CA 1
ATOM 3245 C C . SER A 1 395 ? 4.365 -6.798 -21.197 1.00 92.19 395 SER A C 1
ATOM 3247 O O . SER A 1 395 ? 4.197 -5.896 -22.013 1.00 92.19 395 SER A O 1
ATOM 3249 N N . TYR A 1 396 ? 5.199 -6.681 -20.158 1.00 86.62 396 TYR A N 1
ATOM 3250 C CA . TYR A 1 396 ? 6.024 -5.508 -19.855 1.00 86.62 396 TYR A CA 1
ATOM 3251 C C . TYR A 1 396 ? 7.374 -5.483 -20.587 1.00 86.62 396 TYR A C 1
ATOM 3253 O O . TYR A 1 396 ? 8.152 -4.551 -20.403 1.00 86.62 396 TYR A O 1
ATOM 3261 N N . GLY A 1 397 ? 7.676 -6.483 -21.418 1.00 91.94 397 GLY A N 1
ATOM 3262 C CA . GLY A 1 397 ? 8.853 -6.441 -22.283 1.00 91.94 397 GLY A CA 1
ATOM 3263 C C . GLY A 1 397 ? 10.162 -6.866 -21.614 1.00 91.94 397 GLY A C 1
ATOM 3264 O O . GLY A 1 397 ? 11.216 -6.386 -22.015 1.00 91.94 397 GLY A O 1
ATOM 3265 N N . TYR A 1 398 ? 10.127 -7.792 -20.651 1.00 95.06 398 TYR A N 1
ATOM 3266 C CA . TYR A 1 398 ? 11.326 -8.454 -20.112 1.00 95.06 398 TYR A CA 1
ATOM 3267 C C . TYR A 1 398 ? 11.022 -9.879 -19.629 1.00 95.06 398 TYR A C 1
ATOM 3269 O O . TYR A 1 398 ? 9.894 -10.175 -19.229 1.00 95.06 398 TYR A O 1
ATOM 3277 N N . ALA A 1 399 ? 12.023 -10.759 -19.644 1.00 97.75 399 ALA A N 1
ATOM 3278 C CA . ALA A 1 399 ? 11.954 -12.110 -19.086 1.00 97.75 399 ALA A CA 1
ATOM 3279 C C . ALA A 1 399 ? 12.616 -12.200 -17.703 1.00 97.75 399 ALA A C 1
ATOM 3281 O O . ALA A 1 399 ? 12.146 -12.944 -16.839 1.00 97.75 399 ALA A O 1
ATOM 3282 N N . VAL A 1 400 ? 13.670 -11.416 -17.465 1.00 98.25 400 VAL A N 1
ATOM 3283 C CA . VAL A 1 400 ? 14.350 -11.318 -16.167 1.00 98.25 400 VAL A CA 1
ATOM 3284 C C . VAL A 1 400 ? 14.445 -9.853 -15.754 1.00 98.25 400 VAL A C 1
ATOM 3286 O O . VAL A 1 400 ? 14.748 -8.995 -16.578 1.00 98.25 400 VAL A O 1
ATOM 3289 N N . TYR A 1 401 ? 14.180 -9.579 -14.484 1.00 96.38 401 TYR A N 1
ATOM 3290 C CA . TYR A 1 401 ? 14.344 -8.272 -13.856 1.00 96.38 401 TYR A CA 1
ATOM 3291 C C . TYR A 1 401 ? 15.312 -8.419 -12.682 1.00 96.38 401 TYR A C 1
ATOM 3293 O O . TYR A 1 401 ? 15.125 -9.290 -11.837 1.00 96.38 401 TYR A O 1
ATOM 3301 N N . GLN A 1 402 ? 16.371 -7.618 -12.658 1.00 97.25 402 GLN A N 1
ATOM 3302 C CA . GLN A 1 402 ? 17.424 -7.649 -11.643 1.00 97.25 402 GLN A CA 1
ATOM 3303 C C . GLN A 1 402 ? 17.521 -6.296 -10.950 1.00 97.25 402 GLN A C 1
ATOM 3305 O O . GLN A 1 402 ? 17.492 -5.260 -11.610 1.00 97.25 402 GLN A O 1
ATOM 3310 N N . VAL A 1 403 ? 17.699 -6.316 -9.633 1.00 95.81 403 VAL A N 1
ATOM 3311 C CA . VAL A 1 403 ? 17.812 -5.114 -8.804 1.00 95.81 403 VAL A CA 1
ATOM 3312 C C . VAL A 1 403 ? 19.120 -5.160 -8.035 1.00 95.81 403 VAL A C 1
ATOM 3314 O O . VAL A 1 403 ? 19.426 -6.142 -7.355 1.00 95.81 403 VAL A O 1
ATOM 3317 N N . GLY A 1 404 ? 19.891 -4.085 -8.145 1.00 95.62 404 GLY A N 1
ATOM 3318 C CA . GLY A 1 404 ? 21.077 -3.850 -7.335 1.00 95.62 404 GLY A CA 1
ATOM 3319 C C . GLY A 1 404 ? 20.812 -2.763 -6.309 1.00 95.62 404 GLY A C 1
ATOM 3320 O O . GLY A 1 404 ? 20.149 -1.773 -6.615 1.00 95.62 404 GLY A O 1
ATOM 3321 N N . TYR A 1 405 ? 21.371 -2.923 -5.113 1.00 91.88 405 TYR A N 1
ATOM 3322 C CA . TYR A 1 405 ? 21.283 -1.944 -4.033 1.00 91.88 405 TYR A CA 1
ATOM 3323 C C . TYR A 1 405 ? 22.663 -1.365 -3.706 1.00 91.88 405 TYR A C 1
ATOM 3325 O O . TYR A 1 405 ? 23.679 -2.052 -3.843 1.00 91.88 405 TYR A O 1
ATOM 3333 N N . ASP A 1 406 ? 22.704 -0.109 -3.271 1.00 88.62 406 ASP A N 1
ATOM 3334 C CA . ASP A 1 406 ? 23.916 0.510 -2.733 1.00 88.62 406 ASP A CA 1
ATOM 3335 C C . ASP A 1 406 ? 24.178 0.086 -1.274 1.00 88.62 406 ASP A C 1
ATOM 3337 O O . ASP A 1 406 ? 23.452 -0.717 -0.684 1.00 88.62 406 ASP A O 1
ATOM 3341 N N . SER A 1 407 ? 25.243 0.617 -0.665 1.00 85.19 407 SER A N 1
ATOM 3342 C CA . SER A 1 407 ? 25.624 0.289 0.715 1.00 85.19 407 SER A CA 1
ATOM 3343 C C . SER A 1 407 ? 24.625 0.753 1.778 1.00 85.19 407 SER A C 1
ATOM 3345 O O . SER A 1 407 ? 24.658 0.235 2.892 1.00 85.19 407 SER A O 1
ATOM 3347 N N . PHE A 1 408 ? 23.770 1.725 1.456 1.00 80.25 408 PHE A N 1
ATOM 3348 C CA . PHE A 1 408 ? 22.676 2.175 2.320 1.00 80.25 408 PHE A CA 1
ATOM 3349 C C . PHE A 1 408 ? 21.397 1.366 2.069 1.00 80.25 408 PHE A C 1
ATOM 3351 O O . PHE A 1 408 ? 20.437 1.432 2.836 1.00 80.25 408 PHE A O 1
ATOM 3358 N N . GLY A 1 409 ? 21.406 0.527 1.032 1.00 84.44 409 GLY A N 1
ATOM 3359 C CA . GLY A 1 409 ? 20.307 -0.338 0.671 1.00 84.44 409 GLY A CA 1
ATOM 3360 C C . GLY A 1 409 ? 19.252 0.348 -0.197 1.00 84.44 409 GLY A C 1
ATOM 3361 O O . GLY A 1 409 ? 18.155 -0.202 -0.330 1.00 84.44 409 GLY A O 1
ATOM 3362 N N . PHE A 1 410 ? 19.549 1.507 -0.776 1.00 86.88 410 PHE A N 1
ATOM 3363 C CA . PHE A 1 410 ? 18.694 2.126 -1.784 1.00 86.88 410 PHE A CA 1
ATOM 3364 C C . PHE A 1 410 ? 18.966 1.504 -3.152 1.00 86.88 410 PHE A C 1
ATOM 3366 O O . PHE A 1 410 ? 20.024 0.913 -3.375 1.00 86.88 410 PHE A O 1
ATOM 3373 N N . ILE A 1 411 ? 17.994 1.579 -4.060 1.00 88.56 411 ILE A N 1
ATOM 3374 C CA . ILE A 1 411 ? 18.135 1.008 -5.403 1.00 88.56 411 ILE A CA 1
ATOM 3375 C C . ILE A 1 411 ? 19.271 1.742 -6.124 1.00 88.56 411 ILE A C 1
ATOM 3377 O O . ILE A 1 411 ? 19.233 2.957 -6.303 1.00 88.56 411 ILE A O 1
ATOM 3381 N N . ALA A 1 412 ? 20.284 0.988 -6.538 1.00 94.81 412 ALA A N 1
ATOM 3382 C CA . ALA A 1 412 ? 21.415 1.466 -7.320 1.00 94.81 412 ALA A CA 1
ATOM 3383 C C . ALA A 1 412 ? 21.222 1.206 -8.816 1.00 94.81 412 ALA A C 1
ATOM 3385 O O . ALA A 1 412 ? 21.758 1.943 -9.632 1.00 94.81 412 ALA A O 1
ATOM 3386 N N . HIS A 1 413 ? 20.487 0.161 -9.201 1.00 94.94 413 HIS A N 1
ATOM 3387 C CA . HIS A 1 413 ? 20.095 -0.066 -10.592 1.00 94.94 413 HIS A CA 1
ATOM 3388 C C . HIS A 1 413 ? 18.974 -1.096 -10.707 1.00 94.94 413 HIS A C 1
ATOM 3390 O O . HIS A 1 413 ? 18.816 -1.967 -9.852 1.00 94.94 413 HIS A O 1
ATOM 3396 N N . GLU A 1 414 ? 18.275 -1.037 -11.835 1.00 93.69 414 GLU A N 1
ATOM 3397 C CA . GLU A 1 414 ? 17.254 -1.991 -12.256 1.00 93.69 414 GLU A CA 1
ATOM 3398 C C . GLU A 1 414 ? 17.536 -2.421 -13.696 1.00 93.69 414 GLU A C 1
ATOM 3400 O O . GLU A 1 414 ? 17.518 -1.595 -14.608 1.00 93.69 414 GLU A O 1
ATOM 3405 N N . LYS A 1 415 ? 17.831 -3.704 -13.904 1.00 96.12 415 LYS A N 1
ATOM 3406 C CA . LYS A 1 415 ? 18.188 -4.278 -15.205 1.00 96.12 415 LYS A CA 1
ATOM 3407 C C . LYS A 1 415 ? 17.062 -5.166 -15.722 1.00 96.12 415 LYS A C 1
ATOM 3409 O O . LYS A 1 415 ? 16.530 -5.989 -14.983 1.00 96.12 415 LYS A O 1
ATOM 3414 N N . TYR A 1 416 ? 16.760 -5.043 -17.010 1.00 95.75 416 TYR A N 1
ATOM 3415 C CA . TYR A 1 416 ? 15.726 -5.812 -17.704 1.00 95.75 416 TYR A CA 1
ATOM 3416 C C . TYR A 1 416 ? 16.373 -6.640 -18.813 1.00 95.75 416 TYR A C 1
ATOM 3418 O O . TYR A 1 416 ? 17.090 -6.095 -19.655 1.00 95.75 416 TYR A O 1
ATOM 3426 N N . LEU A 1 417 ? 16.150 -7.953 -18.806 1.00 97.50 417 LEU A N 1
ATOM 3427 C CA . LEU A 1 417 ? 16.800 -8.887 -19.721 1.00 97.50 417 LEU A CA 1
ATOM 3428 C C . LEU A 1 417 ? 15.783 -9.712 -20.515 1.00 97.50 417 LEU A C 1
ATOM 3430 O O . LEU A 1 417 ? 14.687 -10.010 -20.033 1.00 97.50 417 LEU A O 1
ATOM 3434 N N . ASP A 1 418 ? 16.169 -10.094 -21.730 1.00 96.88 418 ASP A N 1
ATOM 3435 C CA . ASP A 1 418 ? 15.403 -10.937 -22.646 1.00 96.88 418 ASP A CA 1
ATOM 3436 C C . ASP A 1 418 ? 15.445 -12.429 -22.269 1.00 96.88 418 ASP A C 1
ATOM 3438 O O . ASP A 1 418 ? 16.051 -12.845 -21.280 1.00 96.88 418 ASP A O 1
ATOM 3442 N N . GLU A 1 419 ? 14.795 -13.268 -23.079 1.00 97.56 419 GLU A N 1
ATOM 3443 C CA . GLU A 1 419 ? 14.743 -14.730 -22.894 1.00 97.56 419 GLU A CA 1
ATOM 3444 C C . GLU A 1 419 ? 16.116 -15.412 -23.020 1.00 97.56 419 GLU A C 1
ATOM 3446 O O . GLU A 1 419 ? 16.269 -16.569 -22.626 1.00 97.56 419 GLU A O 1
ATOM 3451 N N . ASN A 1 420 ? 17.114 -14.707 -23.564 1.00 96.69 420 ASN A N 1
ATOM 3452 C CA . ASN A 1 420 ? 18.503 -15.149 -23.669 1.00 96.69 420 ASN A CA 1
ATOM 3453 C C . ASN A 1 420 ? 19.386 -14.557 -22.560 1.00 96.69 420 ASN A C 1
ATOM 3455 O O . ASN A 1 420 ? 20.612 -14.662 -22.653 1.00 96.69 420 ASN A O 1
ATOM 3459 N N . GLU A 1 421 ? 18.778 -13.932 -21.548 1.00 96.75 421 GLU A N 1
ATOM 3460 C CA . GLU A 1 421 ? 19.455 -13.252 -20.443 1.00 96.75 421 GLU A CA 1
ATOM 3461 C C . GLU A 1 421 ? 20.386 -12.129 -20.925 1.00 96.75 421 GLU A C 1
ATOM 3463 O O . GLU A 1 421 ? 21.486 -11.937 -20.404 1.00 96.75 421 GLU A O 1
ATOM 3468 N N . LYS A 1 422 ? 19.955 -11.379 -21.942 1.00 96.38 422 LYS A N 1
ATOM 3469 C CA . LYS A 1 422 ? 20.651 -10.184 -22.432 1.00 96.38 422 LYS A CA 1
ATOM 3470 C C . LYS A 1 422 ? 19.853 -8.933 -22.128 1.00 96.38 422 LYS A C 1
ATOM 3472 O O . LYS A 1 422 ? 18.640 -8.925 -22.293 1.00 96.38 422 LYS A O 1
ATOM 3477 N N . LEU A 1 423 ? 20.547 -7.867 -21.743 1.00 96.88 423 LEU A N 1
ATOM 3478 C CA . LEU A 1 423 ? 19.949 -6.555 -21.509 1.00 96.88 423 LEU A CA 1
ATOM 3479 C C . LEU A 1 423 ? 19.125 -6.068 -22.711 1.00 96.88 423 LEU A C 1
ATOM 3481 O O . LEU A 1 423 ? 19.570 -6.156 -23.859 1.00 96.88 423 LEU A O 1
ATOM 3485 N N . ILE A 1 424 ? 17.943 -5.519 -22.431 1.00 94.50 424 ILE A N 1
ATOM 3486 C CA . ILE A 1 424 ? 17.037 -4.949 -23.433 1.00 94.50 424 ILE A CA 1
ATOM 3487 C C . ILE A 1 424 ? 17.124 -3.427 -23.392 1.00 94.50 424 ILE A C 1
ATOM 3489 O O . ILE A 1 424 ? 17.063 -2.825 -22.328 1.00 94.50 424 ILE A O 1
ATOM 3493 N N . MET A 1 425 ? 17.214 -2.807 -24.567 1.00 94.12 425 MET A N 1
ATOM 3494 C CA . MET A 1 425 ? 17.136 -1.355 -24.718 1.00 94.12 425 MET A CA 1
ATOM 3495 C C . MET A 1 425 ? 15.681 -0.887 -24.638 1.00 94.12 425 MET A C 1
ATOM 3497 O O . MET A 1 425 ? 14.820 -1.423 -25.338 1.00 94.12 425 MET A O 1
ATOM 3501 N N . ASN A 1 426 ? 15.417 0.143 -23.841 1.00 88.88 426 ASN A N 1
ATOM 3502 C CA . ASN A 1 426 ? 14.122 0.811 -23.803 1.00 88.88 426 ASN A CA 1
ATOM 3503 C C . ASN A 1 426 ? 13.965 1.833 -24.946 1.00 88.88 426 ASN A C 1
ATOM 3505 O O . ASN A 1 426 ? 14.901 2.128 -25.694 1.00 88.88 426 ASN A O 1
ATOM 3509 N N . GLU A 1 427 ? 12.772 2.417 -25.056 1.00 89.81 427 GLU A N 1
ATOM 3510 C CA . GLU A 1 427 ? 12.443 3.414 -26.086 1.00 89.81 427 GLU A CA 1
ATOM 3511 C C . GLU A 1 427 ? 13.262 4.712 -25.973 1.00 89.81 427 GLU A C 1
ATOM 3513 O O . GLU A 1 427 ? 13.447 5.413 -26.967 1.00 89.81 427 GLU A O 1
ATOM 3518 N N . LYS A 1 428 ? 13.805 5.006 -24.784 1.00 90.31 428 LYS A N 1
ATOM 3519 C CA . LYS A 1 428 ? 14.694 6.147 -24.526 1.00 90.31 428 LYS A CA 1
ATOM 3520 C C . LYS A 1 428 ? 16.163 5.862 -24.865 1.00 90.31 428 LYS A C 1
ATOM 3522 O O . LYS A 1 428 ? 17.030 6.695 -24.607 1.00 90.31 428 LYS A O 1
ATOM 3527 N N . GLY A 1 429 ? 16.476 4.708 -25.453 1.00 92.69 429 GLY A N 1
ATOM 3528 C CA . GLY A 1 429 ? 17.807 4.421 -25.988 1.00 92.69 429 GLY A CA 1
ATOM 3529 C C . GLY A 1 429 ? 18.858 4.025 -24.949 1.00 92.69 429 GLY A C 1
ATOM 3530 O O . GLY A 1 429 ? 20.045 4.183 -25.216 1.00 92.69 429 GLY A O 1
ATOM 3531 N N . TYR A 1 430 ? 18.457 3.475 -23.802 1.00 95.31 430 TYR A N 1
ATOM 3532 C CA . TYR A 1 430 ? 19.360 2.850 -22.823 1.00 95.31 430 TYR A CA 1
ATOM 3533 C C . TYR A 1 430 ? 18.765 1.537 -22.293 1.00 95.31 430 TYR A C 1
ATOM 3535 O O . TYR A 1 430 ? 17.568 1.300 -22.425 1.00 95.31 430 TYR A O 1
ATOM 3543 N N . ALA A 1 431 ? 19.588 0.665 -21.716 1.00 95.00 431 ALA A N 1
ATOM 3544 C CA . ALA A 1 431 ? 19.155 -0.604 -21.134 1.00 95.00 431 ALA A CA 1
ATOM 3545 C C . ALA A 1 431 ? 18.802 -0.492 -19.646 1.00 95.00 431 ALA A C 1
ATOM 3547 O O . ALA A 1 431 ? 17.805 -1.052 -19.197 1.00 95.00 431 ALA A O 1
ATOM 3548 N N . TYR A 1 432 ? 19.608 0.239 -18.876 1.00 96.00 432 TYR A N 1
ATOM 3549 C CA . TYR A 1 432 ? 19.353 0.493 -17.458 1.00 96.00 432 TYR A CA 1
ATOM 3550 C C . TYR A 1 432 ? 20.021 1.793 -16.995 1.00 96.00 432 TYR A C 1
ATOM 3552 O O . TYR A 1 432 ? 20.770 2.413 -17.750 1.00 96.00 432 TYR A O 1
ATOM 3560 N N . ILE A 1 433 ? 19.729 2.221 -15.766 1.00 96.25 433 ILE A N 1
ATOM 3561 C CA . ILE A 1 433 ? 20.354 3.387 -15.129 1.00 96.25 433 ILE A CA 1
ATOM 3562 C C . ILE A 1 433 ? 21.139 2.910 -13.905 1.00 96.25 433 ILE A C 1
ATOM 3564 O O . ILE A 1 433 ? 20.596 2.165 -13.090 1.00 96.25 433 ILE A O 1
ATOM 3568 N N . GLU A 1 434 ? 22.387 3.355 -13.759 1.00 97.12 434 GLU A N 1
ATOM 3569 C CA . GLU A 1 434 ? 23.128 3.285 -12.495 1.00 97.12 434 GLU A CA 1
ATOM 3570 C C . GLU A 1 434 ? 22.940 4.572 -11.703 1.00 97.12 434 GLU A C 1
ATOM 3572 O O . GLU A 1 434 ? 23.127 5.669 -12.225 1.00 97.12 434 GLU A O 1
ATOM 3577 N N . MET A 1 435 ? 22.583 4.430 -10.434 1.00 95.38 435 MET A N 1
ATOM 3578 C CA . MET A 1 435 ? 22.278 5.512 -9.516 1.00 95.38 435 MET A CA 1
ATOM 3579 C C . MET A 1 435 ? 23.277 5.509 -8.366 1.00 95.38 435 MET A C 1
ATOM 3581 O O . MET A 1 435 ? 23.561 4.471 -7.764 1.00 95.38 435 MET A O 1
ATOM 3585 N N . LYS A 1 436 ? 23.792 6.695 -8.043 1.00 94.69 436 LYS A N 1
ATOM 3586 C CA . LYS A 1 436 ? 24.423 6.959 -6.749 1.00 94.69 436 LYS A CA 1
ATOM 3587 C C . LYS A 1 436 ? 23.456 7.779 -5.928 1.00 94.69 436 LYS A C 1
ATOM 3589 O O . LYS A 1 436 ? 23.079 8.870 -6.358 1.00 94.69 436 LYS A O 1
ATOM 3594 N N . ASN A 1 437 ? 23.099 7.258 -4.764 1.00 88.56 437 ASN A N 1
ATOM 3595 C CA . ASN A 1 437 ? 22.184 7.921 -3.855 1.00 88.56 437 ASN A CA 1
ATOM 3596 C C . ASN A 1 437 ? 22.946 8.615 -2.723 1.00 88.56 437 ASN A C 1
ATOM 3598 O O . ASN A 1 437 ? 24.059 8.212 -2.366 1.00 88.56 437 ASN A O 1
ATOM 3602 N N . ASP A 1 438 ? 22.359 9.676 -2.184 1.00 86.19 438 ASP A N 1
ATOM 3603 C CA . ASP A 1 438 ? 22.794 10.263 -0.920 1.00 86.19 438 ASP A CA 1
ATOM 3604 C C . ASP A 1 438 ? 22.286 9.455 0.292 1.00 86.19 438 ASP A C 1
ATOM 3606 O O . ASP A 1 438 ? 21.625 8.426 0.154 1.00 86.19 438 ASP A O 1
ATOM 3610 N N . GLU A 1 439 ? 22.604 9.915 1.505 1.00 82.94 439 GLU A N 1
ATOM 3611 C CA . GLU A 1 439 ? 22.215 9.247 2.759 1.00 82.94 439 GLU A CA 1
ATOM 3612 C C . GLU A 1 439 ? 20.692 9.205 2.982 1.00 82.94 439 GLU A C 1
ATOM 3614 O O . GLU A 1 439 ? 20.212 8.383 3.762 1.00 82.94 439 GLU A O 1
ATOM 3619 N N . SER A 1 440 ? 19.931 10.062 2.291 1.00 77.44 440 SER A N 1
ATOM 3620 C CA . SER A 1 440 ? 18.464 10.079 2.319 1.00 77.44 440 SER A CA 1
ATOM 3621 C C . SER A 1 440 ? 17.827 9.180 1.252 1.00 77.44 440 SER A C 1
ATOM 3623 O O . SER A 1 440 ? 16.607 9.040 1.218 1.00 77.44 440 SER A O 1
ATOM 3625 N N . GLY A 1 441 ? 18.642 8.552 0.398 1.00 82.81 441 GLY A N 1
ATOM 3626 C CA . GLY A 1 441 ? 18.188 7.679 -0.681 1.00 82.81 441 GLY A CA 1
ATOM 3627 C C . GLY A 1 441 ? 17.811 8.401 -1.968 1.00 82.81 441 GLY A C 1
ATOM 3628 O O . GLY A 1 441 ? 17.246 7.773 -2.864 1.00 82.81 441 GLY A O 1
ATOM 3629 N N . GLN A 1 442 ? 18.130 9.691 -2.095 1.00 84.88 442 GLN A N 1
ATOM 3630 C CA . GLN A 1 442 ? 17.862 10.451 -3.313 1.00 84.88 442 GLN A CA 1
ATOM 3631 C C . GLN A 1 442 ? 19.010 10.298 -4.321 1.00 84.88 442 GLN A C 1
ATOM 3633 O O . GLN A 1 442 ? 20.179 10.395 -3.935 1.00 84.88 442 GLN A O 1
ATOM 3638 N N . PRO A 1 443 ? 18.723 10.116 -5.624 1.00 91.25 443 PRO A N 1
ATOM 3639 C CA . PRO A 1 443 ? 19.764 9.968 -6.632 1.00 91.25 443 PRO A CA 1
ATOM 3640 C C . PRO A 1 443 ? 20.468 11.307 -6.872 1.00 91.25 443 PRO A C 1
ATOM 3642 O O . PRO A 1 443 ? 19.840 12.266 -7.320 1.00 91.25 443 PRO A O 1
ATOM 3645 N N . VAL A 1 444 ? 21.777 11.366 -6.629 1.00 94.12 444 VAL A N 1
ATOM 3646 C CA . VAL A 1 444 ? 22.639 12.536 -6.900 1.00 94.12 444 VAL A CA 1
ATOM 3647 C C . VAL A 1 444 ? 23.414 12.407 -8.215 1.00 94.12 444 VAL A C 1
ATOM 3649 O O . VAL A 1 444 ? 23.891 13.394 -8.776 1.00 94.12 444 VAL A O 1
ATOM 3652 N N . GLU A 1 445 ? 23.523 11.189 -8.740 1.00 96.88 445 GLU A N 1
ATOM 3653 C CA . GLU A 1 445 ? 24.086 10.903 -10.058 1.00 96.88 445 GLU A CA 1
ATOM 3654 C C . GLU A 1 445 ? 23.324 9.739 -10.693 1.00 96.88 445 GLU A C 1
ATOM 3656 O O . GLU A 1 445 ? 23.083 8.726 -10.034 1.00 96.88 445 GLU A O 1
ATOM 3661 N N . LYS A 1 446 ? 22.972 9.883 -11.972 1.00 97.56 446 LYS A N 1
ATOM 3662 C CA . LYS A 1 446 ? 22.386 8.835 -12.810 1.00 97.56 446 LYS A CA 1
ATOM 3663 C C . L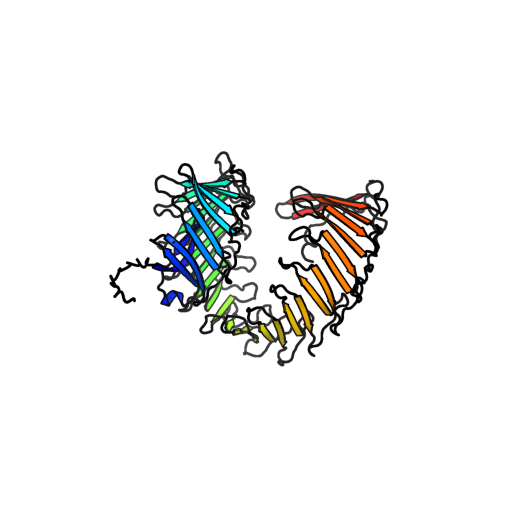YS A 1 446 ? 23.253 8.640 -14.048 1.00 97.56 446 LYS A C 1
ATOM 3665 O O . LYS A 1 446 ? 23.582 9.614 -14.724 1.00 97.56 446 LYS A O 1
ATOM 3670 N N . ILE A 1 447 ? 23.605 7.400 -14.363 1.00 98.00 447 ILE A N 1
ATOM 3671 C CA . ILE A 1 447 ? 24.381 7.026 -15.549 1.00 98.00 447 ILE A CA 1
ATOM 3672 C C . ILE A 1 447 ? 23.523 6.092 -16.395 1.00 98.00 447 ILE A C 1
ATOM 3674 O O . ILE A 1 447 ? 23.096 5.042 -15.925 1.00 98.00 447 ILE A O 1
ATOM 3678 N N . TYR A 1 448 ? 23.261 6.476 -17.638 1.00 97.69 448 TYR A N 1
ATOM 3679 C CA . TYR A 1 448 ? 22.452 5.706 -18.575 1.00 97.69 448 TYR A CA 1
ATOM 3680 C C . TYR A 1 448 ? 23.352 4.692 -19.282 1.00 97.69 448 TYR A C 1
ATOM 3682 O O . TYR A 1 448 ? 24.335 5.064 -19.923 1.00 97.69 448 TYR A O 1
ATOM 3690 N N . MET A 1 449 ? 23.031 3.410 -19.148 1.00 98.06 449 MET A N 1
ATOM 3691 C CA . MET A 1 449 ? 23.885 2.296 -19.558 1.00 98.06 449 MET A CA 1
ATOM 3692 C C . MET A 1 449 ? 23.287 1.562 -20.756 1.00 98.06 449 MET A C 1
ATOM 3694 O O . MET A 1 449 ? 22.081 1.324 -20.806 1.00 98.06 449 MET A O 1
ATOM 3698 N N . GLY A 1 450 ? 24.120 1.195 -21.725 1.00 96.50 450 GLY A N 1
ATOM 3699 C CA . GLY A 1 450 ? 23.759 0.365 -22.868 1.00 96.50 450 GLY A CA 1
ATOM 3700 C C . GLY A 1 450 ? 23.674 -1.122 -22.519 1.00 96.50 450 GLY A C 1
ATOM 3701 O O . GLY A 1 450 ? 24.006 -1.557 -21.417 1.00 96.50 450 GLY A O 1
ATOM 3702 N N . ALA A 1 451 ? 23.244 -1.928 -23.492 1.00 95.44 451 ALA A N 1
ATOM 3703 C CA . ALA A 1 451 ? 23.164 -3.385 -23.346 1.00 95.44 451 ALA A CA 1
ATOM 3704 C C . ALA A 1 451 ? 24.540 -4.087 -23.268 1.00 95.44 451 ALA A C 1
ATOM 3706 O O . ALA A 1 451 ? 24.606 -5.297 -23.061 1.00 95.44 451 ALA A O 1
ATOM 3707 N N . ASP A 1 452 ? 25.628 -3.341 -23.457 1.00 94.69 452 ASP A N 1
ATOM 3708 C CA . ASP A 1 452 ? 27.023 -3.752 -23.299 1.00 94.69 452 ASP A CA 1
ATOM 3709 C C . ASP A 1 452 ? 27.619 -3.371 -21.927 1.00 94.69 452 ASP A C 1
ATOM 3711 O O . ASP A 1 452 ? 28.831 -3.484 -21.747 1.00 94.69 452 ASP A O 1
ATOM 3715 N N . ASP A 1 453 ? 26.779 -2.936 -20.974 1.00 93.12 453 ASP A N 1
ATOM 3716 C CA . ASP A 1 453 ? 27.169 -2.425 -19.649 1.00 93.12 453 ASP A CA 1
ATOM 3717 C C . ASP A 1 453 ? 28.145 -1.226 -19.723 1.00 93.12 453 ASP A C 1
ATOM 3719 O O . ASP A 1 453 ? 28.957 -1.003 -18.822 1.00 93.12 453 ASP A O 1
ATOM 3723 N N . LEU A 1 454 ? 28.074 -0.424 -20.792 1.00 95.50 454 LEU A N 1
ATOM 3724 C CA . LEU A 1 454 ? 28.834 0.820 -20.936 1.00 95.50 454 LEU A CA 1
ATOM 3725 C C . LEU A 1 454 ? 27.901 2.040 -20.960 1.00 95.50 454 LEU A C 1
ATOM 3727 O O . LEU A 1 454 ? 26.782 1.932 -21.462 1.00 95.50 454 LEU A O 1
ATOM 3731 N N . PRO A 1 455 ? 28.337 3.219 -20.472 1.00 97.44 455 PRO A N 1
ATOM 3732 C CA . PRO A 1 455 ? 27.544 4.439 -20.591 1.00 97.44 455 PRO A CA 1
ATOM 3733 C C . PRO A 1 455 ? 27.181 4.738 -22.049 1.00 97.44 455 PRO A C 1
ATOM 3735 O O . PRO A 1 455 ? 28.043 4.704 -22.932 1.00 97.44 455 PRO A O 1
ATOM 3738 N N . ILE A 1 456 ? 25.916 5.075 -22.295 1.00 97.94 456 ILE A N 1
ATOM 3739 C CA . ILE A 1 456 ? 25.378 5.374 -23.623 1.00 97.94 456 ILE A CA 1
ATOM 3740 C C . ILE A 1 456 ? 24.618 6.699 -23.611 1.00 97.94 456 ILE A C 1
ATOM 3742 O O . ILE A 1 456 ? 23.994 7.072 -22.622 1.00 97.94 456 ILE A O 1
ATOM 3746 N N . ILE A 1 457 ? 24.673 7.421 -24.729 1.00 97.62 457 ILE A N 1
ATOM 3747 C CA . ILE A 1 457 ? 23.865 8.625 -24.928 1.00 97.62 457 ILE A CA 1
ATOM 3748 C C . ILE A 1 457 ? 22.414 8.197 -25.168 1.00 97.62 457 ILE A C 1
ATOM 3750 O O . ILE A 1 457 ? 22.133 7.498 -26.143 1.00 97.62 457 ILE A O 1
ATOM 3754 N N . ASN A 1 458 ? 21.514 8.619 -24.282 1.00 96.25 458 ASN A N 1
ATOM 3755 C CA . ASN A 1 458 ? 20.080 8.371 -24.386 1.00 96.25 458 ASN A CA 1
ATOM 3756 C C . ASN A 1 458 ? 19.429 9.223 -25.501 1.00 96.25 458 ASN A C 1
ATOM 3758 O O . ASN A 1 458 ? 20.072 10.064 -26.137 1.00 96.25 458 ASN A O 1
ATOM 3762 N N . SER A 1 459 ? 18.130 9.027 -25.738 1.00 95.88 459 SER A N 1
ATOM 3763 C CA . SER A 1 459 ? 17.350 9.793 -26.724 1.00 95.88 459 SER A CA 1
ATOM 3764 C C . SER A 1 459 ? 17.342 11.299 -26.460 1.00 95.88 459 SER A C 1
ATOM 3766 O O . SER A 1 459 ? 17.180 12.082 -27.395 1.00 95.88 459 SER A O 1
ATOM 3768 N N . ASP A 1 460 ? 17.551 11.696 -25.205 1.00 95.44 460 ASP A N 1
ATOM 3769 C CA . ASP A 1 460 ? 17.594 13.087 -24.769 1.00 95.44 460 ASP A CA 1
ATOM 3770 C C . ASP A 1 460 ? 18.994 13.704 -24.933 1.00 95.44 460 ASP A C 1
ATOM 3772 O O . ASP A 1 460 ? 19.185 14.874 -24.623 1.00 95.44 460 ASP A O 1
ATOM 3776 N N . GLY A 1 461 ? 19.978 12.977 -25.472 1.00 96.56 461 GLY A N 1
ATOM 3777 C CA . GLY A 1 461 ? 21.265 13.531 -25.904 1.00 96.56 461 GLY A CA 1
ATOM 3778 C C . GLY A 1 461 ? 22.368 13.573 -24.842 1.00 96.56 461 GLY A C 1
ATOM 3779 O O . GLY A 1 461 ? 23.407 14.188 -25.082 1.00 96.56 461 GLY A O 1
ATOM 3780 N N . TYR A 1 462 ? 22.199 12.900 -23.703 1.00 98.19 462 TYR A N 1
ATOM 3781 C CA . TYR A 1 462 ? 23.220 12.797 -22.653 1.00 98.19 462 TYR A CA 1
ATOM 3782 C C . TYR A 1 462 ? 23.349 11.365 -22.117 1.00 98.19 462 TYR A C 1
ATOM 3784 O O . TYR A 1 462 ? 22.496 10.517 -22.360 1.00 98.19 462 TYR A O 1
ATOM 3792 N N . ALA A 1 463 ? 24.444 11.077 -21.416 1.00 98.06 463 ALA A N 1
ATOM 3793 C CA . ALA A 1 463 ? 24.713 9.764 -20.819 1.00 98.06 463 ALA A CA 1
ATOM 3794 C C . ALA A 1 463 ? 24.776 9.801 -19.289 1.00 98.06 463 ALA A C 1
ATOM 3796 O O . ALA A 1 463 ? 24.645 8.767 -18.639 1.00 98.06 463 ALA A O 1
ATOM 3797 N N . ILE A 1 464 ? 24.998 10.978 -18.701 1.00 98.62 464 ILE A N 1
ATOM 3798 C CA . ILE A 1 464 ? 25.102 11.160 -17.253 1.00 98.62 464 ILE A CA 1
ATOM 3799 C C . ILE A 1 464 ? 24.284 12.385 -16.851 1.00 98.62 464 ILE A C 1
ATOM 3801 O O . ILE A 1 464 ? 24.328 13.423 -17.514 1.00 98.62 464 ILE A O 1
ATOM 3805 N N . GLU A 1 465 ? 23.581 12.265 -15.736 1.00 98.06 465 GLU A N 1
ATOM 3806 C CA . GLU A 1 465 ? 22.825 13.326 -15.086 1.00 98.06 465 GLU A CA 1
ATOM 3807 C C . GLU A 1 465 ? 23.332 13.490 -13.650 1.00 98.06 465 GLU A C 1
ATOM 3809 O O . GLU A 1 465 ? 23.510 12.503 -12.935 1.00 98.06 465 GLU A O 1
ATOM 3814 N N . LYS A 1 466 ? 23.584 14.729 -13.225 1.00 98.19 466 LYS A N 1
ATOM 3815 C CA . LYS A 1 466 ? 23.948 15.052 -11.837 1.00 98.19 466 LYS A CA 1
ATOM 3816 C C . LYS A 1 466 ? 22.918 15.980 -11.238 1.00 98.19 466 LYS A C 1
ATOM 3818 O O . LYS A 1 466 ? 22.570 16.978 -11.870 1.00 98.19 466 LYS A O 1
ATOM 3823 N N . ILE A 1 467 ? 22.481 15.644 -10.033 1.00 96.25 467 ILE A N 1
ATOM 3824 C CA . ILE A 1 467 ? 21.333 16.259 -9.381 1.00 96.25 467 ILE A CA 1
ATOM 3825 C C . ILE A 1 467 ? 21.781 16.834 -8.041 1.00 96.25 467 ILE A C 1
ATOM 3827 O O . ILE A 1 467 ? 22.512 16.190 -7.287 1.00 96.25 467 ILE A O 1
ATOM 3831 N N . ILE A 1 468 ? 21.363 18.065 -7.771 1.00 94.50 468 ILE A N 1
ATOM 3832 C CA . ILE A 1 468 ? 21.599 18.762 -6.510 1.00 94.50 468 ILE A CA 1
ATOM 3833 C C . ILE A 1 468 ? 20.246 19.064 -5.880 1.00 94.50 468 ILE A C 1
ATOM 3835 O O . ILE A 1 468 ? 19.335 19.551 -6.553 1.00 94.50 468 ILE A O 1
ATOM 3839 N N . TYR A 1 469 ? 20.155 18.800 -4.581 1.00 83.19 469 TYR A N 1
ATOM 3840 C CA . TYR A 1 469 ? 18.990 19.071 -3.753 1.00 83.19 469 TYR A CA 1
ATOM 3841 C C . TYR A 1 469 ? 19.356 20.105 -2.685 1.00 83.19 469 TYR A C 1
ATOM 3843 O O . TYR A 1 469 ? 20.455 20.068 -2.131 1.00 83.19 469 TYR A O 1
ATOM 3851 N N . GLU A 1 470 ? 18.437 21.021 -2.380 1.00 75.31 470 GLU A N 1
ATOM 3852 C CA . GLU A 1 470 ? 18.535 21.880 -1.186 1.00 75.31 470 GLU A CA 1
ATOM 3853 C C . GLU A 1 470 ? 17.679 21.347 -0.021 1.00 75.31 470 GLU A C 1
ATOM 3855 O O . GLU A 1 470 ? 17.918 21.709 1.129 1.00 75.31 470 GLU A O 1
ATOM 3860 N N . ASN A 1 471 ? 16.714 20.459 -0.297 1.00 65.38 471 ASN A N 1
ATOM 3861 C CA . ASN A 1 471 ? 15.856 19.790 0.684 1.00 65.38 471 ASN A CA 1
ATOM 3862 C C . ASN A 1 471 ? 15.533 18.344 0.249 1.00 65.38 471 ASN A C 1
ATOM 3864 O O . ASN A 1 471 ? 15.931 17.914 -0.827 1.00 65.38 471 ASN A O 1
ATOM 3868 N N . ALA A 1 472 ? 14.831 17.582 1.091 1.00 59.25 472 ALA A N 1
ATOM 3869 C CA . ALA A 1 472 ? 14.688 16.128 0.956 1.00 59.25 472 ALA A CA 1
ATOM 3870 C C . ALA A 1 472 ? 13.850 15.617 -0.244 1.00 59.25 472 ALA A C 1
ATOM 3872 O O . ALA A 1 472 ? 13.643 14.410 -0.343 1.00 59.25 472 ALA A O 1
ATOM 3873 N N . TYR A 1 473 ? 13.328 16.491 -1.118 1.00 62.31 473 TYR A N 1
ATOM 3874 C CA . TYR A 1 473 ? 12.346 16.072 -2.131 1.00 62.31 473 TYR A CA 1
ATOM 3875 C C . TYR A 1 473 ? 12.514 16.697 -3.518 1.00 62.31 473 TYR A C 1
ATOM 3877 O O . TYR A 1 473 ? 12.128 16.069 -4.505 1.00 62.31 473 TYR A O 1
ATOM 3885 N N . TYR A 1 474 ? 13.066 17.910 -3.632 1.00 75.38 474 TYR A N 1
ATOM 3886 C CA . TYR A 1 474 ? 12.986 18.670 -4.880 1.00 75.38 474 TYR A CA 1
ATOM 3887 C C . TYR A 1 474 ? 14.367 19.038 -5.446 1.00 75.38 474 TYR A C 1
ATOM 3889 O O . TYR A 1 474 ? 15.154 19.702 -4.763 1.00 75.38 474 TYR A O 1
ATOM 3897 N N . PRO A 1 475 ? 14.687 18.645 -6.698 1.00 86.62 475 PRO A N 1
ATOM 3898 C CA . PRO A 1 475 ? 15.970 18.966 -7.309 1.00 86.62 475 PRO A CA 1
ATOM 3899 C C . PRO A 1 475 ? 16.039 20.459 -7.645 1.00 86.62 475 PRO A C 1
ATOM 3901 O O . PRO A 1 475 ? 15.215 20.982 -8.397 1.00 86.62 475 PRO A O 1
ATOM 3904 N N . THR A 1 476 ? 17.043 21.155 -7.121 1.00 92.69 476 THR A N 1
ATOM 3905 C CA . THR A 1 476 ? 17.276 22.582 -7.397 1.00 92.69 476 THR A CA 1
ATOM 3906 C C . THR A 1 476 ? 18.190 22.801 -8.594 1.00 92.69 476 THR A C 1
ATOM 3908 O O . THR A 1 476 ? 18.122 23.850 -9.240 1.00 92.69 476 THR A O 1
ATOM 3911 N N . GLU A 1 477 ? 19.009 21.809 -8.946 1.00 97.00 477 GLU A N 1
ATOM 3912 C CA . GLU A 1 477 ? 19.843 21.845 -10.143 1.00 97.00 477 GLU A 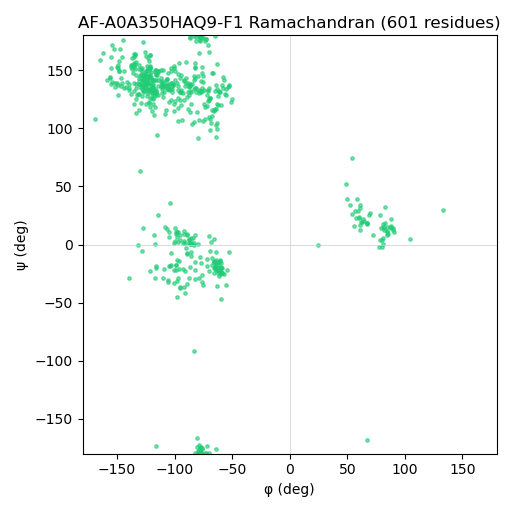CA 1
ATOM 3913 C C . GLU A 1 477 ? 20.021 20.451 -10.753 1.00 97.00 477 GLU A C 1
ATOM 3915 O O . GLU A 1 477 ? 20.305 19.481 -10.051 1.00 97.00 477 GLU A O 1
ATOM 3920 N N . VAL A 1 478 ? 19.907 20.370 -12.080 1.00 97.69 478 VAL A N 1
ATOM 3921 C CA . VAL A 1 478 ? 20.180 19.167 -12.875 1.00 97.69 478 VAL A CA 1
ATOM 3922 C C . VAL A 1 478 ? 21.167 19.519 -13.982 1.00 97.69 478 VAL A C 1
ATOM 3924 O O . VAL A 1 478 ? 20.990 20.515 -14.688 1.00 97.69 478 VAL A O 1
ATOM 3927 N N . ARG A 1 479 ? 22.218 18.711 -14.143 1.00 98.38 479 ARG A N 1
ATOM 3928 C CA . ARG A 1 479 ? 23.267 18.897 -15.158 1.00 98.38 479 ARG A CA 1
ATOM 3929 C C . ARG A 1 479 ? 23.429 17.660 -16.031 1.00 98.38 479 ARG A C 1
ATOM 3931 O O . ARG A 1 479 ? 23.472 16.552 -15.501 1.00 98.38 479 ARG A O 1
ATOM 3938 N N . TYR A 1 480 ? 23.626 17.866 -17.331 1.00 98.50 480 TYR A N 1
ATOM 3939 C CA . TYR A 1 480 ? 23.740 16.798 -18.330 1.00 98.50 480 TYR A CA 1
ATOM 3940 C C . TYR A 1 480 ? 25.162 16.678 -18.892 1.00 98.50 480 TYR A C 1
ATOM 3942 O O . TYR A 1 480 ? 25.792 17.683 -19.238 1.00 98.50 480 TYR A O 1
ATOM 3950 N N . PHE A 1 481 ? 25.668 15.448 -19.015 1.00 98.62 481 PHE A N 1
ATOM 3951 C CA . PHE A 1 481 ? 27.027 15.164 -19.484 1.00 98.62 481 PHE A CA 1
ATOM 3952 C C . PHE A 1 481 ? 27.073 14.018 -20.508 1.00 98.62 481 PHE A C 1
ATOM 3954 O O . PHE A 1 481 ? 26.205 13.142 -20.530 1.00 98.62 481 PHE A O 1
ATOM 3961 N N . ASP A 1 482 ? 28.103 14.020 -21.356 1.00 98.00 482 ASP A N 1
ATOM 3962 C CA . ASP A 1 482 ? 28.421 12.908 -22.256 1.00 98.00 482 ASP A CA 1
ATOM 3963 C C . ASP A 1 482 ? 29.017 11.698 -21.510 1.00 98.00 482 ASP A C 1
ATOM 3965 O O . ASP A 1 482 ? 29.222 11.710 -20.295 1.00 98.00 482 ASP A O 1
ATOM 3969 N N . ILE A 1 483 ? 29.345 10.644 -22.263 1.00 97.38 483 ILE A N 1
ATOM 3970 C CA . ILE A 1 483 ? 29.964 9.410 -21.750 1.00 97.38 483 ILE A CA 1
ATOM 3971 C C . ILE A 1 483 ? 31.350 9.625 -21.111 1.00 97.38 483 ILE A C 1
ATOM 3973 O O . ILE A 1 483 ? 31.838 8.758 -20.393 1.00 97.38 483 ILE A O 1
ATOM 3977 N N . LEU A 1 484 ? 32.007 10.758 -21.385 1.00 97.12 484 LEU A N 1
ATOM 3978 C CA . LEU A 1 484 ? 33.299 11.145 -20.814 1.00 97.12 484 LEU A CA 1
ATOM 3979 C C . LEU A 1 484 ? 33.132 12.131 -19.645 1.00 97.12 484 LEU A C 1
ATOM 3981 O O . LEU A 1 484 ? 34.129 12.659 -19.147 1.00 97.12 484 LEU A O 1
ATOM 3985 N N . ASN A 1 485 ? 31.893 12.362 -19.191 1.00 96.31 485 ASN A N 1
ATOM 3986 C CA . ASN A 1 485 ? 31.537 13.302 -18.133 1.00 96.31 485 ASN A CA 1
ATOM 3987 C C . ASN A 1 485 ? 31.907 14.770 -18.475 1.00 96.31 485 ASN A C 1
ATOM 3989 O O . ASN A 1 485 ? 32.195 15.574 -17.584 1.00 96.31 485 ASN A O 1
ATOM 3993 N N . ASN A 1 486 ? 31.877 15.143 -19.761 1.00 97.38 486 ASN A N 1
ATOM 3994 C CA . ASN A 1 486 ? 31.911 16.543 -20.198 1.00 97.38 486 ASN A CA 1
ATOM 3995 C C . ASN A 1 486 ? 30.481 17.101 -20.276 1.00 97.38 486 ASN A C 1
ATOM 3997 O O . ASN A 1 486 ? 29.607 16.395 -20.776 1.00 97.38 486 ASN A O 1
ATOM 4001 N N . PRO A 1 487 ? 30.218 18.350 -19.844 1.00 98.00 487 PRO A N 1
ATOM 4002 C CA . PRO A 1 487 ? 28.894 18.951 -19.984 1.00 98.00 487 PRO A CA 1
ATOM 4003 C C . PRO A 1 487 ? 28.446 18.985 -21.449 1.00 98.00 487 PRO A C 1
ATOM 4005 O O . PRO A 1 487 ? 29.224 19.381 -22.321 1.00 98.00 487 PRO A O 1
ATOM 4008 N N . VAL A 1 488 ? 27.198 18.600 -21.707 1.00 98.12 488 VAL A N 1
ATOM 4009 C CA . VAL A 1 488 ? 26.580 18.630 -23.041 1.00 98.12 488 VAL A CA 1
ATOM 4010 C C . VAL A 1 488 ? 25.180 19.212 -22.982 1.00 98.12 488 VAL A C 1
ATOM 4012 O O . VAL A 1 488 ? 24.581 19.319 -21.913 1.00 98.12 488 VAL A O 1
ATOM 4015 N N . LYS A 1 489 ? 24.655 19.591 -24.145 1.00 97.62 489 LYS A N 1
ATOM 4016 C CA . LYS A 1 489 ? 23.251 19.961 -24.305 1.00 97.62 489 LYS A CA 1
ATOM 4017 C C . LYS A 1 489 ? 22.413 18.724 -24.578 1.00 97.62 489 LYS A C 1
ATOM 4019 O O . LYS A 1 489 ? 22.790 17.902 -25.409 1.00 97.62 489 LYS A O 1
ATOM 4024 N N . ASN A 1 490 ? 21.266 18.655 -23.923 1.00 96.19 490 ASN A N 1
ATOM 4025 C CA . ASN A 1 490 ? 20.227 17.685 -24.209 1.00 96.19 490 ASN A CA 1
ATOM 4026 C C . ASN A 1 490 ? 19.481 18.028 -25.523 1.00 96.19 490 ASN A C 1
ATOM 4028 O O . ASN A 1 490 ? 19.766 19.033 -26.188 1.00 96.19 490 ASN A O 1
ATOM 4032 N N . ALA A 1 491 ? 18.488 17.213 -25.879 1.00 95.25 491 ALA A N 1
ATOM 4033 C CA . ALA A 1 491 ? 17.637 17.375 -27.057 1.00 95.25 491 ALA A CA 1
ATOM 4034 C C . ALA A 1 491 ? 16.854 18.705 -27.075 1.00 95.25 491 ALA A C 1
ATOM 4036 O O . ALA A 1 491 ? 16.450 19.167 -28.142 1.00 95.25 491 ALA A O 1
ATOM 4037 N N . GLU A 1 492 ? 16.699 19.359 -25.921 1.00 94.62 492 GLU A N 1
ATOM 4038 C CA . GLU A 1 492 ? 16.071 20.674 -25.778 1.00 94.62 492 GLU A CA 1
ATOM 4039 C C . GLU A 1 492 ? 17.072 21.842 -25.847 1.00 94.62 492 GLU A C 1
ATOM 4041 O O . GLU A 1 492 ? 16.688 22.982 -25.621 1.00 94.62 492 GLU A O 1
ATOM 4046 N N . ASN A 1 493 ? 18.342 21.610 -26.201 1.00 94.69 493 ASN A N 1
ATOM 4047 C CA . ASN A 1 493 ? 19.438 22.595 -26.174 1.00 94.69 493 ASN A CA 1
ATOM 4048 C C . ASN A 1 493 ? 19.866 23.076 -24.769 1.00 94.69 493 ASN A C 1
ATOM 4050 O O . ASN A 1 493 ? 20.557 24.097 -24.658 1.00 94.69 493 ASN A O 1
ATOM 4054 N N . VAL A 1 494 ? 19.526 22.341 -23.708 1.00 97.62 494 VAL A N 1
ATOM 4055 C CA . VAL A 1 494 ? 19.811 22.692 -22.306 1.00 97.62 494 VAL A CA 1
ATOM 4056 C C . VAL A 1 494 ? 20.931 21.813 -21.746 1.00 97.62 494 VAL A C 1
ATOM 4058 O O . VAL A 1 494 ? 20.909 20.602 -21.923 1.00 97.62 494 VAL A O 1
ATOM 4061 N N . SER A 1 495 ? 21.911 22.401 -21.051 1.00 98.06 495 SER A N 1
ATOM 4062 C CA . SER A 1 495 ? 22.960 21.648 -20.334 1.00 98.06 495 SER A CA 1
ATOM 4063 C C . SER A 1 495 ? 22.769 21.660 -18.816 1.00 98.06 495 SER A C 1
ATOM 4065 O O . SER A 1 495 ? 23.122 20.696 -18.137 1.00 98.06 495 SER A O 1
ATOM 4067 N N . ILE A 1 496 ? 22.186 22.740 -18.286 1.00 98.50 496 ILE A N 1
ATOM 4068 C CA . ILE A 1 496 ? 21.886 22.910 -16.864 1.00 98.50 496 ILE A CA 1
ATOM 4069 C C . ILE A 1 496 ? 20.449 23.412 -16.728 1.00 98.50 496 ILE A C 1
ATOM 4071 O O . ILE A 1 496 ? 20.085 24.420 -17.341 1.00 98.50 496 ILE A O 1
ATOM 4075 N N . MET A 1 497 ? 19.656 22.743 -15.900 1.00 97.81 497 MET A N 1
ATOM 4076 C CA . MET A 1 497 ? 18.339 23.194 -15.458 1.00 97.81 497 MET A CA 1
ATOM 4077 C C . MET A 1 497 ? 18.422 23.596 -13.986 1.00 97.81 497 MET A C 1
ATOM 4079 O O . MET A 1 497 ? 19.021 22.874 -13.192 1.00 97.81 497 MET A O 1
ATOM 4083 N N . ARG A 1 498 ? 17.821 24.730 -13.620 1.00 97.75 498 ARG A N 1
ATOM 4084 C CA . ARG A 1 498 ? 17.664 25.150 -12.222 1.00 97.75 498 ARG A CA 1
ATOM 4085 C C . ARG A 1 498 ? 16.210 25.391 -11.893 1.00 97.75 498 ARG A C 1
ATOM 4087 O O . ARG A 1 498 ? 15.504 25.999 -12.698 1.00 97.75 498 ARG A O 1
ATOM 4094 N N . SER A 1 499 ? 15.824 24.997 -10.691 1.00 95.00 499 SER A N 1
ATOM 4095 C CA . SER A 1 499 ? 14.474 25.172 -10.173 1.00 95.00 499 SER A CA 1
ATOM 4096 C C . SER A 1 499 ? 14.503 25.888 -8.827 1.00 95.00 499 SER A C 1
ATOM 4098 O O . SER A 1 499 ? 15.444 25.737 -8.048 1.00 95.00 499 SER A O 1
ATOM 4100 N N . LYS A 1 500 ? 13.482 26.704 -8.566 1.00 94.00 500 LYS A N 1
ATOM 4101 C CA . LYS A 1 500 ? 13.236 27.325 -7.259 1.00 94.00 500 LYS A CA 1
ATOM 4102 C C . LYS A 1 500 ? 11.871 26.914 -6.763 1.00 94.00 500 LYS A C 1
ATOM 4104 O O . LYS A 1 500 ? 10.929 26.848 -7.553 1.00 94.00 500 LYS A O 1
ATOM 4109 N N . PHE A 1 501 ? 11.782 26.735 -5.457 1.00 84.38 501 PHE A N 1
ATOM 4110 C CA . PHE A 1 501 ? 10.585 26.276 -4.778 1.00 84.38 501 PHE A CA 1
ATOM 4111 C C . PHE A 1 501 ? 10.143 27.308 -3.740 1.00 84.38 501 PHE A C 1
ATOM 4113 O O . PHE A 1 501 ? 10.969 28.085 -3.254 1.00 84.38 501 PHE A O 1
ATOM 4120 N N . ASP A 1 502 ? 8.846 27.359 -3.456 1.00 82.19 502 ASP A N 1
ATOM 4121 C CA . ASP A 1 502 ? 8.320 28.089 -2.302 1.00 82.19 502 ASP A CA 1
ATOM 4122 C C . ASP A 1 502 ? 8.402 27.248 -1.013 1.00 82.19 502 ASP A C 1
ATOM 4124 O O . ASP A 1 502 ? 8.867 26.105 -1.026 1.00 82.19 502 ASP A O 1
ATOM 4128 N N . ASP A 1 503 ? 7.952 27.816 0.109 1.00 78.94 503 ASP A N 1
ATOM 4129 C CA . ASP A 1 503 ? 7.996 27.166 1.428 1.00 78.94 503 ASP A CA 1
ATOM 4130 C C . ASP A 1 503 ? 7.119 25.898 1.512 1.00 78.94 503 ASP A C 1
ATOM 4132 O O . ASP A 1 503 ? 7.325 25.068 2.396 1.00 78.94 503 ASP A O 1
ATOM 4136 N N . ASN A 1 504 ? 6.176 25.715 0.578 1.00 70.81 504 ASN A N 1
ATOM 4137 C CA . ASN A 1 504 ? 5.341 24.515 0.471 1.00 70.81 504 ASN A CA 1
ATOM 4138 C C . ASN A 1 504 ? 5.959 23.449 -0.453 1.00 70.81 504 ASN A C 1
ATOM 4140 O O . ASN A 1 504 ? 5.361 22.395 -0.668 1.00 70.81 504 ASN A O 1
ATOM 4144 N N . GLY A 1 505 ? 7.145 23.708 -1.016 1.00 77.50 505 GLY A N 1
ATOM 4145 C CA . GLY A 1 505 ? 7.822 22.800 -1.938 1.00 77.50 505 GLY A CA 1
ATOM 4146 C C . GLY A 1 505 ? 7.311 22.867 -3.378 1.00 77.50 505 GLY A C 1
ATOM 4147 O O . GLY A 1 505 ? 7.632 21.987 -4.173 1.00 77.50 505 GLY A O 1
ATOM 4148 N N . MET A 1 506 ? 6.548 23.895 -3.755 1.00 81.19 506 MET A N 1
ATOM 4149 C CA . MET A 1 506 ? 6.037 24.034 -5.120 1.00 81.19 506 MET A CA 1
ATOM 4150 C C . MET A 1 506 ? 7.042 24.744 -6.016 1.00 81.19 506 MET A C 1
ATOM 4152 O O . MET A 1 506 ? 7.558 25.802 -5.663 1.00 81.19 506 MET A O 1
ATOM 4156 N N . GLU A 1 507 ? 7.308 24.198 -7.207 1.00 87.81 507 GLU A N 1
ATOM 4157 C CA . GLU A 1 507 ? 8.223 24.827 -8.166 1.00 87.81 507 GLU A CA 1
ATOM 4158 C C . GLU A 1 507 ? 7.624 26.149 -8.656 1.00 87.81 507 GLU A C 1
ATOM 4160 O O . GLU A 1 507 ? 6.600 26.148 -9.336 1.00 87.81 507 GLU A O 1
ATOM 4165 N N . ILE A 1 508 ? 8.270 27.274 -8.346 1.00 93.56 508 ILE A N 1
ATOM 4166 C CA . ILE A 1 508 ? 7.845 28.633 -8.723 1.00 93.56 508 ILE A CA 1
ATOM 4167 C C . ILE A 1 508 ? 8.658 29.212 -9.886 1.00 93.56 508 ILE A C 1
ATOM 4169 O O . ILE A 1 508 ? 8.233 30.171 -10.537 1.00 93.56 508 ILE A O 1
ATOM 4173 N N . GLU A 1 509 ? 9.830 28.649 -10.176 1.00 96.31 509 GLU A N 1
ATOM 4174 C CA . GLU A 1 509 ? 10.696 29.085 -11.272 1.00 96.31 509 GLU A CA 1
ATOM 4175 C C . GLU A 1 509 ? 11.510 27.909 -11.808 1.00 96.31 509 GLU A C 1
ATOM 4177 O O . GLU A 1 509 ? 12.052 27.142 -11.020 1.00 96.31 509 GLU A O 1
ATOM 4182 N N . ARG A 1 510 ? 11.645 27.824 -13.136 1.00 96.75 510 ARG A N 1
ATOM 4183 C CA . ARG A 1 510 ? 12.549 26.902 -13.839 1.00 96.75 510 ARG A CA 1
ATOM 4184 C C . ARG A 1 510 ? 13.342 27.658 -14.895 1.00 96.75 510 ARG A C 1
ATOM 4186 O O . ARG A 1 510 ? 12.725 28.356 -15.698 1.00 96.75 510 ARG A O 1
ATOM 4193 N N . SER A 1 511 ? 14.664 27.522 -14.943 1.00 97.81 511 SER A N 1
ATOM 4194 C CA . SER A 1 511 ? 15.524 28.220 -15.912 1.00 97.81 511 SER A CA 1
ATOM 4195 C C . SER A 1 511 ? 16.617 27.335 -16.521 1.00 97.81 511 SER A C 1
ATOM 4197 O O . SER A 1 511 ? 17.052 26.354 -15.917 1.00 97.81 511 SER A O 1
ATOM 4199 N N . PHE A 1 512 ? 17.070 27.696 -17.729 1.00 98.25 512 PHE A N 1
ATOM 4200 C CA . PHE A 1 512 ? 17.966 26.863 -18.545 1.00 98.25 512 PHE A CA 1
ATOM 4201 C C . PHE A 1 512 ? 19.275 27.546 -18.945 1.00 98.25 512 PHE A C 1
ATOM 4203 O O . PHE A 1 512 ? 19.289 28.701 -19.388 1.00 98.25 512 PHE A O 1
ATOM 4210 N N . TYR A 1 513 ? 20.380 26.804 -18.871 1.00 98.38 513 TYR A N 1
ATOM 4211 C CA . TYR A 1 513 ? 21.725 27.310 -19.152 1.00 98.38 513 TYR A CA 1
ATOM 4212 C C . TYR A 1 513 ? 22.535 26.353 -20.041 1.00 98.38 513 TYR A C 1
ATOM 4214 O O . TYR A 1 513 ? 22.266 25.149 -20.111 1.00 98.38 513 TYR A O 1
ATOM 4222 N N . ASP A 1 514 ? 23.516 26.913 -20.750 1.00 97.50 514 ASP A N 1
ATOM 4223 C CA . ASP A 1 514 ? 24.503 26.164 -21.530 1.00 97.50 514 ASP A CA 1
ATOM 4224 C C . ASP A 1 514 ? 25.606 25.550 -20.650 1.00 97.50 514 ASP A C 1
ATOM 4226 O O . ASP A 1 514 ? 25.664 25.739 -19.435 1.00 97.50 514 ASP A O 1
ATOM 4230 N N . GLU A 1 515 ? 26.526 24.837 -21.293 1.00 97.44 515 GLU A N 1
ATOM 4231 C CA . GLU A 1 515 ? 27.682 24.162 -20.693 1.00 97.44 515 GLU A CA 1
ATOM 4232 C C . GLU A 1 515 ? 28.631 25.126 -19.949 1.00 97.44 515 GLU A C 1
ATOM 4234 O O . GLU A 1 515 ? 29.502 24.697 -19.191 1.00 97.44 515 GLU A O 1
ATOM 4239 N N . LYS A 1 516 ? 28.507 26.437 -20.202 1.00 96.75 516 LYS A N 1
ATOM 4240 C CA . LYS A 1 516 ? 29.307 27.521 -19.610 1.00 96.75 516 LYS A CA 1
ATOM 4241 C C . LYS A 1 516 ? 28.496 28.355 -18.619 1.00 96.75 516 LYS A C 1
ATOM 4243 O O . LYS A 1 516 ? 28.933 29.455 -18.274 1.00 96.75 516 LYS A O 1
ATOM 4248 N N . ASP A 1 517 ? 27.348 27.841 -18.187 1.00 96.38 517 ASP A N 1
ATOM 4249 C CA . ASP A 1 517 ? 26.435 28.484 -17.249 1.00 96.38 517 ASP A CA 1
ATOM 4250 C C . ASP A 1 517 ? 25.872 29.827 -17.756 1.00 96.38 517 ASP A C 1
ATOM 4252 O O . ASP A 1 517 ? 25.666 30.786 -17.008 1.00 96.38 517 ASP A O 1
ATOM 4256 N N . LYS A 1 518 ? 25.652 29.936 -19.073 1.00 96.88 518 LYS A N 1
ATOM 4257 C CA . LYS A 1 518 ? 25.013 31.106 -19.688 1.00 96.88 518 LYS A CA 1
ATOM 4258 C C . LYS A 1 518 ? 23.555 30.807 -20.030 1.00 96.88 518 LYS A C 1
ATOM 4260 O O . LYS A 1 518 ? 23.288 29.739 -20.573 1.00 96.88 518 LYS A O 1
ATOM 4265 N N . PRO A 1 519 ? 22.625 31.755 -19.807 1.00 97.56 519 PRO A N 1
ATOM 4266 C CA . PRO A 1 519 ? 21.227 31.613 -20.203 1.00 97.56 519 PRO A CA 1
ATOM 4267 C C . PRO A 1 519 ? 21.054 31.179 -21.663 1.00 97.56 519 PRO A C 1
ATOM 4269 O O . PRO A 1 519 ? 21.532 31.860 -22.580 1.00 97.56 519 PRO A O 1
ATOM 4272 N N . VAL A 1 520 ? 20.325 30.084 -21.874 1.00 97.38 520 VAL A N 1
ATOM 4273 C CA . VAL A 1 520 ? 19.895 29.615 -23.199 1.00 97.38 520 VAL A CA 1
ATOM 4274 C C . VAL A 1 520 ? 18.387 29.526 -23.283 1.00 97.38 520 VAL A C 1
ATOM 4276 O O . VAL A 1 520 ? 17.692 29.554 -22.275 1.00 97.38 520 VAL A O 1
ATOM 4279 N N . GLU A 1 521 ? 17.900 29.464 -24.513 1.00 96.44 521 GLU A N 1
ATOM 4280 C CA . GLU A 1 521 ? 16.510 29.167 -24.812 1.00 96.44 521 GLU A CA 1
ATOM 4281 C C . GLU A 1 521 ? 16.424 27.706 -25.252 1.00 96.44 521 GLU A C 1
ATOM 4283 O O . GLU A 1 521 ? 17.295 27.249 -26.000 1.00 96.44 521 GLU A O 1
ATOM 4288 N N . ASP A 1 522 ? 15.394 27.007 -24.782 1.00 94.81 522 ASP A N 1
ATOM 4289 C CA . ASP A 1 522 ? 15.069 25.648 -25.195 1.00 94.81 522 ASP A CA 1
ATOM 4290 C C . ASP A 1 522 ? 14.668 25.591 -26.687 1.00 94.81 522 ASP A C 1
ATOM 4292 O O . ASP A 1 522 ? 14.619 26.608 -27.394 1.00 94.81 522 ASP A O 1
ATOM 4296 N N . THR A 1 523 ? 14.357 24.401 -27.198 1.00 93.06 523 THR A N 1
ATOM 4297 C CA . THR A 1 523 ? 13.858 24.211 -28.575 1.00 93.06 523 THR A CA 1
ATOM 4298 C C . THR A 1 523 ? 12.558 24.961 -28.874 1.00 93.06 523 THR A C 1
ATOM 4300 O O . THR A 1 523 ? 12.300 25.266 -30.039 1.00 93.06 523 THR A O 1
ATOM 4303 N N . HIS A 1 524 ? 11.795 25.342 -27.848 1.00 91.88 524 HIS A N 1
ATOM 4304 C CA . HIS A 1 524 ? 10.575 26.144 -27.953 1.00 91.88 524 HIS A CA 1
ATOM 4305 C C . HIS A 1 524 ? 10.837 27.655 -27.810 1.00 91.88 524 HIS A C 1
ATOM 4307 O O . HIS A 1 524 ? 9.914 28.480 -27.817 1.00 91.88 524 HIS A O 1
ATOM 4313 N N . GLY A 1 525 ? 12.107 28.045 -27.680 1.00 93.00 525 GLY A N 1
ATOM 4314 C CA . GLY A 1 525 ? 12.550 29.422 -27.551 1.00 93.00 525 GLY A CA 1
ATOM 4315 C C . GLY A 1 525 ? 12.438 30.000 -26.137 1.00 93.00 525 GLY A C 1
ATOM 4316 O O . GLY A 1 525 ? 12.576 31.218 -26.006 1.00 93.00 525 GLY A O 1
ATOM 4317 N N . ILE A 1 526 ? 12.206 29.202 -25.098 1.00 96.88 526 ILE A N 1
ATOM 4318 C CA . ILE A 1 526 ? 11.993 29.654 -23.718 1.00 96.88 526 ILE A CA 1
ATOM 4319 C C . ILE A 1 526 ? 13.254 29.438 -22.879 1.00 96.88 526 ILE A C 1
ATOM 4321 O O . ILE A 1 526 ? 13.847 28.372 -22.887 1.00 96.88 526 ILE A O 1
ATOM 4325 N N . HIS A 1 527 ? 13.676 30.464 -22.143 1.00 97.06 527 HIS A N 1
ATOM 4326 C CA . HIS A 1 527 ? 14.767 30.374 -21.169 1.00 97.06 527 HIS A CA 1
ATOM 4327 C C . HIS A 1 527 ? 14.265 30.046 -19.762 1.00 97.06 527 HIS A C 1
ATOM 4329 O O . HIS A 1 527 ? 14.951 29.356 -19.012 1.00 97.06 527 HIS A O 1
ATOM 4335 N N . MET A 1 528 ? 13.106 30.591 -19.386 1.00 97.88 528 MET A N 1
ATOM 4336 C CA . MET A 1 528 ? 12.600 30.493 -18.024 1.00 97.88 528 MET A CA 1
ATOM 4337 C C . MET A 1 528 ? 11.076 30.388 -17.987 1.00 97.88 528 MET A C 1
ATOM 4339 O O . MET A 1 528 ? 10.378 31.128 -18.686 1.00 97.88 528 MET A O 1
ATOM 4343 N N . TYR A 1 529 ? 10.583 29.518 -17.112 1.00 96.50 529 TYR A N 1
ATOM 4344 C CA . TYR A 1 529 ? 9.186 29.390 -16.718 1.00 96.50 529 TYR A CA 1
ATOM 4345 C C . TYR A 1 529 ? 9.008 29.925 -15.291 1.00 96.50 529 TYR A C 1
ATOM 4347 O O . TYR A 1 529 ? 9.878 29.730 -14.442 1.00 96.50 529 TYR A O 1
ATOM 4355 N N . LYS A 1 530 ? 7.892 30.607 -15.025 1.00 97.62 530 LYS A N 1
ATOM 4356 C CA . LYS A 1 530 ? 7.445 30.974 -13.674 1.00 97.62 530 LYS A CA 1
ATOM 4357 C C . LYS A 1 530 ? 6.037 30.474 -13.437 1.00 97.62 530 LYS A C 1
ATOM 4359 O O . LYS A 1 530 ? 5.196 30.615 -14.327 1.00 97.62 530 LYS A O 1
ATOM 4364 N N . TYR A 1 531 ? 5.795 29.968 -12.239 1.00 92.50 531 TYR A N 1
ATOM 4365 C CA . TYR A 1 531 ? 4.530 29.363 -11.854 1.00 92.50 531 TYR A CA 1
ATOM 4366 C C . TYR A 1 531 ? 3.928 30.095 -10.656 1.00 92.50 531 TYR A C 1
ATOM 4368 O O . TYR A 1 531 ? 4.649 30.604 -9.799 1.00 92.50 531 TYR A O 1
ATOM 4376 N N . GLU A 1 532 ? 2.603 30.169 -10.624 1.00 92.88 532 GLU A N 1
ATOM 4377 C CA . GLU A 1 532 ? 1.830 30.699 -9.499 1.00 92.88 532 GLU A CA 1
ATOM 4378 C C . GLU A 1 532 ? 0.786 29.651 -9.110 1.00 92.88 532 GLU A C 1
ATOM 4380 O O . GLU A 1 532 ? 0.201 29.015 -9.994 1.00 92.88 532 GLU A O 1
ATOM 4385 N N . TYR A 1 533 ? 0.549 29.493 -7.808 1.00 81.88 533 TYR A N 1
ATOM 4386 C CA . TYR A 1 533 ? -0.384 28.518 -7.241 1.00 81.88 533 TYR A CA 1
ATOM 4387 C C . TYR A 1 533 ? -1.430 29.217 -6.367 1.00 81.88 533 TYR A C 1
ATOM 4389 O O . TYR A 1 533 ? -1.170 30.296 -5.829 1.00 81.88 533 TYR A O 1
ATOM 4397 N N . ASP A 1 534 ? -2.621 28.628 -6.257 1.00 80.31 534 ASP A N 1
ATOM 4398 C CA . ASP A 1 534 ? -3.619 29.052 -5.272 1.00 80.31 534 ASP A CA 1
ATOM 4399 C C . ASP A 1 534 ? -3.343 28.454 -3.881 1.00 80.31 534 ASP A C 1
ATOM 4401 O O . ASP A 1 534 ? -2.407 27.682 -3.675 1.00 80.31 534 ASP A O 1
ATOM 4405 N N . THR A 1 535 ? -4.178 28.807 -2.902 1.00 73.75 535 THR A N 1
ATOM 4406 C CA . THR A 1 535 ? -4.098 28.289 -1.525 1.00 73.75 535 THR A CA 1
ATOM 4407 C C . THR A 1 535 ? -4.348 26.784 -1.416 1.00 73.75 535 THR A C 1
ATOM 4409 O O . THR A 1 535 ? -4.089 26.205 -0.368 1.00 73.75 535 THR A O 1
ATOM 4412 N N . SER A 1 536 ? -4.864 26.156 -2.473 1.00 69.50 536 SER A N 1
ATOM 4413 C CA . SER A 1 536 ? -5.096 24.715 -2.578 1.00 69.50 536 SER A CA 1
ATOM 4414 C C . SER A 1 536 ? -3.983 24.015 -3.362 1.00 69.50 536 SER A C 1
ATOM 4416 O O . SER A 1 536 ? -4.146 22.861 -3.748 1.00 69.50 536 SER A O 1
ATOM 4418 N N . VAL A 1 537 ? -2.849 24.692 -3.589 1.00 74.75 537 VAL A N 1
ATOM 4419 C CA . VAL A 1 537 ? -1.648 24.127 -4.225 1.00 74.75 537 VAL A CA 1
ATOM 4420 C C . VAL A 1 537 ? -1.872 23.783 -5.712 1.00 74.75 537 VAL A C 1
ATOM 4422 O O . VAL A 1 537 ? -1.094 23.069 -6.343 1.00 74.75 537 VAL A O 1
ATOM 4425 N N . ARG A 1 538 ? -2.913 24.345 -6.339 1.00 77.12 538 ARG A N 1
ATOM 4426 C CA . ARG A 1 538 ? -3.196 24.148 -7.769 1.00 77.12 538 ARG A CA 1
ATOM 4427 C C . ARG A 1 538 ? -2.521 25.235 -8.595 1.00 77.12 538 ARG A C 1
ATOM 4429 O O . ARG A 1 538 ? -2.589 26.413 -8.250 1.00 77.12 538 ARG A O 1
ATOM 4436 N N . LYS A 1 539 ? -1.886 24.866 -9.716 1.00 85.00 539 LYS A N 1
ATOM 4437 C CA . LYS A 1 539 ? -1.225 25.832 -10.616 1.00 85.00 539 LYS A CA 1
ATOM 4438 C C . LYS A 1 539 ? -2.276 26.757 -11.233 1.00 85.00 539 LYS A C 1
ATOM 4440 O O . LYS A 1 539 ? -3.107 26.284 -12.001 1.00 85.00 539 LYS A O 1
ATOM 4445 N N . VAL A 1 540 ? -2.218 28.057 -10.953 1.00 89.88 540 VAL A N 1
ATOM 4446 C CA . VAL A 1 540 ? -3.140 29.080 -11.492 1.00 89.88 540 VAL A CA 1
ATOM 4447 C C . VAL A 1 540 ? -2.518 29.945 -12.581 1.00 89.88 540 VAL A C 1
ATOM 4449 O O . VAL A 1 540 ? -3.241 30.561 -13.366 1.00 89.88 540 VAL A O 1
ATOM 4452 N N . ALA A 1 541 ? -1.189 29.986 -12.690 1.00 91.56 541 ALA A N 1
ATOM 4453 C CA . ALA A 1 541 ? -0.541 30.644 -13.816 1.00 91.56 541 ALA A CA 1
ATOM 4454 C C . ALA A 1 541 ? 0.796 30.011 -14.202 1.00 91.56 541 ALA A C 1
ATOM 4456 O O . ALA A 1 541 ? 1.531 29.485 -13.370 1.00 91.56 541 ALA A O 1
ATOM 4457 N N . GLU A 1 542 ? 1.128 30.136 -15.485 1.00 94.56 542 GLU A N 1
ATOM 4458 C CA . GLU A 1 542 ? 2.437 29.831 -16.052 1.00 94.56 542 GLU A CA 1
ATOM 4459 C C . GLU A 1 542 ? 2.863 30.974 -16.981 1.00 94.56 542 GLU A C 1
ATOM 4461 O O . GLU A 1 542 ? 2.139 31.327 -17.916 1.00 94.56 542 GLU A O 1
ATOM 4466 N N . LYS A 1 543 ? 4.042 31.553 -16.741 1.00 96.31 543 LYS A N 1
ATOM 4467 C CA . LYS A 1 543 ? 4.627 32.642 -17.539 1.00 96.31 543 LYS A CA 1
ATOM 4468 C C . LYS A 1 543 ? 5.959 32.207 -18.135 1.00 96.31 543 LYS A C 1
ATOM 4470 O O . LYS A 1 543 ? 6.785 31.618 -17.441 1.00 96.31 543 LYS A O 1
ATOM 4475 N N . ARG A 1 544 ? 6.187 32.540 -19.405 1.00 96.56 544 ARG A N 1
ATOM 4476 C CA . ARG A 1 544 ? 7.340 32.075 -20.189 1.00 96.56 544 ARG A CA 1
ATOM 4477 C C . ARG A 1 544 ? 8.190 33.242 -20.657 1.00 96.56 544 ARG A C 1
ATOM 4479 O O . ARG A 1 544 ? 7.675 34.214 -21.212 1.00 96.56 544 ARG A O 1
ATOM 4486 N N . TYR A 1 545 ? 9.498 33.138 -20.465 1.00 97.12 545 TYR A N 1
ATOM 4487 C CA . TYR A 1 545 ? 10.443 34.220 -20.708 1.00 97.12 545 TYR A CA 1
ATOM 4488 C C . TYR A 1 545 ? 11.569 33.770 -21.633 1.00 97.12 545 TYR A C 1
ATOM 4490 O O . TYR A 1 545 ? 12.106 32.675 -21.487 1.00 97.12 545 TYR A O 1
ATOM 4498 N N . GLY A 1 546 ? 11.957 34.636 -22.568 1.00 95.31 546 GLY A N 1
ATOM 4499 C CA . GLY A 1 546 ? 13.182 34.459 -23.347 1.00 95.31 546 GLY A CA 1
ATOM 4500 C C . GLY A 1 546 ? 14.427 34.850 -22.546 1.00 95.31 546 GLY A C 1
ATOM 4501 O O . GLY A 1 546 ? 14.342 35.410 -21.450 1.00 95.31 546 GLY A O 1
ATOM 4502 N N . LYS A 1 547 ? 15.612 34.652 -23.130 1.00 93.81 547 LYS A N 1
ATOM 4503 C CA . LYS A 1 547 ? 16.907 34.960 -22.475 1.00 93.81 547 LYS A CA 1
ATOM 4504 C C . LYS A 1 547 ? 17.115 36.435 -22.099 1.00 93.81 547 LYS A C 1
ATOM 4506 O O . LYS A 1 547 ? 18.040 36.778 -21.374 1.00 93.81 547 LYS A O 1
ATOM 4511 N N . ASN A 1 548 ? 16.292 37.332 -22.644 1.00 92.38 548 ASN A N 1
ATOM 4512 C CA . ASN A 1 548 ? 16.293 38.763 -22.337 1.00 92.38 548 ASN A CA 1
ATOM 4513 C C . ASN A 1 548 ? 15.365 39.127 -21.161 1.00 92.38 548 ASN A C 1
ATOM 4515 O O . ASN A 1 548 ? 15.124 40.314 -20.942 1.00 92.38 548 ASN A O 1
ATOM 4519 N N . MET A 1 549 ? 14.821 38.126 -20.458 1.00 93.12 549 MET A N 1
ATOM 4520 C CA . MET A 1 549 ? 13.874 38.269 -19.348 1.00 93.12 549 MET A CA 1
ATOM 4521 C C . MET A 1 549 ? 12.566 38.975 -19.730 1.00 93.12 549 MET A C 1
ATOM 4523 O O . MET A 1 549 ? 11.875 39.528 -18.875 1.00 93.12 549 MET A O 1
ATOM 4527 N N . LYS A 1 550 ? 12.204 38.956 -21.018 1.00 94.69 550 LYS A N 1
ATOM 4528 C CA . LYS A 1 550 ? 10.899 39.413 -21.509 1.00 94.69 550 LYS A CA 1
ATOM 4529 C C . LYS A 1 550 ? 10.011 38.219 -21.819 1.00 94.69 550 LYS A C 1
ATOM 4531 O O . LYS A 1 550 ? 10.514 37.171 -22.228 1.00 94.69 550 LYS A O 1
ATOM 4536 N N . LEU A 1 551 ? 8.701 38.410 -21.657 1.00 95.38 551 LEU A N 1
ATOM 4537 C CA . LEU A 1 551 ? 7.698 37.424 -22.045 1.00 95.38 551 LEU A CA 1
ATOM 4538 C C . LEU A 1 551 ? 7.902 36.999 -23.501 1.00 95.38 551 LEU A C 1
ATOM 4540 O O . LEU A 1 551 ? 8.172 37.835 -24.371 1.00 95.38 551 LEU A O 1
ATOM 4544 N N . LYS A 1 552 ? 7.779 35.700 -23.760 1.00 93.44 552 LYS A N 1
ATOM 4545 C CA . LYS A 1 552 ? 7.995 35.128 -25.087 1.00 93.44 552 LYS A CA 1
ATOM 4546 C C . LYS A 1 552 ? 7.002 34.009 -25.359 1.00 93.44 552 LYS A C 1
ATOM 4548 O O . LYS A 1 552 ? 6.762 33.165 -24.504 1.00 93.44 552 LYS A O 1
ATOM 4553 N N . ASN A 1 553 ? 6.429 34.022 -26.559 1.00 88.19 553 ASN A N 1
ATOM 4554 C CA . ASN A 1 553 ? 5.492 32.991 -26.984 1.00 88.19 553 ASN A CA 1
ATOM 4555 C C . ASN A 1 553 ? 6.246 31.676 -27.204 1.00 88.19 553 ASN A C 1
ATOM 4557 O O . ASN A 1 553 ? 7.178 31.646 -28.012 1.00 88.19 553 ASN A O 1
ATOM 4561 N N . LYS A 1 554 ? 5.811 30.609 -26.530 1.00 86.81 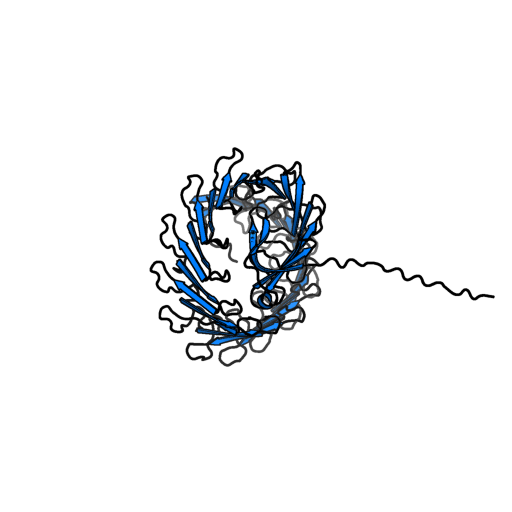554 LYS A N 1
ATOM 4562 C CA . LYS A 1 554 ? 6.280 29.243 -26.792 1.00 86.81 554 LYS A CA 1
ATOM 4563 C C . LYS A 1 554 ? 5.744 28.798 -28.153 1.00 86.81 554 LYS A C 1
ATOM 4565 O O . LYS A 1 554 ? 4.549 28.953 -28.398 1.00 86.81 554 LYS A O 1
ATOM 4570 N N . ASP A 1 555 ? 6.623 28.360 -29.052 1.00 81.88 555 ASP A N 1
ATOM 4571 C CA . ASP A 1 555 ? 6.278 27.929 -30.422 1.00 81.88 555 ASP A CA 1
ATOM 4572 C C . ASP A 1 555 ? 5.478 28.962 -31.239 1.00 81.88 555 ASP A C 1
ATOM 4574 O O . ASP A 1 555 ? 4.708 28.634 -32.138 1.00 81.88 555 ASP A O 1
ATOM 4578 N N . GLY A 1 556 ? 5.640 30.249 -30.915 1.00 75.88 556 GLY A N 1
ATOM 4579 C CA . GLY A 1 556 ? 4.891 31.338 -31.548 1.00 75.88 556 GLY A CA 1
ATOM 4580 C C . GLY A 1 556 ? 3.449 31.510 -31.054 1.00 75.88 556 GLY A C 1
ATOM 4581 O O . GLY A 1 556 ? 2.808 32.478 -31.458 1.00 75.88 556 GLY A O 1
ATOM 4582 N N . LEU A 1 557 ? 2.975 30.662 -30.136 1.00 82.69 557 LEU A N 1
ATOM 4583 C CA . LEU A 1 557 ? 1.609 30.661 -29.609 1.00 82.69 557 LEU A CA 1
ATOM 4584 C C . LEU A 1 557 ? 1.426 31.677 -28.468 1.00 82.69 557 LEU A C 1
ATOM 4586 O O . LEU A 1 557 ? 1.156 32.852 -28.714 1.00 82.69 557 LEU A O 1
ATOM 4590 N N . TYR A 1 558 ? 1.624 31.257 -27.216 1.00 87.19 558 TYR A N 1
ATOM 4591 C CA . TYR A 1 558 ? 1.287 32.039 -26.020 1.00 87.19 558 TYR A CA 1
ATOM 4592 C C . TYR A 1 558 ? 2.456 32.116 -25.032 1.00 87.19 558 TYR A C 1
ATOM 4594 O O . TYR A 1 558 ? 3.235 31.169 -24.866 1.00 87.19 558 TYR A O 1
ATOM 4602 N N . ALA A 1 559 ? 2.578 33.262 -24.365 1.00 89.62 559 ALA A N 1
ATOM 4603 C CA . ALA A 1 559 ? 3.596 33.535 -23.351 1.00 89.62 559 ALA A CA 1
ATOM 4604 C C . ALA A 1 559 ? 3.076 33.350 -21.918 1.00 89.62 559 ALA A C 1
ATOM 4606 O O . ALA A 1 559 ? 3.880 33.157 -21.007 1.00 89.62 559 ALA A O 1
ATOM 4607 N N . ILE A 1 560 ? 1.755 33.412 -21.718 1.00 91.94 560 ILE A N 1
ATOM 4608 C CA . ILE A 1 560 ? 1.109 33.235 -20.414 1.00 91.94 560 ILE A CA 1
ATOM 4609 C C . ILE A 1 560 ? -0.073 32.281 -20.564 1.00 91.94 560 ILE A C 1
ATOM 4611 O O . ILE A 1 560 ? -0.846 32.398 -21.516 1.00 91.94 560 ILE A O 1
ATOM 4615 N N . VAL A 1 561 ? -0.221 31.380 -19.598 1.00 91.06 561 VAL A N 1
ATOM 4616 C CA . VAL A 1 561 ? -1.438 30.597 -19.367 1.00 91.06 561 VAL A CA 1
ATOM 4617 C C . VAL A 1 561 ? -1.956 30.945 -17.978 1.00 91.06 561 VAL A C 1
ATOM 4619 O O . VAL A 1 561 ? -1.176 30.947 -17.026 1.00 91.06 561 VAL A O 1
ATOM 4622 N N . ARG A 1 562 ? -3.247 31.256 -17.860 1.00 89.75 562 ARG A N 1
ATOM 4623 C CA . ARG A 1 562 ? -3.950 31.388 -16.577 1.00 89.75 562 ARG A CA 1
ATOM 4624 C C . ARG A 1 562 ? -5.000 30.301 -16.467 1.00 89.75 562 ARG A C 1
ATOM 4626 O O . ARG A 1 562 ? -5.695 30.041 -17.443 1.00 89.75 562 ARG A O 1
ATOM 4633 N N . LEU A 1 563 ? -5.089 29.681 -15.302 1.00 85.44 563 LEU A N 1
ATOM 4634 C CA . LEU A 1 563 ? -5.991 28.576 -15.016 1.00 85.44 563 LEU A CA 1
ATOM 4635 C C . LEU A 1 563 ? -6.955 29.005 -13.911 1.00 85.44 563 LEU A C 1
ATOM 4637 O O . LEU A 1 563 ? -6.534 29.483 -12.859 1.00 85.44 563 LEU A O 1
ATOM 4641 N N . GLU A 1 564 ? -8.244 28.844 -14.177 1.00 81.69 564 GLU A N 1
ATOM 4642 C CA . GLU A 1 564 ? -9.333 29.109 -13.245 1.00 81.69 564 GLU A CA 1
ATOM 4643 C C . GLU A 1 564 ? -10.064 27.792 -12.974 1.00 81.69 564 GLU A C 1
ATOM 4645 O O . GLU A 1 564 ? -10.595 27.168 -13.898 1.00 81.69 564 GLU A O 1
ATOM 4650 N N . TYR A 1 565 ? -10.056 27.368 -11.710 1.00 77.31 565 TYR A N 1
ATOM 4651 C CA . TYR A 1 565 ? -10.691 26.136 -11.249 1.00 77.31 565 TYR A CA 1
ATOM 4652 C C . TYR A 1 565 ? -12.083 26.453 -10.709 1.00 77.31 565 TYR A C 1
ATOM 4654 O O . TYR A 1 565 ? -12.241 27.357 -9.885 1.00 77.31 565 TYR A O 1
ATOM 4662 N N . TYR A 1 566 ? -13.089 25.704 -11.146 1.00 72.69 566 TYR A N 1
ATOM 4663 C CA . TYR A 1 566 ? -14.450 25.803 -10.625 1.00 72.69 566 TYR A CA 1
ATOM 4664 C C . TYR A 1 566 ? -15.104 24.424 -10.579 1.00 72.69 566 TYR A C 1
ATOM 4666 O O . TYR A 1 566 ? -14.803 23.536 -11.375 1.00 72.69 566 TYR A O 1
ATOM 4674 N N . SER A 1 567 ? -15.992 24.249 -9.606 1.00 59.94 567 SER A N 1
ATOM 4675 C CA . SER A 1 567 ? -16.779 23.035 -9.426 1.00 59.94 567 SER A CA 1
ATOM 4676 C C . SER A 1 567 ? -18.178 23.285 -9.980 1.00 59.94 567 SER A C 1
ATOM 4678 O O . SER A 1 567 ? -18.868 24.203 -9.534 1.00 59.94 567 SER A O 1
ATOM 4680 N N . ASP A 1 568 ? -18.590 22.481 -10.960 1.00 47.41 568 ASP A N 1
ATOM 4681 C CA . ASP A 1 568 ? -19.978 22.493 -11.442 1.00 47.41 568 ASP A CA 1
ATOM 4682 C C . ASP A 1 568 ? -20.886 21.635 -10.524 1.00 47.41 568 ASP A C 1
ATOM 4684 O O . ASP A 1 568 ? -22.104 21.836 -10.491 1.00 47.41 568 ASP A O 1
ATOM 4688 N N . ASN A 1 569 ? -20.308 20.679 -9.769 1.00 45.47 569 ASN A N 1
ATOM 4689 C CA . ASN A 1 569 ? -20.980 19.727 -8.867 1.00 45.47 569 ASN A CA 1
ATOM 4690 C C . ASN A 1 569 ? -19.975 19.110 -7.858 1.00 45.47 569 ASN A C 1
ATOM 4692 O O . ASN A 1 569 ? -18.779 19.087 -8.139 1.00 45.47 569 ASN A O 1
ATOM 4696 N N . GLU A 1 570 ? -20.464 18.471 -6.780 1.00 44.84 570 GLU A N 1
ATOM 4697 C CA . GLU A 1 570 ? -19.688 17.764 -5.722 1.00 44.84 570 GLU A CA 1
ATOM 4698 C C . GLU A 1 570 ? -18.671 16.695 -6.199 1.00 44.84 570 GLU A C 1
ATOM 4700 O O . GLU A 1 570 ? -17.908 16.191 -5.385 1.00 44.84 570 GLU A O 1
ATOM 4705 N N . TYR A 1 571 ? -18.620 16.353 -7.495 1.00 38.50 571 TYR A N 1
ATOM 4706 C CA . TYR A 1 571 ? -17.780 15.269 -8.030 1.00 38.50 571 TYR A CA 1
ATOM 4707 C C . TYR A 1 571 ? -16.885 15.646 -9.223 1.00 38.50 571 TYR A C 1
ATOM 4709 O O . TYR A 1 571 ? -16.099 14.809 -9.649 1.00 38.50 571 TYR A O 1
ATOM 4717 N N . ASN A 1 572 ? -16.984 16.863 -9.780 1.00 46.28 572 ASN A N 1
ATOM 4718 C CA . ASN A 1 572 ? -16.223 17.250 -10.977 1.00 46.28 572 ASN A CA 1
ATOM 4719 C C . ASN A 1 572 ? -15.577 18.633 -10.810 1.00 46.28 572 ASN A C 1
ATOM 4721 O O . ASN A 1 572 ? -16.274 19.652 -10.787 1.00 46.28 572 ASN A O 1
ATOM 4725 N N . GLU A 1 573 ? -14.243 18.672 -10.764 1.00 57.84 573 GLU A N 1
ATOM 4726 C CA . GLU A 1 573 ? -13.481 19.902 -10.986 1.00 57.84 573 GLU A CA 1
ATOM 4727 C C . GLU A 1 573 ? -13.335 20.159 -12.490 1.00 57.84 573 GLU A C 1
ATOM 4729 O O . GLU A 1 573 ? -13.011 19.259 -13.271 1.00 57.84 573 GLU A O 1
ATOM 4734 N N . ARG A 1 574 ? -13.565 21.407 -12.899 1.00 62.53 574 ARG A N 1
ATOM 4735 C CA . ARG A 1 574 ? -13.293 21.891 -14.252 1.00 62.53 574 ARG A CA 1
ATOM 4736 C C . ARG A 1 574 ? -12.238 22.974 -14.229 1.00 62.53 574 ARG A C 1
ATOM 4738 O O . ARG A 1 574 ? -12.162 23.772 -13.294 1.00 62.53 574 ARG A O 1
ATOM 4745 N N . VAL A 1 575 ? -11.465 23.028 -15.310 1.00 74.75 575 VAL A N 1
ATOM 4746 C CA . VAL A 1 575 ? -10.437 24.049 -15.510 1.00 74.75 575 VAL A CA 1
ATOM 4747 C C . VAL A 1 575 ? -10.754 24.847 -16.759 1.00 74.75 575 VAL A C 1
ATOM 4749 O O . VAL A 1 575 ? -10.915 24.303 -17.854 1.00 74.75 575 VAL A O 1
ATOM 4752 N N . LYS A 1 576 ? -10.816 26.166 -16.597 1.00 79.81 576 LYS A N 1
ATOM 4753 C CA . LYS A 1 576 ? -10.812 27.115 -17.707 1.00 79.81 576 LYS A CA 1
ATOM 4754 C C . LYS A 1 576 ? -9.405 27.679 -17.856 1.00 79.81 576 LYS A C 1
ATOM 4756 O O . LYS A 1 576 ? -8.860 28.249 -16.915 1.00 79.81 576 LYS A O 1
ATOM 4761 N N . ALA A 1 577 ? -8.839 27.534 -19.050 1.00 82.88 577 ALA A N 1
ATOM 4762 C CA . ALA A 1 577 ? -7.549 28.109 -19.402 1.00 82.88 577 ALA A CA 1
ATOM 4763 C C . ALA A 1 577 ? -7.720 29.376 -20.254 1.00 82.88 577 ALA A C 1
ATOM 4765 O O . ALA A 1 577 ? -8.483 29.391 -21.219 1.00 82.88 577 ALA A O 1
ATOM 4766 N N . GLU A 1 578 ? -6.992 30.436 -19.907 1.00 85.56 578 GLU A N 1
ATOM 4767 C CA . GLU A 1 578 ? -6.880 31.666 -20.691 1.00 85.56 578 GLU A CA 1
ATOM 4768 C C . GLU A 1 578 ? -5.436 31.862 -21.161 1.00 85.56 578 GLU A C 1
ATOM 4770 O O . GLU A 1 578 ? -4.489 31.802 -20.371 1.00 85.56 578 GLU A O 1
ATOM 4775 N N . TYR A 1 579 ? -5.269 32.125 -22.456 1.00 87.50 579 TYR A N 1
ATOM 4776 C CA . TYR A 1 579 ? -3.968 32.217 -23.113 1.00 87.50 579 TYR A CA 1
ATOM 4777 C C . TYR A 1 579 ? -3.670 33.655 -23.538 1.00 87.50 579 TYR A C 1
ATOM 4779 O O . TYR A 1 579 ? -4.483 34.300 -24.205 1.00 87.50 579 TYR A O 1
ATOM 4787 N N . PHE A 1 580 ? -2.481 34.153 -23.194 1.00 88.69 580 PHE A N 1
ATOM 4788 C CA . PHE A 1 580 ? -2.048 35.509 -23.540 1.00 88.69 580 PHE A CA 1
ATOM 4789 C C . PHE A 1 580 ? -0.732 35.493 -24.317 1.00 88.69 580 PHE A C 1
ATOM 4791 O O . PHE A 1 580 ? 0.169 34.688 -24.054 1.00 88.69 580 PHE A O 1
ATOM 4798 N N . ASP A 1 581 ? -0.609 36.416 -25.267 1.00 89.19 581 ASP A N 1
ATOM 4799 C CA . ASP A 1 581 ? 0.617 36.649 -26.019 1.00 89.19 581 ASP A CA 1
ATOM 4800 C C . ASP A 1 581 ? 1.696 37.361 -25.173 1.00 89.19 581 ASP A C 1
ATOM 4802 O O . ASP A 1 581 ? 1.491 37.778 -24.032 1.00 89.19 581 ASP A O 1
ATOM 4806 N N . SER A 1 582 ? 2.884 37.527 -25.751 1.00 89.38 582 SER A N 1
ATOM 4807 C CA . SER A 1 582 ? 4.032 38.222 -25.143 1.00 89.38 582 SER A CA 1
ATOM 4808 C C . SER A 1 582 ? 3.823 39.718 -24.860 1.00 89.38 582 SER A C 1
ATOM 4810 O O . SER A 1 582 ? 4.693 40.346 -24.253 1.00 89.38 582 SER A O 1
ATOM 4812 N N . LYS A 1 583 ? 2.700 40.304 -25.290 1.00 87.94 583 LYS A N 1
ATOM 4813 C CA . LYS A 1 583 ? 2.266 41.673 -24.971 1.00 87.94 583 LYS A CA 1
ATOM 4814 C C . LYS A 1 583 ? 1.106 41.684 -23.969 1.00 87.94 583 LYS A C 1
ATOM 4816 O O . LYS A 1 583 ? 0.478 42.729 -23.807 1.00 87.94 583 LYS A O 1
ATOM 4821 N N . GLU A 1 584 ? 0.833 40.543 -23.335 1.00 87.94 584 GLU A N 1
ATOM 4822 C CA . GLU A 1 584 ? -0.266 40.324 -22.389 1.00 87.94 584 GLU A CA 1
ATOM 4823 C C . GLU A 1 584 ? -1.653 40.562 -23.000 1.00 87.94 584 GLU A C 1
ATOM 4825 O O . GLU A 1 584 ? -2.624 40.844 -22.296 1.00 87.94 584 GLU A O 1
ATOM 4830 N N . LYS A 1 585 ? -1.772 40.446 -24.325 1.00 85.81 585 LYS A N 1
ATOM 4831 C CA . LYS A 1 585 ? -3.070 40.463 -24.990 1.00 85.81 585 LYS A CA 1
ATOM 4832 C C . LYS A 1 585 ? -3.623 39.053 -25.032 1.00 85.81 585 LYS A C 1
ATOM 4834 O O . LYS A 1 585 ? -2.903 38.113 -25.363 1.00 85.81 585 LYS A O 1
ATOM 4839 N N . LEU A 1 586 ? -4.906 38.927 -24.713 1.00 84.75 586 LEU A N 1
ATOM 4840 C CA . LEU A 1 586 ? -5.634 37.675 -24.867 1.00 84.75 586 LEU A CA 1
ATOM 4841 C C . LEU A 1 586 ? -5.532 37.219 -26.332 1.00 84.75 586 LEU A C 1
ATOM 4843 O O . LEU A 1 586 ? -5.760 38.025 -27.240 1.00 84.75 586 LEU A O 1
ATOM 4847 N N . ALA A 1 587 ? -5.148 35.963 -26.556 1.00 73.56 587 ALA A N 1
ATOM 4848 C CA . ALA A 1 587 ? -5.118 35.382 -27.894 1.00 73.56 587 ALA A CA 1
ATOM 4849 C C . ALA A 1 587 ? -6.555 35.252 -28.450 1.00 73.56 587 ALA A C 1
ATOM 4851 O O . ALA A 1 587 ? -7.507 35.093 -27.687 1.00 73.56 587 ALA A O 1
ATOM 4852 N N . ASP A 1 588 ? -6.733 35.381 -29.770 1.00 56.44 588 ASP A N 1
ATOM 4853 C CA . ASP A 1 588 ? -8.052 35.501 -30.412 1.00 56.44 588 ASP A CA 1
ATOM 4854 C C . ASP A 1 588 ? -8.934 34.242 -30.208 1.00 56.44 588 ASP A C 1
ATOM 4856 O O . ASP A 1 588 ? -8.713 33.204 -30.823 1.00 56.44 588 ASP A O 1
ATOM 4860 N N . SER A 1 589 ? -9.919 34.387 -29.310 1.00 46.44 589 SER A N 1
ATOM 4861 C CA . SER A 1 589 ? -11.232 33.738 -29.059 1.00 46.44 589 SER A CA 1
ATOM 4862 C C . SER A 1 589 ? -11.619 32.306 -29.501 1.00 46.44 589 SER A C 1
ATOM 4864 O O . SER A 1 589 ? -12.725 31.897 -29.146 1.00 46.44 589 SER A O 1
ATOM 4866 N N . ASN A 1 590 ? -10.787 31.506 -30.171 1.00 43.53 590 ASN A N 1
ATOM 4867 C CA . ASN A 1 590 ? -11.145 30.120 -30.536 1.00 43.53 590 ASN A CA 1
ATOM 4868 C C . ASN A 1 590 ? -10.495 29.023 -29.668 1.00 43.53 590 ASN A C 1
ATOM 4870 O O . ASN A 1 590 ? -10.908 27.873 -29.780 1.00 43.53 590 ASN A O 1
ATOM 4874 N N . ASP A 1 591 ? -9.563 29.361 -28.770 1.00 42.09 591 ASP A N 1
ATOM 4875 C CA . ASP A 1 591 ? -8.834 28.396 -27.918 1.00 42.09 591 ASP A CA 1
ATOM 4876 C C . ASP A 1 591 ? -9.327 28.380 -26.454 1.00 42.09 591 ASP A C 1
ATOM 4878 O O . ASP A 1 591 ? -8.549 28.217 -25.515 1.00 42.09 591 ASP A O 1
ATOM 4882 N N . TYR A 1 592 ? -10.633 28.554 -26.220 1.00 40.53 592 TYR A N 1
ATOM 4883 C CA . TYR A 1 592 ? -11.224 28.189 -24.926 1.00 40.53 592 TYR A CA 1
ATOM 4884 C C . TYR A 1 592 ? -11.449 26.681 -24.895 1.00 40.53 592 TYR A C 1
ATOM 4886 O O . TYR A 1 592 ? -12.501 26.186 -25.296 1.00 40.53 592 TYR A O 1
ATOM 4894 N N . SER A 1 593 ? -10.468 25.939 -24.407 1.00 44.28 593 SER A N 1
ATOM 4895 C CA . SER A 1 593 ? -10.658 24.533 -24.074 1.00 44.28 593 SER A CA 1
ATOM 4896 C C . SER A 1 593 ? -11.022 24.415 -22.594 1.00 44.28 593 SER A C 1
ATOM 4898 O O . SER A 1 593 ? -10.182 24.640 -21.723 1.00 44.28 593 SER A O 1
ATOM 4900 N N . VAL A 1 594 ? -12.291 24.109 -22.315 1.00 40.84 594 VAL A N 1
ATOM 4901 C CA . VAL A 1 594 ? -12.721 23.597 -21.007 1.00 40.84 594 VAL A CA 1
ATOM 4902 C C . VAL A 1 594 ? -12.383 22.112 -21.007 1.00 40.84 594 VAL A C 1
ATOM 4904 O O . VAL A 1 594 ? -12.937 21.366 -21.814 1.00 40.84 594 VAL A O 1
ATOM 4907 N N . TYR A 1 595 ? -11.452 21.706 -20.151 1.00 41.25 595 TYR A N 1
ATOM 4908 C CA . TYR A 1 595 ? -11.111 20.300 -19.958 1.00 41.25 595 TYR A CA 1
ATOM 4909 C C . TYR A 1 595 ? -11.775 19.793 -18.675 1.00 41.25 595 TYR A C 1
ATOM 4911 O O . TYR A 1 595 ? -11.773 20.488 -17.654 1.00 41.25 595 TYR A O 1
ATOM 4919 N N . ASP A 1 596 ? -12.334 18.585 -18.733 1.00 32.22 596 ASP A N 1
ATOM 4920 C CA . ASP A 1 596 ? -12.648 17.809 -17.535 1.00 32.22 596 ASP A CA 1
ATOM 4921 C C . ASP A 1 596 ? -11.319 17.219 -17.013 1.00 32.22 596 ASP A C 1
ATOM 4923 O O . ASP A 1 596 ? -10.522 16.698 -17.792 1.00 32.22 596 ASP A O 1
ATOM 4927 N N . VAL A 1 597 ? -11.044 17.336 -15.711 1.00 36.03 597 VAL A N 1
ATOM 4928 C CA . VAL A 1 597 ? -9.711 17.127 -15.086 1.00 36.03 597 VAL A CA 1
ATOM 4929 C C . VAL A 1 597 ? -9.228 15.659 -15.072 1.00 36.03 597 VAL A C 1
ATOM 4931 O O . VAL A 1 597 ? -8.182 15.341 -14.517 1.00 36.03 597 VAL A O 1
ATOM 4934 N N . TYR A 1 598 ? -9.931 14.730 -15.719 1.00 26.52 598 TYR A N 1
ATOM 4935 C CA . TYR A 1 598 ? -9.728 13.297 -15.489 1.00 26.52 598 TYR A CA 1
ATOM 4936 C C . TYR A 1 598 ? -8.575 12.602 -16.241 1.00 26.52 598 TYR A C 1
ATOM 4938 O O . TYR A 1 598 ? -8.388 11.414 -15.999 1.00 26.52 598 TYR A O 1
ATOM 4946 N N . ASP A 1 599 ? -7.775 13.275 -17.082 1.00 25.14 599 ASP A N 1
ATOM 4947 C CA . ASP A 1 599 ? -6.879 12.555 -18.019 1.00 25.14 599 ASP A CA 1
ATOM 4948 C C . ASP A 1 599 ? -5.352 12.739 -17.870 1.00 25.14 599 ASP A C 1
ATOM 4950 O O . ASP A 1 599 ? -4.616 12.089 -18.605 1.00 25.14 599 ASP A O 1
ATOM 4954 N N . ASP A 1 600 ? -4.828 13.525 -16.918 1.00 24.05 600 ASP A N 1
ATOM 4955 C CA . ASP A 1 600 ? -3.359 13.734 -16.802 1.00 24.05 600 ASP A CA 1
ATOM 4956 C C . ASP A 1 600 ? -2.753 13.476 -15.402 1.00 24.05 600 ASP A C 1
ATOM 4958 O O . ASP A 1 600 ? -1.596 13.803 -15.153 1.00 24.05 600 ASP A O 1
ATOM 4962 N N . LEU A 1 601 ? -3.484 12.816 -14.493 1.00 23.33 601 LEU A N 1
ATOM 4963 C CA . LEU A 1 601 ? -2.944 12.327 -13.205 1.00 23.33 601 LEU A CA 1
ATOM 4964 C C . LEU A 1 601 ? -2.479 10.855 -13.237 1.00 23.33 601 LEU A C 1
ATOM 4966 O O . LEU A 1 601 ? -2.106 10.302 -12.206 1.00 23.33 601 LEU A O 1
ATOM 4970 N N . PHE A 1 602 ? -2.450 10.230 -14.419 1.00 21.89 602 PHE A N 1
ATOM 4971 C CA . PHE A 1 602 ? -1.915 8.878 -14.636 1.00 21.89 602 PHE A CA 1
ATOM 4972 C C . PHE A 1 602 ? -0.932 8.832 -15.818 1.00 21.89 602 PHE A C 1
ATOM 4974 O O . PHE A 1 602 ? -1.178 8.145 -16.813 1.00 21.89 602 PHE A O 1
ATOM 4981 N N . LYS A 1 603 ? 0.195 9.546 -15.706 1.00 21.80 603 LYS A N 1
ATOM 4982 C CA . LYS A 1 603 ? 1.414 9.284 -16.488 1.00 21.80 603 LYS A CA 1
ATOM 4983 C C . LYS A 1 603 ? 2.668 9.434 -15.649 1.00 21.80 603 LYS A C 1
ATOM 4985 O O . LYS A 1 603 ? 2.735 10.417 -14.881 1.00 21.80 603 LYS A O 1
#

Foldseek 3Di:
DDDDDDDDDDDDDPPPPQDWDKWKAQDWDQAPVRDTDGAQTDDPVLCLFAKMWIFTDGVNHGQKIAIDHNNAQAADPQFRAGMWGWDDDPFKIKIAGHHSVRDFDATPQGAGMWMWGQDPNKIKIATDHGVDPDFDATNFQARMKIFDADPVGATFKMFGAHPVRDGDQTNFRFRMWGFDADPVRHTQKIAGADPVRQFAATNQQFGMKGFDADPSRHTAKIATAHSVRQFFAGPQRFGMKGFDADPSRDTQKIFTADSVRQQDAGPQQFGMKGFDADSSRATQKIATAHSVRAFTADQFQARMKGFDADPSRATFKIGGDHSVRAFDQTPFGARMKGFDADPVRHTQKIAGAHRVRQQDATPQQFGMKGWDADPVRHTAKIATAHSVRAQDGTPVGARMWGFDADPLRATQKIFGAHSVRFFDADPFGARMWGFDADNLNHGQKIFGHHSVRAFDQTNFGAGMKGFDDPDSDDTQKIAGHHSVRQFDATPFRFGMKGFDADPVRHTAKIAGAGSVRAFDATPQQFGMKGFDADPVRHTQKIATAHSVRAFADRNQFAGMKGWDWDDPDPPWIKIWIWGAHSVRHTDPDPPGDIDTPPPPPPD

Nearest PDB structures (foldseek):
  6l7i-assembly1_G  TM=3.412E-01  e=2.031E-13  Photorhabdus luminescens
  6suq-assembly1_A  TM=3.216E-01  e=2.366E-13  Photorhabdus luminescens
  6h6f-assembly1_F  TM=2.615E-01  e=2.003E-12  Photorhabdus luminescens
  6h6e-assembly1_F  TM=2.439E-01  e=2.583E-12  Photorhabdus luminescens
  4nn6-assembly1_B  TM=2.606E-01  e=1.454E+00  Mus musculus